Protein AF-0000000080631074 (afdb_homodimer)

Solvent-accessible surface area (backbone atoms only — not comparable to full-atom values): 29275 Å² total; per-residue (Å²): 111,67,64,56,49,50,50,51,41,63,60,44,45,58,50,46,52,49,47,46,47,63,52,44,42,52,56,50,51,36,50,54,34,15,29,23,66,22,25,72,89,28,68,86,68,52,49,80,50,54,62,49,37,52,53,51,48,74,68,32,66,66,52,53,41,10,48,48,36,28,49,50,44,24,56,51,28,48,51,50,18,49,55,52,7,47,53,52,17,53,53,64,64,65,74,50,91,60,49,66,60,51,52,52,57,46,41,46,39,48,65,39,40,57,64,57,50,24,49,43,52,39,49,33,38,29,48,86,77,9,53,52,42,51,51,36,40,72,70,62,75,38,93,63,70,50,46,39,61,73,33,62,85,38,22,43,60,48,54,33,51,52,46,30,59,28,48,18,32,56,44,14,50,56,47,31,56,48,57,66,67,52,68,66,67,66,52,52,55,39,54,74,69,65,54,54,66,68,57,46,38,66,71,45,52,45,62,72,32,38,62,58,48,46,53,52,51,46,54,48,39,58,53,40,62,49,42,36,66,52,47,42,65,46,49,39,87,36,73,61,46,21,20,51,50,44,51,22,44,42,30,43,59,77,65,29,32,36,3,52,14,20,29,48,41,44,51,50,44,49,53,48,51,51,50,50,52,50,45,50,52,54,47,48,50,46,51,57,63,73,97,111,68,65,58,50,49,51,51,40,63,60,44,44,58,52,46,50,50,48,47,46,61,52,43,41,52,56,51,49,36,51,55,34,17,28,24,66,21,26,74,89,26,69,87,68,51,49,80,50,55,63,50,38,51,54,51,49,74,68,33,65,66,53,53,41,9,46,47,35,26,50,51,43,23,55,52,28,48,50,49,20,49,54,50,8,49,54,50,18,53,55,64,64,64,73,50,91,62,48,67,59,52,52,51,58,47,40,47,39,50,65,41,41,57,65,56,50,23,50,44,52,39,50,33,38,30,46,86,76,8,55,53,41,52,52,35,40,73,71,63,76,38,94,64,68,50,46,39,60,73,35,63,84,37,23,43,60,48,54,33,51,53,48,30,59,30,48,18,33,57,44,14,50,57,47,31,55,48,56,66,70,51,66,67,67,67,53,52,56,40,54,74,68,63,55,54,66,69,55,44,38,66,70,45,51,46,63,71,34,38,60,59,48,47,52,52,51,45,53,49,40,59,54,40,63,50,42,37,64,51,46,42,66,46,48,38,85,36,72,60,46,21,20,51,50,44,51,20,45,42,29,42,59,77,65,28,30,36,3,50,13,21,29,47,42,43,51,49,43,48,52,48,50,51,51,48,52,49,45,49,52,55,47,48,50,49,50,57,63,73,98

Nearest PDB structures (foldseek):
  8ja7-assembly1_A  TM=9.215E-01  e=6.784E-18  Mycobacterium tuberculosis H37Rv
  7cad-assembly1_A  TM=9.094E-01  e=1.350E-17  Mycolicibacterium smegmatis MC2 155
  8hpl-assembly1_A  TM=8.945E-01  e=2.791E-15  Mycolicibacterium smegmatis MC2 155
  4tqv-assembly4_M  TM=8.619E-01  e=1.683E-10  Sphingomonas sp.
  4xtc-assembly1_M  TM=8.313E-01  e=1.384E-09  Sphingomonas sp. A1

Sequence (582 aa):
MRQRRRAAWLFLLPMLIVLAGVAGWPLFRTVFFSFTDATLATLEGFQGVGLDNYLWLMRDPVWWRAVWNTLVFTVVSVGIETALGLGIALILNAHLPGRGLLRAAVLIPWAIPTVVSAQMWGWMFHDLYGVVNAILMGLGLIAEPRAWTADPDLALPVVIAVDVWKSTPFMALLILAALQMLPRDLYEAARVDGVHPVKVFVRITLPLIRPALMVAVLFRTLDALRVFDLMYVLTGNSRSTMSMSVYARQYLIDFQDVGYGSAAATLLVLVLAVATVLAVTLGRVRVDAGRMRQRRRAAWLFLLPMLIVLAGVAGWPLFRTVFFSFTDATLATLEGFQGVGLDNYLWLMRDPVWWRAVWNTLVFTVVSVGIETALGLGIALILNAHLPGRGLLRAAVLIPWAIPTVVSAQMWGWMFHDLYGVVNAILMGLGLIAEPRAWTADPDLALPVVIAVDVWKSTPFMALLILAALQMLPRDLYEAARVDGVHPVKVFVRITLPLIRPALMVAVLFRTLDALRVFDLMYVLTGNSRSTMSMSVYARQYLIDFQDVGYGSAAATLLVLVLAVATVLAVTLGRVRVDAGR

InterPro domains:
  IPR000515 ABC transporter type 1, transmembrane domain MetI-like [PF00528] (84-280)
  IPR000515 ABC transporter type 1, transmembrane domain MetI-like [PS50928] (67-279)
  IPR000515 ABC transporter type 1, transmembrane domain MetI-like [cd06261] (68-271)
  IPR035906 MetI-like superfamily [G3DSA:1.10.3720.10] (49-286)
  IPR035906 MetI-like superfamily [SSF161098] (51-277)

Organism: NCBI:txid1064539

pLDDT: mean 85.47, std 12.01, range [41.56, 98.25]

Secondary structure (DSSP, 8-state):
-HHHHHHHHHHHHHHHHHHHHHHHHHHHHHHHHTTB---GGGSSS--B-TTHHHHHHHH-HHHHHHHHHHHHHHHHHHHHHHHHHHHHHHHHHS--TTHHHHHHHHHHHHHS-HHHHHHHHHHHT-TTT-HHHHHHHHTTS-SS---TTTSHHHHHHHHHHHHHHHHHHHHHHHHHHHHHTS-THHHHHHHHTT--HHHHIIIIIHHHHHHHHHHHHHHHHHHHHT--HHHHHHHTT-TTT--HHHHHHIIIIIS--HHHHHHHHHHHHHHHHHHHHHHHHHHHHHHHHT-/-HHHHHHHHHHHHHHHHHHHHHHHHHHHHHHHHTTB---GGGSSS--B-TTHHHHHHHH-HHHHHHHHHHHHHHHHHHHHHHHHHHHHHHHHHS--TTHHHHHHHHHHHHHS-HHHHHHHHHHHT-TTT-HHHHHHHHTTS-SS---TTTSHHHHHHHHHHHHHHHHHHHHHHHHHHHHHTS-THHHHHHHHTT--HHHHIIIIIHHHHHHHHHHHHHHHHHHHHT--HHHHHHHTT-TTT--HHHHHHIIIIIS--HHHHHHHHHHHHHHHHHHHHHHHHHHHHHHHHT-

Radius of gyration: 25.44 Å; Cα contacts (8 Å, |Δi|>4): 746; chains: 2; bounding box: 71×65×60 Å

Foldseek 3Di:
DVVVVVVVCVVVVVVVVVVCCVVCVVLVVLLVLLQWQDFPVPPPPIDGNGCVLVVVLVVDVLNVLQAVLLVCLLVVLLVLLLVLLLVLLVVLLPPDPPSVVSLVVLCVLQPDDLLVLLVVLLQLLDQPRHVVQVVCVVVVNDVHGDNQCPDLVRNSVSLSVSSSSRCSSVSNVQLNVLQVVDDPVLVVVCVVVVHDPVCCCVPPVCLSSVLSSLVSSLVSSLVSSQDDSNCCNNRNLDSSNNHLNSVLCCCCPVVSRSNSSSNSVSVSVVVSVVSNVCSVVVSVVVVVVSD/DVVVVVVVCVVVVVVVVVVCCVVCVVLVVLLVLLQWQDFPVPPPPIDGNGCVLVVVLVVDPLNVLQAVLLVCLLVVLLVLLLVLLLVLLVVLLPPDPPSVVSLVVLCVLQPDDLLVLLVVLLQLLDQPRHVVQVVCVVVVNDVHGDNQCADLVRNSVSLSVSSSSRCSSVSNVQLNVLQVVDDPVLVVVCVVVVHDPVCCCVPPVCLSSVLSSLVSSLVSSLVSSQDDSNCCNNRNLDSSNNHLNSVLCCCCPVVSRSNSSSSSVSVSVVVSVVSNVCSVVVSVVVVVVSD

Structure (mmCIF, N/CA/C/O backbone):
data_AF-0000000080631074-model_v1
#
loop_
_entity.id
_entity.type
_entity.pdbx_description
1 polymer 'ABC transporter (Permease protein)'
#
loop_
_atom_site.group_PDB
_atom_site.id
_atom_site.type_symbol
_atom_site.label_atom_id
_atom_site.label_alt_id
_atom_site.label_comp_id
_atom_site.label_asym_id
_atom_site.label_entity_id
_atom_site.label_seq_id
_atom_site.pdbx_PDB_ins_code
_atom_site.Cartn_x
_atom_site.Cartn_y
_atom_site.Cartn_z
_atom_site.occupancy
_atom_site.B_iso_or_equiv
_atom_site.auth_seq_id
_atom_site.auth_comp_id
_atom_site.auth_asym_id
_atom_site.auth_atom_id
_atom_site.pdbx_PDB_model_num
ATOM 1 N N . MET A 1 1 ? -31.516 20.953 23.016 1 46.12 1 MET A N 1
ATOM 2 C CA . MET A 1 1 ? -30.156 20.562 22.641 1 46.12 1 MET A CA 1
ATOM 3 C C . MET A 1 1 ? -29.938 19.078 22.859 1 46.12 1 MET A C 1
ATOM 5 O O . MET A 1 1 ? -29.219 18.438 22.094 1 46.12 1 MET A O 1
ATOM 9 N N . ARG A 1 2 ? -30.469 18.734 23.938 1 53.06 2 ARG A N 1
ATOM 10 C CA . ARG A 1 2 ? -30.406 17.328 24.328 1 53.06 2 ARG A CA 1
ATOM 11 C C . ARG A 1 2 ? -31.219 16.453 23.391 1 53.06 2 ARG A C 1
ATOM 13 O O . ARG A 1 2 ? -30.828 15.344 23.047 1 53.06 2 ARG A O 1
ATOM 20 N N . GLN A 1 3 ? -32.312 16.922 23.062 1 52.47 3 GLN A N 1
ATOM 21 C CA . GLN A 1 3 ? -33.219 16.156 22.219 1 52.47 3 GLN A CA 1
ATOM 22 C C . GLN A 1 3 ? -32.625 15.945 20.828 1 52.47 3 GLN A C 1
ATOM 24 O O . GLN A 1 3 ? -32.781 14.867 20.234 1 52.47 3 GLN A O 1
ATOM 29 N N . ARG A 1 4 ? -32 16.953 20.359 1 55.09 4 ARG A N 1
ATOM 30 C CA . ARG A 1 4 ? -31.391 16.891 19.031 1 55.09 4 ARG A CA 1
ATOM 31 C C . ARG A 1 4 ? -30.203 15.938 19.016 1 55.09 4 ARG A C 1
ATOM 33 O O . ARG A 1 4 ? -30.016 15.188 18.047 1 55.09 4 ARG A O 1
ATOM 40 N N . ARG A 1 5 ? -29.594 15.953 20.016 1 57.66 5 ARG A N 1
ATOM 41 C CA . ARG A 1 5 ? -28.469 15.031 20.125 1 57.66 5 ARG A CA 1
ATOM 42 C C . ARG A 1 5 ? -28.953 13.586 20.172 1 57.66 5 ARG A C 1
ATOM 44 O O . ARG A 1 5 ? -28.328 12.703 19.578 1 57.66 5 ARG A O 1
ATOM 51 N N . ARG A 1 6 ? -30.047 13.445 20.875 1 58.38 6 ARG A N 1
ATOM 52 C CA . ARG A 1 6 ? -30.609 12.094 20.953 1 58.38 6 ARG A CA 1
ATOM 53 C C . ARG A 1 6 ? -31.078 11.609 19.594 1 58.38 6 ARG A C 1
ATOM 55 O O . ARG A 1 6 ? -30.906 10.445 19.25 1 58.38 6 ARG A O 1
ATOM 62 N N . ALA A 1 7 ? -31.625 12.484 18.906 1 56.44 7 ALA A N 1
ATOM 63 C CA . ALA A 1 7 ? -32.094 12.125 17.578 1 56.44 7 ALA A CA 1
ATOM 64 C C . ALA A 1 7 ? -30.953 11.812 16.641 1 56.44 7 ALA A C 1
ATOM 66 O O . ALA A 1 7 ? -31.031 10.867 15.844 1 56.44 7 ALA A O 1
ATOM 67 N N . ALA A 1 8 ? -29.969 12.625 16.75 1 58.25 8 ALA A N 1
ATOM 68 C CA . ALA A 1 8 ? -28.797 12.359 15.93 1 58.25 8 ALA A CA 1
ATOM 69 C C . ALA A 1 8 ? -28.172 11.008 16.281 1 58.25 8 ALA A C 1
ATOM 71 O O . ALA A 1 8 ? -27.781 10.25 15.391 1 58.25 8 ALA A O 1
ATOM 72 N N . TRP A 1 9 ? -28.25 10.703 17.516 1 60.34 9 TRP A N 1
ATOM 73 C CA . TRP A 1 9 ? -27.734 9.414 17.953 1 60.34 9 TRP A CA 1
ATOM 74 C C . TRP A 1 9 ? -28.625 8.273 17.453 1 60.34 9 TRP A C 1
ATOM 76 O O . TRP A 1 9 ? -28.125 7.211 17.078 1 60.34 9 TRP A O 1
ATOM 86 N N . LEU A 1 10 ? -29.812 8.484 17.516 1 60.78 10 LEU A N 1
ATOM 87 C CA . LEU A 1 10 ? -30.734 7.434 17.109 1 60.78 10 LEU A CA 1
ATOM 88 C C . LEU A 1 10 ? -30.547 7.102 15.625 1 60.78 10 LEU A C 1
ATOM 90 O O . LEU A 1 10 ? -30.688 5.945 15.227 1 60.78 10 LEU A O 1
ATOM 94 N N . PHE A 1 11 ? -30.219 8.156 14.93 1 59.12 11 PHE A N 1
ATOM 95 C CA . PHE A 1 11 ? -30.031 7.898 13.508 1 59.12 11 PHE A CA 1
ATOM 96 C C . PHE A 1 11 ? -28.625 7.371 13.227 1 59.12 11 PHE A C 1
ATOM 98 O O . PHE A 1 11 ? -28.453 6.465 12.406 1 59.12 11 PHE A O 1
ATOM 105 N N . LEU A 1 12 ? -27.766 7.898 14.023 1 63 12 LEU A N 1
ATOM 106 C CA . LEU A 1 12 ? -26.391 7.582 13.664 1 63 12 LEU A CA 1
ATOM 107 C C . LEU A 1 12 ? -25.938 6.281 14.32 1 63 12 LEU A C 1
ATOM 109 O O . LEU A 1 12 ? -25.094 5.562 13.773 1 63 12 LEU A O 1
ATOM 113 N N . LEU A 1 13 ? -26.594 5.926 15.453 1 66.5 13 LEU A N 1
ATOM 114 C CA . LEU A 1 13 ? -26.156 4.781 16.234 1 66.5 13 LEU A CA 1
ATOM 115 C C . LEU A 1 13 ? -26.359 3.48 15.461 1 66.5 13 LEU A C 1
ATOM 117 O O . LEU A 1 13 ? -25.453 2.637 15.406 1 66.5 13 LEU A O 1
ATOM 121 N N . PRO A 1 14 ? -27.516 3.342 14.953 1 63.97 14 PRO A N 1
ATOM 122 C CA . PRO A 1 14 ? -27.688 2.102 14.188 1 63.97 14 PRO A CA 1
ATOM 123 C C . PRO A 1 14 ? -26.672 1.975 13.055 1 63.97 14 PRO A C 1
ATOM 125 O O . PRO A 1 14 ? -26.172 0.879 12.781 1 63.97 14 PRO A O 1
ATOM 128 N N . MET A 1 15 ? -26.438 3.117 12.484 1 62.72 15 MET A N 1
ATOM 129 C CA . MET A 1 15 ? -25.484 3.102 11.383 1 62.72 15 MET A CA 1
ATOM 130 C C . MET A 1 15 ? -24.078 2.75 11.883 1 62.72 15 MET A C 1
ATOM 132 O O . MET A 1 15 ? -23.375 1.962 11.258 1 62.72 15 MET A O 1
ATOM 136 N N . LEU A 1 16 ? -23.812 3.238 13.016 1 65.88 16 LEU A N 1
ATOM 137 C CA . LEU A 1 16 ? -22.5 2.986 13.578 1 65.88 16 LEU A CA 1
ATOM 138 C C . LEU A 1 16 ? -22.344 1.529 14 1 65.88 16 LEU A C 1
ATOM 140 O O . LEU A 1 16 ? -21.281 0.929 13.828 1 65.88 16 LEU A O 1
ATOM 144 N N . ILE A 1 17 ? -23.391 1.018 14.547 1 69 17 ILE A N 1
ATOM 145 C CA . ILE A 1 17 ? -23.375 -0.374 14.984 1 69 17 ILE A CA 1
ATOM 146 C C . ILE A 1 17 ? -23.219 -1.294 13.773 1 69 17 ILE A C 1
ATOM 148 O O . ILE A 1 17 ? -22.453 -2.256 13.805 1 69 17 ILE A O 1
ATOM 152 N N . VAL A 1 18 ? -23.922 -0.93 12.727 1 65.62 18 VAL A N 1
ATOM 153 C CA . VAL A 1 18 ? -23.828 -1.731 11.516 1 65.62 18 VAL A CA 1
ATOM 154 C C . VAL A 1 18 ? -22.438 -1.627 10.914 1 65.62 18 VAL A C 1
ATOM 156 O O . VAL A 1 18 ? -21.844 -2.633 10.508 1 65.62 18 VAL A O 1
ATOM 159 N N . LEU A 1 19 ? -22.047 -0.454 11.023 1 63.38 19 LEU A N 1
ATOM 160 C CA . LEU A 1 19 ? -20.719 -0.245 10.469 1 63.38 19 LEU A CA 1
ATOM 161 C C . LEU A 1 19 ? -19.656 -0.984 11.289 1 63.38 19 LEU A C 1
ATOM 163 O O . LEU A 1 19 ? -18.766 -1.623 10.727 1 63.38 19 LEU A O 1
ATOM 167 N N . ALA A 1 20 ? -19.844 -0.866 12.602 1 69.44 20 ALA A N 1
ATOM 168 C CA . ALA A 1 20 ? -18.922 -1.562 13.492 1 69.44 20 ALA A CA 1
ATOM 169 C C . ALA A 1 20 ? -19.016 -3.074 13.312 1 69.44 20 ALA A C 1
ATOM 171 O O . ALA A 1 20 ? -18 -3.777 13.336 1 69.44 20 ALA A O 1
ATOM 172 N N . GLY A 1 21 ? -20.219 -3.51 13.18 1 74.12 21 GLY A N 1
ATOM 173 C CA . GLY A 1 21 ? -20.438 -4.93 12.953 1 74.12 21 GLY A CA 1
ATOM 174 C C . GLY A 1 21 ? -19.828 -5.43 11.656 1 74.12 21 GLY A C 1
ATOM 175 O O . GLY A 1 21 ? -19.109 -6.434 11.648 1 74.12 21 GLY A O 1
ATOM 176 N N . VAL A 1 22 ? -20.016 -4.645 10.719 1 71.5 22 VAL A N 1
ATOM 177 C CA . VAL A 1 22 ? -19.5 -5.02 9.414 1 71.5 22 VAL A CA 1
ATOM 178 C C . VAL A 1 22 ? -17.969 -4.891 9.422 1 71.5 22 VAL A C 1
ATOM 180 O O . VAL A 1 22 ? -17.266 -5.711 8.82 1 71.5 22 VAL A O 1
ATOM 183 N N . ALA A 1 23 ? -17.5 -3.943 10.141 1 72.19 23 ALA A N 1
ATOM 184 C CA . ALA A 1 23 ? -16.062 -3.699 10.211 1 72.19 23 ALA A CA 1
ATOM 185 C C . ALA A 1 23 ? -15.359 -4.793 11.016 1 72.19 23 ALA A C 1
ATOM 187 O O . ALA A 1 23 ? -14.289 -5.27 10.633 1 72.19 23 ALA A O 1
ATOM 188 N N . GLY A 1 24 ? -16.016 -5.199 12.031 1 80.12 24 GLY A N 1
ATOM 189 C CA . GLY A 1 24 ? -15.375 -6.109 12.961 1 80.12 24 GLY A CA 1
ATOM 190 C C . GLY A 1 24 ? -15.633 -7.57 12.641 1 80.12 24 GLY A C 1
ATOM 191 O O . GLY A 1 24 ? -14.859 -8.445 13.031 1 80.12 24 GLY A O 1
ATOM 192 N N . TRP A 1 25 ? -16.594 -7.766 11.875 1 83.88 25 TRP A N 1
ATOM 193 C CA . TRP A 1 25 ? -17.062 -9.133 11.68 1 83.88 25 TRP A CA 1
ATOM 194 C C . TRP A 1 25 ? -16.031 -9.961 10.938 1 83.88 25 TRP A C 1
ATOM 196 O O . TRP A 1 25 ? -15.727 -11.086 11.336 1 83.88 25 TRP A O 1
ATOM 206 N N . PRO A 1 26 ? -15.484 -9.477 9.875 1 84.56 26 PRO A N 1
ATOM 207 C CA . PRO A 1 26 ? -14.484 -10.289 9.18 1 84.56 26 PRO A CA 1
ATOM 208 C C . PRO A 1 26 ? -13.32 -10.688 10.07 1 84.56 26 PRO A C 1
ATOM 210 O O . PRO A 1 26 ? -12.828 -11.82 9.992 1 84.56 26 PRO A O 1
ATOM 213 N N . LEU A 1 27 ? -12.906 -9.758 10.828 1 85.31 27 LEU A N 1
ATOM 214 C CA . LEU A 1 27 ? -11.805 -10.055 11.742 1 85.31 27 LEU A CA 1
ATOM 215 C C . LEU A 1 27 ? -12.227 -11.094 12.781 1 85.31 27 LEU A C 1
ATOM 217 O O . LEU A 1 27 ? -11.453 -12.008 13.094 1 85.31 27 LEU A O 1
ATOM 221 N N . PHE A 1 28 ? -13.438 -10.883 13.344 1 88.06 28 PHE A N 1
ATOM 222 C CA . PHE A 1 28 ? -13.938 -11.82 14.344 1 88.06 28 PHE A CA 1
ATOM 223 C C . PHE A 1 28 ? -14.016 -13.227 13.773 1 88.06 28 PHE A C 1
ATOM 225 O O . PHE A 1 28 ? -13.672 -14.195 14.445 1 88.06 28 PHE A O 1
ATOM 232 N N . ARG A 1 29 ? -14.422 -13.352 12.609 1 87.31 29 ARG A N 1
ATOM 233 C CA . ARG A 1 29 ? -14.539 -14.656 11.977 1 87.31 29 ARG A CA 1
ATOM 234 C C . ARG A 1 29 ? -13.164 -15.297 11.781 1 87.31 29 ARG A C 1
ATOM 236 O O . ARG A 1 29 ? -13.008 -16.5 11.945 1 87.31 29 ARG A O 1
ATOM 243 N N . THR A 1 30 ? -12.227 -14.492 11.352 1 88.19 30 THR A N 1
ATOM 244 C CA . THR A 1 30 ? -10.867 -14.992 11.188 1 88.19 30 THR A CA 1
ATOM 245 C C . THR A 1 30 ? -10.32 -15.508 12.516 1 88.19 30 THR A C 1
ATOM 247 O O . THR A 1 30 ? -9.727 -16.594 12.57 1 88.19 30 THR A O 1
ATOM 250 N N . VAL A 1 31 ? -10.57 -14.766 13.555 1 92.06 31 VAL A N 1
ATOM 251 C CA . VAL A 1 31 ? -10.125 -15.18 14.883 1 92.06 31 VAL A CA 1
ATOM 252 C C . VAL A 1 31 ? -10.836 -16.469 15.281 1 92.06 31 VAL A C 1
ATOM 254 O O . VAL A 1 31 ? -10.211 -17.391 15.836 1 92.06 31 VAL A O 1
ATOM 257 N N . PHE A 1 32 ? -12.07 -16.531 14.992 1 91.44 32 PHE A N 1
ATOM 258 C CA . PHE A 1 32 ? -12.852 -17.719 15.305 1 91.44 32 PHE A CA 1
ATOM 259 C C . PHE A 1 32 ? -12.281 -18.938 14.594 1 91.44 32 PHE A C 1
ATOM 261 O O . PHE A 1 32 ? -12.078 -19.984 15.211 1 91.44 32 PHE A O 1
ATOM 268 N N . PHE A 1 33 ? -11.953 -18.859 13.312 1 92.12 33 PHE A N 1
ATOM 269 C CA . PHE A 1 33 ? -11.453 -19.984 12.523 1 92.12 33 PHE A CA 1
ATOM 270 C C . PHE A 1 33 ? -10.062 -20.391 13 1 92.12 33 PHE A C 1
ATOM 272 O O . PHE A 1 33 ? -9.648 -21.531 12.789 1 92.12 33 PHE A O 1
ATOM 279 N N . SER A 1 34 ? -9.367 -19.438 13.578 1 94.81 34 SER A N 1
ATOM 280 C CA . SER A 1 34 ? -8.031 -19.766 14.07 1 94.81 34 SER A CA 1
ATOM 281 C C . SER A 1 34 ? -8.086 -20.844 15.141 1 94.81 34 SER A C 1
ATOM 283 O O . SER A 1 34 ? -7.07 -21.469 15.453 1 94.81 34 SER A O 1
ATOM 285 N N . PHE A 1 35 ? -9.281 -21.094 15.695 1 96.19 35 PHE A N 1
ATOM 286 C CA . PHE A 1 35 ? -9.445 -22.125 16.719 1 96.19 35 PHE A CA 1
ATOM 287 C C . PHE A 1 35 ? -10.062 -23.391 16.125 1 96.19 35 PHE A C 1
ATOM 289 O O . PHE A 1 35 ? -10.477 -24.281 16.875 1 96.19 35 PHE A O 1
ATOM 296 N N . THR A 1 36 ? -10.125 -23.453 14.844 1 94.75 36 THR A N 1
ATOM 297 C CA . THR A 1 36 ? -10.727 -24.594 14.164 1 94.75 36 THR A CA 1
ATOM 298 C C . THR A 1 36 ? -9.75 -25.219 13.164 1 94.75 36 THR A C 1
ATOM 300 O O . THR A 1 36 ? -8.664 -24.688 12.945 1 94.75 36 THR A O 1
ATOM 303 N N . ASP A 1 37 ? -10.109 -26.391 12.633 1 92.88 37 ASP A N 1
ATOM 304 C CA . ASP A 1 37 ? -9.328 -27.047 11.578 1 92.88 37 ASP A CA 1
ATOM 305 C C . ASP A 1 37 ? -9.969 -26.812 10.211 1 92.88 37 ASP A C 1
ATOM 307 O O . ASP A 1 37 ? -9.82 -27.641 9.305 1 92.88 37 ASP A O 1
ATOM 311 N N . ALA A 1 38 ? -10.633 -25.703 10.086 1 88.88 38 ALA A N 1
ATOM 312 C CA . ALA A 1 38 ? -11.383 -25.406 8.875 1 88.88 38 ALA A CA 1
ATOM 313 C C . ALA A 1 38 ? -10.453 -25.312 7.664 1 88.88 38 ALA A C 1
ATOM 315 O O . ALA A 1 38 ? -9.336 -24.812 7.77 1 88.88 38 ALA A O 1
ATOM 316 N N . THR A 1 39 ? -10.914 -25.906 6.613 1 83.44 39 THR A N 1
ATOM 317 C CA . THR A 1 39 ? -10.344 -25.734 5.281 1 83.44 39 THR A CA 1
ATOM 318 C C . THR A 1 39 ? -11.359 -25.078 4.344 1 83.44 39 THR A C 1
ATOM 320 O O . THR A 1 39 ? -12.523 -24.922 4.699 1 83.44 39 THR A O 1
ATOM 323 N N . LEU A 1 40 ? -10.867 -24.578 3.246 1 75.31 40 LEU A N 1
ATOM 324 C CA . LEU A 1 40 ? -11.797 -23.969 2.312 1 75.31 40 LEU A CA 1
ATOM 325 C C . LEU A 1 40 ? -12.93 -24.922 1.959 1 75.31 40 LEU A C 1
ATOM 327 O O . LEU A 1 40 ? -14.07 -24.484 1.774 1 75.31 40 LEU A O 1
ATOM 331 N N . ALA A 1 41 ? -12.578 -26.109 1.912 1 70.88 41 ALA A N 1
ATOM 332 C CA . ALA A 1 41 ? -13.547 -27.141 1.539 1 70.88 41 ALA A CA 1
ATOM 333 C C . ALA A 1 41 ? -14.492 -27.453 2.693 1 70.88 41 ALA A C 1
ATOM 335 O O . ALA A 1 41 ? -15.586 -27.984 2.482 1 70.88 41 ALA A O 1
ATOM 336 N N . THR A 1 42 ? -14.141 -27.172 3.873 1 72.31 42 THR A N 1
ATOM 337 C CA . THR A 1 42 ? -14.938 -27.562 5.031 1 72.31 42 THR A CA 1
ATOM 338 C C . THR A 1 42 ? -15.273 -26.344 5.887 1 72.31 42 THR A C 1
ATOM 340 O O . THR A 1 42 ? -15.148 -26.375 7.109 1 72.31 42 THR A O 1
ATOM 343 N N . LEU A 1 43 ? -15.609 -25.359 5.285 1 74.06 43 LEU A N 1
ATOM 344 C CA . LEU A 1 43 ? -15.938 -24.141 6.027 1 74.06 43 LEU A CA 1
ATOM 345 C C . LEU A 1 43 ? -17.203 -24.328 6.855 1 74.06 43 LEU A C 1
ATOM 347 O O . LEU A 1 43 ? -17.422 -23.609 7.832 1 74.06 43 LEU A O 1
ATOM 351 N N . GLU A 1 44 ? -17.938 -25.328 6.488 1 72.69 44 GLU A N 1
ATOM 352 C CA . GLU A 1 44 ? -19.172 -25.578 7.238 1 72.69 44 GLU A CA 1
ATOM 353 C C . GLU A 1 44 ? -19.031 -26.828 8.102 1 72.69 44 GLU A C 1
ATOM 355 O O . GLU A 1 44 ? -19.906 -27.125 8.93 1 72.69 44 GLU A O 1
ATOM 360 N N . GLY A 1 45 ? -17.984 -27.547 7.977 1 79.38 45 GLY A N 1
ATOM 361 C CA . GLY A 1 45 ? -17.781 -28.781 8.727 1 79.38 45 GLY A CA 1
ATOM 362 C C . GLY A 1 45 ? -16.453 -28.812 9.477 1 79.38 45 GLY A C 1
ATOM 363 O O . GLY A 1 45 ? -15.727 -29.812 9.406 1 79.38 45 GLY A O 1
ATOM 364 N N . PHE A 1 46 ? -16.25 -27.75 10.117 1 86.31 46 PHE A N 1
ATOM 365 C CA . PHE A 1 46 ? -14.969 -27.688 10.82 1 86.31 46 PHE A CA 1
ATOM 366 C C . PHE A 1 46 ? -15.109 -28.219 12.242 1 86.31 46 PHE A C 1
ATOM 368 O O . PHE A 1 46 ? -16.219 -28.344 12.758 1 86.31 46 PHE A O 1
ATOM 375 N N . GLN A 1 47 ? -14.008 -28.719 12.797 1 90.88 47 GLN A N 1
ATOM 376 C CA . GLN A 1 47 ? -13.93 -29.109 14.203 1 90.88 47 GLN A CA 1
ATOM 377 C C . GLN A 1 47 ? -13.094 -28.109 15 1 90.88 47 GLN A C 1
ATOM 379 O O . GLN A 1 47 ? -12.164 -27.5 14.469 1 90.88 47 GLN A O 1
ATOM 384 N N . GLY A 1 48 ? -13.531 -27.906 16.219 1 93.81 48 GLY A N 1
ATOM 385 C CA . GLY A 1 48 ? -12.727 -27.094 17.125 1 93.81 48 GLY A CA 1
ATOM 386 C C . GLY A 1 48 ? -11.445 -27.766 17.547 1 93.81 48 GLY A C 1
ATOM 387 O O . GLY A 1 48 ? -11.445 -28.953 17.906 1 93.81 48 GLY A O 1
ATOM 388 N N . VAL A 1 49 ? -10.367 -27.062 17.484 1 94.75 49 VAL A N 1
ATOM 389 C CA . VAL A 1 49 ? -9.078 -27.656 17.828 1 94.75 49 VAL A CA 1
ATOM 390 C C . VAL A 1 49 ? -8.422 -26.844 18.938 1 94.75 49 VAL A C 1
ATOM 392 O O . VAL A 1 49 ? -7.234 -27.031 19.234 1 94.75 49 VAL A O 1
ATOM 395 N N . GLY A 1 50 ? -9.227 -25.938 19.469 1 94.62 50 GLY A N 1
ATOM 396 C CA . GLY A 1 50 ? -8.672 -25.109 20.531 1 94.62 50 GLY A CA 1
ATOM 397 C C . GLY A 1 50 ? -7.461 -24.312 20.094 1 94.62 50 GLY A C 1
ATOM 398 O O . GLY A 1 50 ? -7.5 -23.625 19.078 1 94.62 50 GLY A O 1
ATOM 399 N N . LEU A 1 51 ? -6.301 -24.609 20.875 1 96.19 51 LEU A N 1
ATOM 400 C CA . LEU A 1 51 ? -5.113 -23.797 20.625 1 96.19 51 LEU A CA 1
ATOM 401 C C . LEU A 1 51 ? -4.09 -24.562 19.797 1 96.19 51 LEU A C 1
ATOM 403 O O . LEU A 1 51 ? -2.938 -24.141 19.688 1 96.19 51 LEU A O 1
ATOM 407 N N . ASP A 1 52 ? -4.484 -25.562 19.125 1 96.25 52 ASP A N 1
ATOM 408 C CA . ASP A 1 52 ? -3.562 -26.406 18.391 1 96.25 52 ASP A CA 1
ATOM 409 C C . ASP A 1 52 ? -2.885 -25.641 17.266 1 96.25 52 ASP A C 1
ATOM 411 O O . ASP A 1 52 ? -1.684 -25.781 17.031 1 96.25 52 ASP A O 1
ATOM 415 N N . ASN A 1 53 ? -3.67 -24.828 16.562 1 97.12 53 ASN A N 1
ATOM 416 C CA . ASN A 1 53 ? -3.092 -24.031 15.477 1 97.12 53 ASN A CA 1
ATOM 417 C C . ASN A 1 53 ? -1.989 -23.109 15.992 1 97.12 53 ASN A C 1
ATOM 419 O O . ASN A 1 53 ? -0.962 -22.938 15.328 1 97.12 53 ASN A O 1
ATOM 423 N N . TYR A 1 54 ? -2.225 -22.609 17.125 1 96.88 54 TYR A N 1
ATOM 424 C CA . TYR A 1 54 ? -1.254 -21.672 17.703 1 96.88 54 TYR A CA 1
ATOM 425 C C . TYR A 1 54 ? -0.027 -22.422 18.219 1 96.88 54 TYR A C 1
ATOM 427 O O . TYR A 1 54 ? 1.096 -21.922 18.125 1 96.88 54 TYR A O 1
ATOM 435 N N . LEU A 1 55 ? -0.224 -23.516 18.719 1 96.44 55 LEU A N 1
ATOM 436 C CA . LEU A 1 55 ? 0.902 -24.328 19.188 1 96.44 55 LEU A CA 1
ATOM 437 C C . LEU A 1 55 ? 1.783 -24.75 18 1 96.44 55 LEU A C 1
ATOM 439 O O . LEU A 1 55 ? 3.012 -24.688 18.094 1 96.44 55 LEU A O 1
ATOM 443 N N . TRP A 1 56 ? 1.165 -25.156 16.969 1 95.31 56 TRP A N 1
ATOM 444 C CA . TRP A 1 56 ? 1.911 -25.531 15.773 1 95.31 56 TRP A CA 1
ATOM 445 C C . TRP A 1 56 ? 2.629 -24.312 15.188 1 95.31 56 TRP A C 1
ATOM 447 O O . TRP A 1 56 ? 3.771 -24.422 14.734 1 95.31 56 TRP A O 1
ATOM 457 N N . LEU A 1 57 ? 1.959 -23.266 15.172 1 96.38 57 LEU A N 1
ATOM 458 C CA . LEU A 1 57 ? 2.541 -22.031 14.656 1 96.38 57 LEU A CA 1
ATOM 459 C C . LEU A 1 57 ? 3.781 -21.641 15.453 1 96.38 57 LEU A C 1
ATOM 461 O O . LEU A 1 57 ? 4.797 -21.25 14.875 1 96.38 57 LEU A O 1
ATOM 465 N N . MET A 1 58 ? 3.719 -21.75 16.781 1 96.12 58 MET A N 1
ATOM 466 C CA . MET A 1 58 ? 4.828 -21.359 17.656 1 96.12 58 MET A CA 1
ATOM 467 C C . MET A 1 58 ? 6.023 -22.281 17.453 1 96.12 58 MET A C 1
ATOM 469 O O . MET A 1 58 ? 7.164 -21.891 17.688 1 96.12 58 MET A O 1
ATOM 473 N N . ARG A 1 59 ? 5.773 -23.406 16.953 1 96.19 59 ARG A N 1
ATOM 474 C CA . ARG A 1 59 ? 6.836 -24.391 16.766 1 96.19 59 ARG A CA 1
ATOM 475 C C . ARG A 1 59 ? 7.367 -24.344 15.344 1 96.19 59 ARG A C 1
ATOM 477 O O . ARG A 1 59 ? 8.375 -25 15.031 1 96.19 59 ARG A O 1
ATOM 484 N N . ASP A 1 60 ? 6.738 -23.641 14.477 1 96.38 60 ASP A N 1
ATOM 485 C CA . ASP A 1 60 ? 7.145 -23.578 13.078 1 96.38 60 ASP A CA 1
ATOM 486 C C . ASP A 1 60 ? 8.297 -22.594 12.883 1 96.38 60 ASP A C 1
ATOM 488 O O . ASP A 1 60 ? 8.109 -21.375 13 1 96.38 60 ASP A O 1
ATOM 492 N N . PRO A 1 61 ? 9.445 -23.109 12.562 1 96.44 61 PRO A N 1
ATOM 493 C CA . PRO A 1 61 ? 10.578 -22.203 12.375 1 96.44 61 PRO A CA 1
ATOM 494 C C . PRO A 1 61 ? 10.375 -21.234 11.211 1 96.44 61 PRO A C 1
ATOM 496 O O . PRO A 1 61 ? 10.93 -20.141 11.211 1 96.44 61 PRO A O 1
ATOM 499 N N . VAL A 1 62 ? 9.586 -21.594 10.273 1 96.25 62 VAL A N 1
ATOM 500 C CA . VAL A 1 62 ? 9.336 -20.75 9.117 1 96.25 62 VAL A CA 1
ATOM 501 C C . VAL A 1 62 ? 8.539 -19.516 9.547 1 96.25 62 VAL A C 1
ATOM 503 O O . VAL A 1 62 ? 8.766 -18.406 9.039 1 96.25 62 VAL A O 1
ATOM 506 N N . TRP A 1 63 ? 7.605 -19.719 10.484 1 97 63 TRP A N 1
ATOM 507 C CA . TRP A 1 63 ? 6.855 -18.594 11.031 1 97 63 TRP A CA 1
ATOM 508 C C . TRP A 1 63 ? 7.785 -17.594 11.703 1 97 63 TRP A C 1
ATOM 510 O O . TRP A 1 63 ? 7.707 -16.391 11.445 1 97 63 TRP A O 1
ATOM 520 N N . TRP A 1 64 ? 8.633 -18.094 12.461 1 96.56 64 TRP A N 1
ATOM 521 C CA . TRP A 1 64 ? 9.523 -17.188 13.203 1 96.56 64 TRP A CA 1
ATOM 522 C C . TRP A 1 64 ? 10.516 -16.516 12.273 1 96.56 64 TRP A C 1
ATOM 524 O O . TRP A 1 64 ? 10.922 -15.375 12.516 1 96.56 64 TRP A O 1
ATOM 534 N N . ARG A 1 65 ? 10.945 -17.172 11.219 1 96.56 65 ARG A N 1
ATOM 535 C CA . ARG A 1 65 ? 11.766 -16.531 10.195 1 96.56 65 ARG A CA 1
ATOM 536 C C . ARG A 1 65 ? 11 -15.398 9.523 1 96.56 65 ARG A C 1
ATOM 538 O O . ARG A 1 65 ? 11.562 -14.336 9.25 1 96.56 65 ARG A O 1
ATOM 545 N N . ALA A 1 66 ? 9.711 -15.609 9.203 1 97.25 66 ALA A N 1
ATOM 546 C CA . ALA A 1 66 ? 8.867 -14.57 8.609 1 97.25 66 ALA A CA 1
ATOM 547 C C . ALA A 1 66 ? 8.734 -13.375 9.547 1 97.25 66 ALA A C 1
ATOM 549 O O . ALA A 1 66 ? 8.773 -12.227 9.102 1 97.25 66 ALA A O 1
ATOM 550 N N . VAL A 1 67 ? 8.586 -13.688 10.836 1 96.19 67 VAL A N 1
ATOM 551 C CA . VAL A 1 67 ? 8.516 -12.633 11.844 1 96.19 67 VAL A CA 1
ATOM 552 C C . VAL A 1 67 ? 9.82 -11.836 11.852 1 96.19 67 VAL A C 1
ATOM 554 O O . VAL A 1 67 ? 9.812 -10.609 11.812 1 96.19 67 VAL A O 1
ATOM 557 N N . TRP A 1 68 ? 10.875 -12.555 11.852 1 96.31 68 TRP A N 1
ATOM 558 C CA . TRP A 1 68 ? 12.195 -11.938 11.859 1 96.31 68 TRP A CA 1
ATOM 559 C C . TRP A 1 68 ? 12.406 -11.094 10.602 1 96.31 68 TRP A C 1
ATOM 561 O O . TRP A 1 68 ? 12.859 -9.945 10.688 1 96.31 68 TRP A O 1
ATOM 571 N N . ASN A 1 69 ? 12.094 -11.633 9.469 1 97.44 69 ASN A N 1
ATOM 572 C CA . ASN A 1 69 ? 12.219 -10.914 8.203 1 97.44 69 ASN A CA 1
ATOM 573 C C . ASN A 1 69 ? 11.414 -9.617 8.219 1 97.44 69 ASN A C 1
ATOM 575 O O . ASN A 1 69 ? 11.906 -8.57 7.781 1 97.44 69 ASN A O 1
ATOM 579 N N . THR A 1 70 ? 10.203 -9.727 8.742 1 97.25 70 THR A N 1
ATOM 580 C CA . THR A 1 70 ? 9.32 -8.562 8.766 1 97.25 70 THR A CA 1
ATOM 581 C C . THR A 1 70 ? 9.875 -7.484 9.695 1 97.25 70 THR A C 1
ATOM 583 O O . THR A 1 70 ? 9.891 -6.305 9.344 1 97.25 70 THR A O 1
ATOM 586 N N . LEU A 1 71 ? 10.367 -7.879 10.828 1 95.75 71 LEU A N 1
ATOM 587 C CA . LEU A 1 71 ? 10.875 -6.922 11.812 1 95.75 71 LEU A CA 1
ATOM 588 C C . LEU A 1 71 ? 12.164 -6.281 11.32 1 95.75 71 LEU A C 1
ATOM 590 O O . LEU A 1 71 ? 12.336 -5.062 11.422 1 95.75 71 LEU A O 1
ATOM 594 N N . VAL A 1 72 ? 13.07 -7.078 10.852 1 97.5 72 VAL A N 1
ATOM 595 C CA . VAL A 1 72 ? 14.336 -6.555 10.344 1 97.5 72 VAL A CA 1
ATOM 596 C C . VAL A 1 72 ? 14.07 -5.617 9.164 1 97.5 72 VAL A C 1
ATOM 598 O O . VAL A 1 72 ? 14.625 -4.52 9.102 1 97.5 72 VAL A O 1
ATOM 601 N N . PHE A 1 73 ? 13.234 -6.059 8.266 1 97.94 73 PHE A N 1
ATOM 602 C CA . PHE A 1 73 ? 12.844 -5.23 7.133 1 97.94 73 PHE A CA 1
ATOM 603 C C . PHE A 1 73 ? 12.312 -3.883 7.605 1 97.94 73 PHE A C 1
ATOM 605 O O . PHE A 1 73 ? 12.727 -2.838 7.094 1 97.94 73 PHE A O 1
ATOM 612 N N . THR A 1 74 ? 11.43 -3.963 8.531 1 97.38 74 THR A N 1
ATOM 613 C CA . THR A 1 74 ? 10.758 -2.758 9.008 1 97.38 74 THR A CA 1
ATOM 614 C C . THR A 1 74 ? 11.75 -1.819 9.688 1 97.38 74 THR A C 1
ATOM 616 O O . THR A 1 74 ? 11.852 -0.645 9.328 1 97.38 74 THR A O 1
ATOM 619 N N . VAL A 1 75 ? 12.539 -2.303 10.602 1 96.75 75 VAL A N 1
ATOM 620 C CA . VAL A 1 75 ? 13.438 -1.473 11.406 1 96.75 75 VAL A CA 1
ATOM 621 C C . VAL A 1 75 ? 14.531 -0.888 10.516 1 96.75 75 VAL A C 1
ATOM 623 O O . VAL A 1 75 ? 14.805 0.314 10.562 1 96.75 75 VAL A O 1
ATOM 626 N N . VAL A 1 76 ? 15.078 -1.68 9.695 1 98.25 76 VAL A N 1
ATOM 627 C CA . VAL A 1 76 ? 16.203 -1.245 8.883 1 98.25 76 VAL A CA 1
ATOM 628 C C . VAL A 1 76 ? 15.719 -0.305 7.781 1 98.25 76 VAL A C 1
ATOM 630 O O . VAL A 1 76 ? 16.312 0.756 7.559 1 98.25 76 VAL A O 1
ATOM 633 N N . SER A 1 77 ? 14.641 -0.667 7.055 1 98.06 77 SER A N 1
ATOM 634 C CA . SER A 1 77 ? 14.141 0.178 5.977 1 98.06 77 SER A CA 1
ATOM 635 C C . SER A 1 77 ? 13.688 1.536 6.5 1 98.06 77 SER A C 1
ATOM 637 O O . SER A 1 77 ? 14.055 2.576 5.949 1 98.06 77 SER A O 1
ATOM 639 N N . VAL A 1 78 ? 12.883 1.496 7.555 1 97.19 78 VAL A N 1
ATOM 640 C CA . VAL A 1 78 ? 12.359 2.744 8.102 1 97.19 78 VAL A CA 1
ATOM 641 C C . VAL A 1 78 ? 13.508 3.607 8.617 1 97.19 78 VAL A C 1
ATOM 643 O O . VAL A 1 78 ? 13.508 4.828 8.438 1 97.19 78 VAL A O 1
ATOM 646 N N . GLY A 1 79 ? 14.492 2.975 9.289 1 97.69 79 GLY A N 1
ATOM 647 C CA . GLY A 1 79 ? 15.656 3.707 9.758 1 97.69 79 GLY A CA 1
ATOM 648 C C . GLY A 1 79 ? 16.422 4.391 8.633 1 97.69 79 GLY A C 1
ATOM 649 O O . GLY A 1 79 ? 16.703 5.586 8.711 1 97.69 79 GLY A O 1
ATOM 650 N N . ILE A 1 80 ? 16.688 3.674 7.59 1 97.25 80 ILE A N 1
ATOM 651 C CA . ILE A 1 80 ? 17.453 4.211 6.465 1 97.25 80 ILE A CA 1
ATOM 652 C C . ILE A 1 80 ? 16.625 5.27 5.742 1 97.25 80 ILE A C 1
ATOM 654 O O . ILE A 1 80 ? 17.141 6.328 5.375 1 97.25 80 ILE A O 1
ATOM 658 N N . GLU A 1 81 ? 15.336 4.984 5.496 1 96.69 81 GLU A N 1
ATOM 659 C CA . GLU A 1 81 ? 14.453 5.934 4.828 1 96.69 81 GLU A CA 1
ATOM 660 C C . GLU A 1 81 ? 14.367 7.246 5.602 1 96.69 81 GLU A C 1
ATOM 662 O O . GLU A 1 81 ? 14.281 8.32 5.008 1 96.69 81 GLU A O 1
ATOM 667 N N . THR A 1 82 ? 14.297 7.102 6.914 1 96.56 82 THR A N 1
ATOM 668 C CA . THR A 1 82 ? 14.227 8.297 7.746 1 96.56 82 THR A CA 1
ATOM 669 C C . THR A 1 82 ? 15.508 9.117 7.633 1 96.56 82 THR A C 1
ATOM 671 O O . THR A 1 82 ? 15.461 10.336 7.449 1 96.56 82 THR A O 1
ATOM 674 N N . ALA A 1 83 ? 16.625 8.461 7.734 1 95.25 83 ALA A N 1
ATOM 675 C CA . ALA A 1 83 ? 17.906 9.141 7.641 1 95.25 83 ALA A CA 1
ATOM 676 C C . ALA A 1 83 ? 18.094 9.781 6.266 1 95.25 83 ALA A C 1
ATOM 678 O O . ALA A 1 83 ? 18.453 10.961 6.164 1 95.25 83 ALA A O 1
ATOM 679 N N . LEU A 1 84 ? 17.844 9.008 5.234 1 92.12 84 LEU A N 1
ATOM 680 C CA . LEU A 1 84 ? 17.984 9.523 3.879 1 92.12 84 LEU A CA 1
ATOM 681 C C . LEU A 1 84 ? 16.953 10.602 3.596 1 92.12 84 LEU A C 1
ATOM 683 O O . LEU A 1 84 ? 17.25 11.609 2.953 1 92.12 84 LEU A O 1
ATOM 687 N N . GLY A 1 85 ? 15.703 10.297 4.012 1 92.88 85 GLY A N 1
ATOM 688 C CA . GLY A 1 85 ? 14.656 11.297 3.852 1 92.88 85 GLY A CA 1
ATOM 689 C C . GLY A 1 85 ? 14.992 12.625 4.504 1 92.88 85 GLY A C 1
ATOM 690 O O . GLY A 1 85 ? 14.734 13.68 3.932 1 92.88 85 GLY A O 1
ATOM 691 N N . LEU A 1 86 ? 15.531 12.578 5.688 1 93.06 86 LEU A N 1
ATOM 692 C CA . LEU A 1 86 ? 15.961 13.781 6.391 1 93.06 86 LEU A CA 1
ATOM 693 C C . LEU A 1 86 ? 17.031 14.523 5.602 1 93.06 86 LEU A C 1
ATOM 695 O O . LEU A 1 86 ? 16.969 15.742 5.453 1 93.06 86 LEU A O 1
ATOM 699 N N . GLY A 1 87 ? 18 13.758 5.152 1 88.81 87 GLY A N 1
ATOM 700 C CA . GLY A 1 87 ? 19.047 14.359 4.34 1 88.81 87 GLY A CA 1
ATOM 701 C C . GLY A 1 87 ? 18.531 15.039 3.096 1 88.81 87 GLY A C 1
ATOM 702 O O . GLY A 1 87 ? 18.875 16.188 2.812 1 88.81 87 GLY A O 1
ATOM 703 N N . ILE A 1 88 ? 17.672 14.406 2.402 1 87.44 88 ILE A N 1
ATOM 704 C CA . ILE A 1 88 ? 17.109 14.945 1.172 1 87.44 88 ILE A CA 1
ATOM 705 C C . ILE A 1 88 ? 16.234 16.172 1.493 1 87.44 88 ILE A C 1
ATOM 707 O O . ILE A 1 88 ? 16.297 17.172 0.789 1 87.44 88 ILE A O 1
ATOM 711 N N . ALA A 1 89 ? 15.43 16.062 2.539 1 89.69 89 ALA A N 1
ATOM 712 C CA . ALA A 1 89 ? 14.562 17.172 2.939 1 89.69 89 ALA A CA 1
ATOM 713 C C . ALA A 1 89 ? 15.375 18.406 3.277 1 89.69 89 ALA A C 1
ATOM 715 O O . 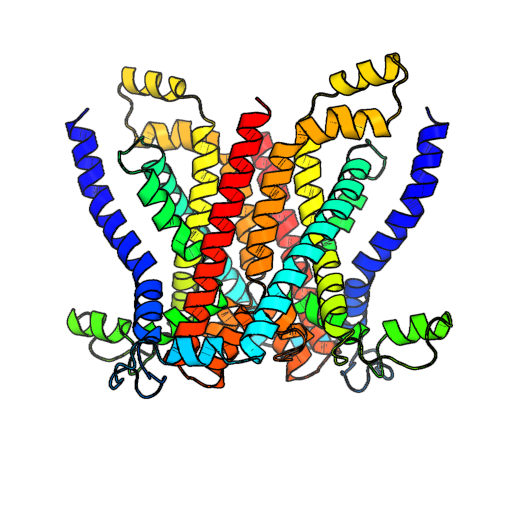ALA A 1 89 ? 14.984 19.531 2.936 1 89.69 89 ALA A O 1
ATOM 716 N N . LEU A 1 90 ? 16.484 18.266 3.949 1 86.62 90 LEU A N 1
ATOM 717 C CA . LEU A 1 90 ? 17.344 19.391 4.316 1 86.62 90 LEU A CA 1
ATOM 718 C C . LEU A 1 90 ? 17.922 20.062 3.074 1 86.62 90 LEU A C 1
ATOM 720 O O . LEU A 1 90 ? 18.016 21.297 3.016 1 86.62 90 LEU A O 1
ATOM 724 N N . ILE A 1 91 ? 18.234 19.25 2.139 1 82.75 91 ILE A N 1
ATOM 725 C CA . ILE A 1 91 ? 18.781 19.766 0.892 1 82.75 91 ILE A CA 1
ATOM 726 C C . ILE A 1 91 ? 17.703 20.547 0.14 1 82.75 91 ILE A C 1
ATOM 728 O O . ILE A 1 91 ? 17.938 21.641 -0.356 1 82.75 91 ILE A O 1
ATOM 732 N N . LEU A 1 92 ? 16.594 20.016 0.093 1 82.81 92 LEU A N 1
ATOM 733 C CA . LEU A 1 92 ? 15.5 20.641 -0.639 1 82.81 92 LEU A CA 1
ATOM 734 C C . LEU A 1 92 ? 15.023 21.906 0.077 1 82.81 92 LEU A C 1
ATOM 736 O O . LEU A 1 92 ? 14.484 22.812 -0.556 1 82.81 92 LEU A O 1
ATOM 740 N N . ASN A 1 93 ? 15.234 21.891 1.354 1 84.06 93 ASN A N 1
ATOM 741 C CA . ASN A 1 93 ? 14.805 23.031 2.152 1 84.06 93 ASN A CA 1
ATOM 742 C C . ASN A 1 93 ? 15.75 24.219 1.998 1 84.06 93 ASN A C 1
ATOM 744 O O . ASN A 1 93 ? 15.383 25.359 2.287 1 84.06 93 ASN A O 1
ATOM 748 N N . ALA A 1 94 ? 17.062 24.078 1.692 1 75.25 94 ALA A N 1
ATOM 749 C CA . ALA A 1 94 ? 18.094 25.094 1.59 1 75.25 94 ALA A CA 1
ATOM 750 C C . ALA A 1 94 ? 17.906 25.938 0.329 1 75.25 94 ALA A C 1
ATOM 752 O O . ALA A 1 94 ? 18.719 26.812 0.032 1 75.25 94 ALA A O 1
ATOM 753 N N . HIS A 1 95 ? 16.734 26.281 -0.114 1 67.5 95 HIS A N 1
ATOM 754 C CA . HIS A 1 95 ? 16.406 27.156 -1.233 1 67.5 95 HIS A CA 1
ATOM 755 C C . HIS A 1 95 ? 17.391 27 -2.375 1 67.5 95 HIS A C 1
ATOM 757 O O . HIS A 1 95 ? 18.078 27.953 -2.744 1 67.5 95 HIS A O 1
ATOM 763 N N . LEU A 1 96 ? 17.656 25.906 -2.801 1 65.5 96 LEU A N 1
ATOM 764 C CA . LEU A 1 96 ? 18.547 25.688 -3.934 1 65.5 96 LEU A CA 1
ATOM 765 C C . LEU A 1 96 ? 17.812 25.922 -5.254 1 65.5 96 LEU A C 1
ATOM 767 O O . LEU A 1 96 ? 16.609 25.734 -5.34 1 65.5 96 LEU A O 1
ATOM 771 N N . PRO A 1 97 ? 18.594 26.562 -6.27 1 66.75 97 PRO A N 1
ATOM 772 C CA . PRO A 1 97 ? 18 26.672 -7.605 1 66.75 97 PRO A CA 1
ATOM 773 C C . PRO A 1 97 ? 17.703 25.312 -8.234 1 66.75 97 PRO A C 1
ATOM 775 O O . PRO A 1 97 ? 18.453 24.359 -8.039 1 66.75 97 PRO A O 1
ATOM 778 N N . GLY A 1 98 ? 16.531 25.062 -8.875 1 66.12 98 GLY A N 1
ATOM 779 C CA . GLY A 1 98 ? 16.141 23.812 -9.492 1 66.12 98 GLY A CA 1
ATOM 780 C C . GLY A 1 98 ? 15.336 22.906 -8.562 1 66.12 98 GLY A C 1
ATOM 781 O O . GLY A 1 98 ? 15.281 21.703 -8.758 1 66.12 98 GLY A O 1
ATOM 782 N N . ARG A 1 99 ? 14.883 23.453 -7.57 1 70.69 99 ARG A N 1
ATOM 783 C CA . ARG A 1 99 ? 14.156 22.734 -6.527 1 70.69 99 ARG A CA 1
ATOM 784 C C . ARG A 1 99 ? 12.961 21.984 -7.113 1 70.69 99 ARG A C 1
ATOM 786 O O . ARG A 1 99 ? 12.648 20.875 -6.676 1 70.69 99 ARG A O 1
ATOM 793 N N . GLY A 1 100 ? 12.5 22.578 -8.133 1 71.5 100 GLY A N 1
ATOM 794 C CA . GLY A 1 100 ? 11.359 21.922 -8.758 1 71.5 100 GLY A CA 1
ATOM 795 C C . GLY A 1 100 ? 11.711 20.609 -9.422 1 71.5 100 GLY A C 1
ATOM 796 O O . GLY A 1 100 ? 11.031 19.609 -9.219 1 71.5 100 GLY A O 1
ATOM 797 N N . LEU A 1 101 ? 12.758 20.578 -10.117 1 71.31 101 LEU A N 1
ATOM 798 C CA . LEU A 1 101 ? 13.195 19.375 -10.812 1 71.31 101 LEU A CA 1
ATOM 799 C C . LEU A 1 101 ? 13.664 18.312 -9.828 1 71.31 101 LEU A C 1
ATOM 801 O O . LEU A 1 101 ? 13.445 17.125 -10.039 1 71.31 101 LEU A O 1
ATOM 805 N N . LEU A 1 102 ? 14.289 18.766 -8.797 1 70.56 102 LEU A N 1
ATOM 806 C CA . LEU A 1 102 ? 14.766 17.828 -7.785 1 70.56 102 LEU A CA 1
ATOM 807 C C . LEU A 1 102 ? 13.594 17.188 -7.047 1 70.56 102 LEU A C 1
ATOM 809 O O . LEU A 1 102 ? 13.625 15.984 -6.758 1 70.56 102 LEU A O 1
ATOM 813 N N . ARG A 1 103 ? 12.641 18 -6.809 1 73.81 103 ARG A N 1
ATOM 814 C CA . ARG A 1 103 ? 11.445 17.484 -6.148 1 73.81 103 ARG A CA 1
ATOM 815 C C . ARG A 1 103 ? 10.742 16.453 -7.027 1 73.81 103 ARG A C 1
ATOM 817 O O . ARG A 1 103 ? 10.336 15.391 -6.543 1 73.81 103 ARG A O 1
ATOM 824 N N . ALA A 1 104 ? 10.719 16.703 -8.242 1 72.5 104 ALA A N 1
ATOM 825 C CA . ALA A 1 104 ? 10.078 15.789 -9.18 1 72.5 104 ALA A CA 1
ATOM 826 C C . ALA A 1 104 ? 10.852 14.477 -9.281 1 72.5 104 ALA A C 1
ATOM 828 O O . ALA A 1 104 ? 10.266 13.398 -9.266 1 72.5 104 ALA A O 1
ATOM 829 N N . ALA A 1 105 ? 12.109 14.625 -9.383 1 72.88 105 ALA A N 1
ATOM 830 C CA . ALA A 1 105 ? 12.961 13.445 -9.523 1 72.88 105 ALA A CA 1
ATOM 831 C C . ALA A 1 105 ? 12.867 12.547 -8.297 1 72.88 105 ALA A C 1
ATOM 833 O O . ALA A 1 105 ? 12.82 11.32 -8.422 1 72.88 105 ALA A O 1
ATOM 834 N N . VAL A 1 106 ? 12.781 13.203 -7.203 1 75.5 106 VAL A N 1
ATOM 835 C CA . VAL A 1 106 ? 12.758 12.453 -5.949 1 75.5 106 VAL A CA 1
ATOM 836 C C . VAL A 1 106 ? 11.422 11.719 -5.809 1 75.5 106 VAL A C 1
ATOM 838 O O . VAL A 1 106 ? 11.375 10.625 -5.234 1 75.5 106 VAL A O 1
ATOM 841 N N . LEU A 1 107 ? 10.391 12.195 -6.492 1 77.31 107 LEU A N 1
ATOM 842 C CA . LEU A 1 107 ? 9.062 11.633 -6.312 1 77.31 107 LEU A CA 1
ATOM 843 C C . LEU A 1 107 ? 8.82 10.492 -7.301 1 77.31 107 LEU A C 1
ATOM 845 O O . LEU A 1 107 ? 7.875 9.719 -7.137 1 77.31 107 LEU A O 1
ATOM 849 N N . ILE A 1 108 ? 9.727 10.25 -8.195 1 79.06 108 ILE A N 1
ATOM 850 C CA . ILE A 1 108 ? 9.531 9.305 -9.281 1 79.06 108 ILE A CA 1
ATOM 851 C C . ILE A 1 108 ? 9.406 7.887 -8.727 1 79.06 108 ILE A C 1
ATOM 853 O O . ILE A 1 108 ? 8.469 7.164 -9.055 1 79.06 108 ILE A O 1
ATOM 857 N N . PRO A 1 109 ? 10.352 7.457 -7.844 1 85.94 109 PRO A N 1
ATOM 858 C CA . PRO A 1 109 ? 10.25 6.086 -7.34 1 85.94 109 PRO A CA 1
ATOM 859 C C . PRO A 1 109 ? 8.93 5.824 -6.621 1 85.94 109 PRO A C 1
ATOM 861 O O . PRO A 1 109 ? 8.344 4.75 -6.773 1 85.94 109 PRO A O 1
ATOM 864 N N . TRP A 1 110 ? 8.57 6.812 -5.918 1 85.69 110 TRP A N 1
ATOM 865 C CA . TRP A 1 110 ? 7.355 6.66 -5.129 1 85.69 110 TRP A CA 1
ATOM 866 C C . TRP A 1 110 ? 6.133 6.527 -6.031 1 85.69 110 TRP A C 1
ATOM 868 O O . TRP A 1 110 ? 5.168 5.84 -5.684 1 85.69 110 TRP A O 1
ATOM 878 N N . ALA A 1 111 ? 6.145 7.184 -7.16 1 80.5 111 ALA A N 1
ATOM 879 C CA . ALA A 1 111 ? 5 7.23 -8.062 1 80.5 111 ALA A CA 1
ATOM 880 C C . ALA A 1 111 ? 4.836 5.91 -8.812 1 80.5 111 ALA A C 1
ATOM 882 O O . ALA A 1 111 ? 3.748 5.602 -9.305 1 80.5 111 ALA A O 1
ATOM 883 N N . ILE A 1 112 ? 5.844 5.148 -8.898 1 87.25 112 ILE A N 1
ATOM 884 C CA . ILE A 1 112 ? 5.801 3.877 -9.617 1 87.25 112 ILE A CA 1
ATOM 885 C C . ILE A 1 112 ? 5.09 2.828 -8.766 1 87.25 112 ILE A C 1
ATOM 887 O O . ILE A 1 112 ? 5.398 2.67 -7.582 1 87.25 112 ILE A O 1
ATOM 891 N N . PRO A 1 113 ? 4.133 2.139 -9.359 1 90 113 PRO A N 1
ATOM 892 C CA . PRO A 1 113 ? 3.512 1.047 -8.602 1 90 113 PRO A CA 1
ATOM 893 C C . PRO A 1 113 ? 4.531 0.024 -8.102 1 90 113 PRO A C 1
ATOM 895 O O . PRO A 1 113 ? 5.512 -0.265 -8.789 1 90 113 PRO A O 1
ATOM 898 N N . THR A 1 114 ? 4.27 -0.448 -6.969 1 91.06 114 THR A N 1
ATOM 899 C CA . THR A 1 114 ? 5.207 -1.347 -6.305 1 91.06 114 THR A CA 1
ATOM 900 C C . THR A 1 114 ? 5.48 -2.576 -7.168 1 91.06 114 THR A C 1
ATOM 902 O O . THR A 1 114 ? 6.617 -3.051 -7.234 1 91.06 114 THR A O 1
ATOM 905 N N . VAL A 1 115 ? 4.5 -3.066 -7.805 1 88.31 115 VAL A N 1
ATOM 906 C CA . VAL A 1 115 ? 4.641 -4.258 -8.633 1 88.31 115 VAL A CA 1
ATOM 907 C C . VAL A 1 115 ? 5.629 -3.986 -9.766 1 88.31 115 VAL A C 1
ATOM 909 O O . VAL A 1 115 ? 6.484 -4.82 -10.062 1 88.31 115 VAL A O 1
ATOM 912 N N . VAL A 1 116 ? 5.465 -2.855 -10.344 1 87.19 116 VAL A N 1
ATOM 913 C CA . VAL A 1 116 ? 6.352 -2.471 -11.438 1 87.19 116 VAL A CA 1
ATOM 914 C C . VAL A 1 116 ? 7.773 -2.281 -10.914 1 87.19 116 VAL A C 1
ATOM 916 O O . VAL A 1 116 ? 8.734 -2.76 -11.516 1 87.19 116 VAL A O 1
ATOM 919 N N . SER A 1 117 ? 7.855 -1.629 -9.789 1 91.69 117 SER A N 1
ATOM 920 C CA . SER A 1 117 ? 9.164 -1.429 -9.172 1 91.69 117 SER A CA 1
ATOM 921 C C . SER A 1 117 ? 9.828 -2.762 -8.852 1 91.69 117 SER A C 1
ATOM 923 O O . SER A 1 117 ? 11.023 -2.945 -9.109 1 91.69 117 SER A O 1
ATOM 925 N N . ALA A 1 118 ? 9.062 -3.641 -8.289 1 92.44 118 ALA A N 1
ATOM 926 C CA . ALA A 1 118 ? 9.594 -4.945 -7.898 1 92.44 118 ALA A CA 1
ATOM 927 C C . ALA A 1 118 ? 10.125 -5.703 -9.109 1 92.44 118 ALA A C 1
ATOM 929 O 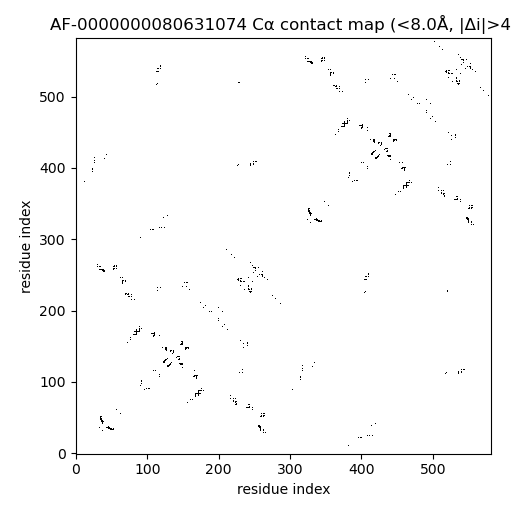O . ALA A 1 118 ? 11.188 -6.32 -9.047 1 92.44 118 ALA A O 1
ATOM 930 N N . GLN A 1 119 ? 9.445 -5.645 -10.148 1 87.69 119 GLN A N 1
ATOM 931 C CA . GLN A 1 119 ? 9.859 -6.367 -11.344 1 87.69 119 GLN A CA 1
ATOM 932 C C . GLN A 1 119 ? 11.078 -5.707 -11.984 1 87.69 119 GLN A C 1
ATOM 934 O O . GLN A 1 119 ? 11.992 -6.395 -12.445 1 87.69 119 GLN A O 1
ATOM 939 N N . MET A 1 120 ? 11.047 -4.422 -12.023 1 87.56 120 MET A N 1
ATOM 940 C CA . MET A 1 120 ? 12.188 -3.689 -12.57 1 87.56 120 MET A CA 1
ATOM 941 C C . MET A 1 120 ? 13.477 -4.059 -11.844 1 87.56 120 MET A C 1
ATOM 943 O O . MET A 1 120 ? 14.477 -4.391 -12.477 1 87.56 120 MET A O 1
ATOM 947 N N . TRP A 1 121 ? 13.43 -3.984 -10.602 1 91.12 121 TRP A N 1
ATOM 948 C CA . TRP A 1 121 ? 14.609 -4.305 -9.812 1 91.12 121 TRP A CA 1
ATOM 949 C C . TRP A 1 121 ? 14.914 -5.801 -9.867 1 91.12 121 TRP A C 1
ATOM 951 O O . TRP A 1 121 ? 16.078 -6.207 -9.82 1 91.12 121 TRP A O 1
ATOM 961 N N . GLY A 1 122 ? 13.867 -6.594 -9.945 1 89.56 122 GLY A N 1
ATOM 962 C CA . GLY A 1 122 ? 14.062 -8.023 -10.109 1 89.56 122 GLY A CA 1
ATOM 963 C C . GLY A 1 122 ? 14.898 -8.383 -11.328 1 89.56 122 GLY A C 1
ATOM 964 O O . GLY A 1 122 ? 15.797 -9.219 -11.242 1 89.56 122 GLY A O 1
ATOM 965 N N . TRP A 1 123 ? 14.648 -7.711 -12.352 1 84.38 123 TRP A N 1
ATOM 966 C CA . TRP A 1 123 ? 15.406 -7.941 -13.578 1 84.38 123 TRP A CA 1
ATOM 967 C C . TRP A 1 123 ? 16.844 -7.434 -13.438 1 84.38 123 TRP A C 1
ATOM 969 O O . TRP A 1 123 ? 17.781 -8.047 -13.953 1 84.38 123 TRP A O 1
ATOM 979 N N . MET A 1 124 ? 16.969 -6.348 -12.828 1 88 124 MET A N 1
ATOM 980 C CA . MET A 1 124 ? 18.297 -5.781 -12.664 1 88 124 MET A CA 1
ATOM 981 C C . MET A 1 124 ? 19.156 -6.668 -11.773 1 88 124 MET A C 1
ATOM 983 O O . MET A 1 124 ? 20.375 -6.738 -11.953 1 88 124 MET A O 1
ATOM 987 N N . PHE A 1 125 ? 18.547 -7.422 -10.922 1 90.38 125 PHE A N 1
ATOM 988 C CA . PHE A 1 125 ? 19.266 -8.25 -9.969 1 90.38 125 PHE A CA 1
ATOM 989 C C . PHE A 1 125 ? 19.328 -9.695 -10.438 1 90.38 125 PHE A C 1
ATOM 991 O O . PHE A 1 125 ? 19.75 -10.586 -9.695 1 90.38 125 PHE A O 1
ATOM 998 N N . HIS A 1 126 ? 18.844 -9.898 -11.578 1 86.62 126 HIS A N 1
ATOM 999 C CA . HIS A 1 126 ? 18.891 -11.25 -12.109 1 86.62 126 HIS A CA 1
ATOM 1000 C C . HIS A 1 126 ? 20.312 -11.812 -12.07 1 86.62 126 HIS A C 1
ATOM 1002 O O . HIS A 1 126 ? 21.266 -11.086 -12.328 1 86.62 126 HIS A O 1
ATOM 1008 N N . ASP A 1 127 ? 20.422 -13.062 -11.828 1 85.69 127 ASP A N 1
ATOM 1009 C CA . ASP A 1 127 ? 21.719 -13.68 -11.555 1 85.69 127 ASP A CA 1
ATOM 1010 C C . ASP A 1 127 ? 22.562 -13.766 -12.828 1 85.69 127 ASP A C 1
ATOM 1012 O O . ASP A 1 127 ? 23.781 -13.562 -12.781 1 85.69 127 ASP A O 1
ATOM 1016 N N . LEU A 1 128 ? 21.922 -14.016 -13.875 1 78.75 128 LEU A N 1
ATOM 1017 C CA . LEU A 1 128 ? 22.688 -14.281 -15.086 1 78.75 128 LEU A CA 1
ATOM 1018 C C . LEU A 1 128 ? 22.75 -13.039 -15.969 1 78.75 128 LEU A C 1
ATOM 1020 O O . LEU A 1 128 ? 23.828 -12.695 -16.484 1 78.75 128 LEU A O 1
ATOM 1024 N N . TYR A 1 129 ? 21.688 -12.281 -16.016 1 77.19 129 TYR A N 1
ATOM 1025 C CA . TYR A 1 129 ? 21.609 -11.219 -17.016 1 77.19 129 TYR A CA 1
ATOM 1026 C C . TYR A 1 129 ? 21.375 -9.867 -16.359 1 77.19 129 TYR A C 1
ATOM 1028 O O . TYR A 1 129 ? 21.141 -8.867 -17.031 1 77.19 129 TYR A O 1
ATOM 1036 N N . GLY A 1 130 ? 21.562 -9.828 -15.117 1 84.75 130 GLY A N 1
ATOM 1037 C CA . GLY A 1 130 ? 21.25 -8.602 -14.406 1 84.75 130 GLY A CA 1
ATOM 1038 C C . GLY A 1 130 ? 22.328 -7.543 -14.547 1 84.75 130 GLY A C 1
ATOM 1039 O O . GLY A 1 130 ? 23.531 -7.859 -14.531 1 84.75 130 GLY A O 1
ATOM 1040 N N . VAL A 1 131 ? 21.969 -6.32 -14.656 1 83.81 131 VAL A N 1
ATOM 1041 C CA . VAL A 1 131 ? 22.875 -5.199 -14.875 1 83.81 131 VAL A CA 1
ATOM 1042 C C . VAL A 1 131 ? 23.688 -4.938 -13.609 1 83.81 131 VAL A C 1
ATOM 1044 O O . VAL A 1 131 ? 24.812 -4.445 -13.68 1 83.81 131 VAL A O 1
ATOM 1047 N N . VAL A 1 132 ? 23.156 -5.289 -12.484 1 88.12 132 VAL A N 1
ATOM 1048 C CA . VAL A 1 132 ? 23.859 -5.047 -11.234 1 88.12 132 VAL A CA 1
ATOM 1049 C C . VAL A 1 132 ? 25.125 -5.902 -11.172 1 88.12 132 VAL A C 1
ATOM 1051 O O . VAL A 1 132 ? 26.203 -5.41 -10.828 1 88.12 132 VAL A O 1
ATOM 1054 N N . ASN A 1 133 ? 24.938 -7.125 -11.484 1 90.75 133 ASN A N 1
ATOM 1055 C CA . ASN A 1 133 ? 26.109 -7.988 -11.562 1 90.75 133 ASN A CA 1
ATOM 1056 C C . ASN A 1 133 ? 27.109 -7.469 -12.594 1 90.75 133 ASN A C 1
ATOM 1058 O O . ASN A 1 133 ? 28.328 -7.445 -12.336 1 90.75 133 ASN A O 1
ATOM 1062 N N . ALA A 1 134 ? 26.656 -7.062 -13.75 1 86.75 134 ALA A N 1
ATOM 1063 C CA . ALA A 1 134 ? 27.531 -6.574 -14.82 1 86.75 134 ALA A CA 1
ATOM 1064 C C . ALA A 1 134 ? 28.328 -5.359 -14.359 1 86.75 134 ALA A C 1
ATOM 1066 O O . ALA A 1 134 ? 29.531 -5.281 -14.594 1 86.75 134 ALA A O 1
ATOM 1067 N N . ILE A 1 135 ? 27.656 -4.469 -13.727 1 87.06 135 ILE A N 1
ATOM 1068 C CA . ILE A 1 135 ? 28.297 -3.244 -13.273 1 87.06 135 ILE A CA 1
ATOM 1069 C C . ILE A 1 135 ? 29.328 -3.578 -12.195 1 87.06 135 ILE A C 1
ATOM 1071 O O . ILE A 1 135 ? 30.469 -3.09 -12.234 1 87.06 135 ILE A O 1
ATOM 1075 N N . LEU A 1 136 ? 28.984 -4.422 -11.258 1 91.25 136 LEU A N 1
ATOM 1076 C CA . LEU A 1 136 ? 29.875 -4.758 -10.148 1 91.25 136 LEU A CA 1
ATOM 1077 C C . LEU A 1 136 ? 31.078 -5.547 -10.648 1 91.25 136 LEU A C 1
ATOM 1079 O O . LEU A 1 136 ? 32.188 -5.363 -10.156 1 91.25 136 LEU A O 1
ATOM 1083 N N . MET A 1 137 ? 30.828 -6.41 -11.531 1 92.31 137 MET A N 1
ATOM 1084 C CA . MET A 1 137 ? 31.938 -7.152 -12.141 1 92.31 137 MET A CA 1
ATOM 1085 C C . MET A 1 137 ? 32.844 -6.227 -12.953 1 92.31 137 MET A C 1
ATOM 1087 O O . MET A 1 137 ? 34.062 -6.352 -12.914 1 92.31 137 MET A O 1
ATOM 1091 N N . GLY A 1 138 ? 32.188 -5.375 -13.711 1 91.62 138 GLY A N 1
ATOM 1092 C CA . GLY A 1 138 ? 32.938 -4.402 -14.484 1 91.62 138 GLY A CA 1
ATOM 1093 C C . GLY A 1 138 ? 33.844 -3.529 -13.625 1 91.62 138 GLY A C 1
ATOM 1094 O O . GLY A 1 138 ? 34.938 -3.158 -14.039 1 91.62 138 GLY A O 1
ATOM 1095 N N . LEU A 1 139 ? 33.406 -3.221 -12.422 1 92.88 139 LEU A N 1
ATOM 1096 C CA . LEU A 1 139 ? 34.156 -2.389 -11.508 1 92.88 139 LEU A CA 1
ATOM 1097 C C . LEU A 1 139 ? 35.156 -3.234 -10.695 1 92.88 139 LEU A C 1
ATOM 1099 O O . LEU A 1 139 ? 35.938 -2.699 -9.914 1 92.88 139 LEU A O 1
ATOM 1103 N N . GLY A 1 140 ? 35.094 -4.492 -10.852 1 92.19 140 GLY A N 1
ATOM 1104 C CA . GLY A 1 140 ? 35.969 -5.406 -10.172 1 92.19 140 GLY A CA 1
ATOM 1105 C C . GLY A 1 140 ? 35.625 -5.629 -8.719 1 92.19 140 GLY A C 1
ATOM 1106 O O . GLY A 1 140 ? 36.438 -6.062 -7.918 1 92.19 140 GLY A O 1
ATOM 1107 N N . LEU A 1 141 ? 34.406 -5.387 -8.383 1 92.69 141 LEU A N 1
ATOM 1108 C CA . LEU A 1 141 ? 33.969 -5.5 -6.988 1 92.69 141 LEU A CA 1
ATOM 1109 C C . LEU A 1 141 ? 33.562 -6.934 -6.66 1 92.69 141 LEU A C 1
ATOM 1111 O O . LEU A 1 141 ? 33.594 -7.34 -5.496 1 92.69 141 LEU A O 1
ATOM 1115 N N . ILE A 1 142 ? 33.125 -7.633 -7.707 1 92 142 ILE A N 1
ATOM 1116 C CA . ILE A 1 142 ? 32.812 -9.047 -7.547 1 92 142 ILE A CA 1
ATOM 1117 C C . ILE A 1 142 ? 33.438 -9.852 -8.672 1 92 142 ILE A C 1
ATOM 1119 O O . ILE A 1 142 ? 33.625 -9.352 -9.781 1 92 142 ILE A O 1
ATOM 1123 N N . ALA A 1 143 ? 33.75 -11.055 -8.352 1 92.44 143 ALA A N 1
ATOM 1124 C CA . ALA A 1 143 ? 34.438 -11.914 -9.305 1 92.44 143 ALA A CA 1
ATOM 1125 C C . ALA A 1 143 ? 33.469 -12.75 -10.117 1 92.44 143 ALA A C 1
ATOM 1127 O O . ALA A 1 143 ? 33.75 -13.148 -11.242 1 92.44 143 ALA A O 1
ATOM 1128 N N . GLU A 1 144 ? 32.312 -13.07 -9.508 1 91.62 144 GLU A N 1
AT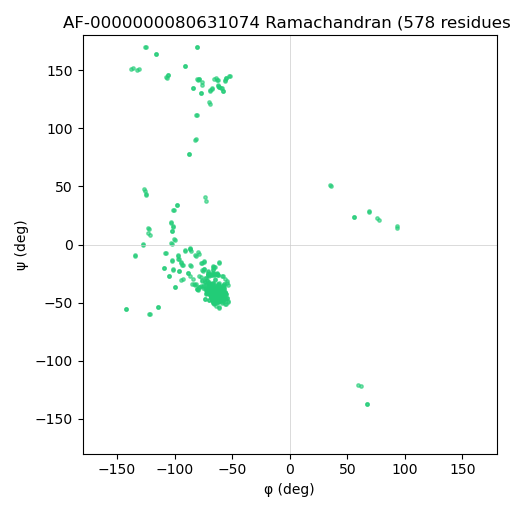OM 1129 C CA . GLU A 1 144 ? 31.281 -13.867 -10.156 1 91.62 144 GLU A CA 1
ATOM 1130 C C . GLU A 1 144 ? 29.891 -13.297 -9.875 1 91.62 144 GLU A C 1
ATOM 1132 O O . GLU A 1 144 ? 29.703 -12.586 -8.891 1 91.62 144 GLU A O 1
ATOM 1137 N N . PRO A 1 145 ? 29.078 -13.578 -10.867 1 90.88 145 PRO A N 1
ATOM 1138 C CA . PRO A 1 145 ? 27.703 -13.094 -10.625 1 90.88 145 PRO A CA 1
ATOM 1139 C C . PRO A 1 145 ? 27.109 -13.641 -9.328 1 90.88 145 PRO A C 1
ATOM 1141 O O . PRO A 1 145 ? 27.359 -14.789 -8.961 1 90.88 145 PRO A O 1
ATOM 1144 N N . ARG A 1 146 ? 26.422 -12.781 -8.719 1 91.88 146 ARG A N 1
ATOM 1145 C CA . ARG A 1 146 ? 25.75 -13.164 -7.48 1 91.88 146 ARG A CA 1
ATOM 1146 C C . ARG A 1 146 ? 24.25 -13.328 -7.695 1 91.88 146 ARG A C 1
ATOM 1148 O O . ARG A 1 146 ? 23.656 -12.633 -8.531 1 91.88 146 ARG A O 1
ATOM 1155 N N . ALA A 1 147 ? 23.719 -14.273 -6.969 1 92.12 147 ALA A N 1
ATOM 1156 C CA . ALA A 1 147 ? 22.266 -14.461 -6.996 1 92.12 147 ALA A CA 1
ATOM 1157 C C . ALA A 1 147 ? 21.578 -13.578 -5.965 1 92.12 147 ALA A C 1
ATOM 1159 O O . ALA A 1 147 ? 21.047 -14.078 -4.965 1 92.12 147 ALA A O 1
ATOM 1160 N N . TRP A 1 148 ? 21.438 -12.375 -6.25 1 92.12 148 TRP A N 1
ATOM 1161 C CA . TRP A 1 148 ? 21.016 -11.32 -5.324 1 92.12 148 TRP A CA 1
ATOM 1162 C C . TRP A 1 148 ? 19.672 -11.656 -4.691 1 92.12 148 TRP A C 1
ATOM 1164 O O . TRP A 1 148 ? 19.469 -11.445 -3.492 1 92.12 148 TRP A O 1
ATOM 1174 N N . THR A 1 149 ? 18.734 -12.18 -5.477 1 90.62 149 THR A N 1
ATOM 1175 C CA . THR A 1 149 ? 17.375 -12.383 -4.98 1 90.62 149 THR A CA 1
ATOM 1176 C C . THR A 1 149 ? 17.172 -13.82 -4.512 1 90.62 149 THR A C 1
ATOM 1178 O O . THR A 1 149 ? 16.203 -14.125 -3.812 1 90.62 149 THR A O 1
ATOM 1181 N N . ALA A 1 150 ? 18.109 -14.672 -4.859 1 88.88 150 ALA A N 1
ATOM 1182 C CA . ALA A 1 150 ? 17.953 -16.094 -4.539 1 88.88 150 ALA A CA 1
ATOM 1183 C C . ALA A 1 150 ? 18.844 -16.5 -3.377 1 88.88 150 ALA A C 1
ATOM 1185 O O . ALA A 1 150 ? 18.547 -17.438 -2.645 1 88.88 150 ALA A O 1
ATOM 1186 N N . ASP A 1 151 ? 19.922 -15.773 -3.246 1 92.5 151 ASP A N 1
ATOM 1187 C CA . ASP A 1 151 ? 20.828 -16.047 -2.131 1 92.5 151 ASP A CA 1
ATOM 1188 C C . ASP A 1 151 ? 20.203 -15.633 -0.803 1 92.5 151 ASP A C 1
ATOM 1190 O O . ASP A 1 151 ? 19.844 -14.469 -0.611 1 92.5 151 ASP A O 1
ATOM 1194 N N . PRO A 1 152 ? 20.078 -16.578 0.126 1 91.25 152 PRO A N 1
ATOM 1195 C CA . PRO A 1 152 ? 19.391 -16.312 1.4 1 91.25 152 PRO A CA 1
ATOM 1196 C C . PRO A 1 152 ? 20.047 -15.172 2.188 1 91.25 152 PRO A C 1
ATOM 1198 O O . PRO A 1 152 ? 19.375 -14.477 2.953 1 91.25 152 PRO A O 1
ATOM 1201 N N . ASP A 1 153 ? 21.281 -14.961 1.995 1 91.75 153 ASP A N 1
ATOM 1202 C CA . ASP A 1 153 ? 21.984 -13.93 2.752 1 91.75 153 ASP A CA 1
ATOM 1203 C C . ASP A 1 153 ? 21.859 -12.57 2.072 1 91.75 153 ASP A C 1
ATOM 1205 O O . ASP A 1 153 ? 22.047 -11.531 2.709 1 91.75 153 ASP A O 1
ATOM 1209 N N . LEU A 1 154 ? 21.5 -12.555 0.822 1 93.25 154 LEU A N 1
ATOM 1210 C CA . LEU A 1 154 ? 21.5 -11.305 0.07 1 93.25 154 LEU A CA 1
ATOM 1211 C C . LEU A 1 154 ? 20.062 -10.852 -0.23 1 93.25 154 LEU A C 1
ATOM 1213 O O . LEU A 1 154 ? 19.828 -9.672 -0.486 1 93.25 154 LEU A O 1
ATOM 1217 N N . ALA A 1 155 ? 19.172 -11.781 -0.162 1 95.38 155 ALA A N 1
ATOM 1218 C CA . ALA A 1 155 ? 17.812 -11.523 -0.646 1 95.38 155 ALA A CA 1
ATOM 1219 C C . ALA A 1 155 ? 17.125 -10.438 0.187 1 95.38 155 ALA A C 1
ATOM 1221 O O . ALA A 1 155 ? 16.562 -9.492 -0.36 1 95.38 155 ALA A O 1
ATOM 1222 N N . LEU A 1 156 ? 17.234 -10.57 1.53 1 96.62 156 LEU A N 1
ATOM 1223 C CA . LEU A 1 156 ? 16.547 -9.602 2.381 1 96.62 156 LEU A CA 1
ATOM 1224 C C . LEU A 1 156 ? 17.156 -8.219 2.24 1 96.62 156 LEU A C 1
ATOM 1226 O O . LEU A 1 156 ? 16.453 -7.227 2.076 1 96.62 156 LEU A O 1
ATOM 1230 N N . PRO A 1 157 ? 18.484 -8.055 2.234 1 96.88 157 PRO A N 1
ATOM 1231 C CA . PRO A 1 157 ? 19.078 -6.746 1.989 1 96.88 157 PRO A CA 1
ATOM 1232 C C . PRO A 1 157 ? 18.656 -6.141 0.653 1 96.88 157 PRO A C 1
ATOM 1234 O O . PRO A 1 157 ? 18.484 -4.922 0.551 1 96.88 157 PRO A O 1
ATOM 1237 N N . VAL A 1 158 ? 18.5 -6.977 -0.305 1 95.62 158 VAL A N 1
ATOM 1238 C CA . VAL A 1 158 ? 18.078 -6.504 -1.619 1 95.62 158 VAL A CA 1
ATOM 1239 C C . VAL A 1 158 ? 16.656 -5.957 -1.54 1 95.62 158 VAL A C 1
ATOM 1241 O O . VAL A 1 158 ? 16.359 -4.883 -2.07 1 95.62 158 VAL A O 1
ATOM 1244 N N . VAL A 1 159 ? 15.773 -6.715 -0.889 1 96.88 159 VAL A N 1
ATOM 1245 C CA . VAL A 1 159 ? 14.398 -6.273 -0.707 1 96.88 159 VAL A CA 1
ATOM 1246 C C . VAL A 1 159 ? 14.375 -4.938 0.035 1 96.88 159 VAL A C 1
ATOM 1248 O O . VAL A 1 159 ? 13.617 -4.031 -0.327 1 96.88 159 VAL A O 1
ATOM 1251 N N . ILE A 1 160 ? 15.234 -4.797 1.044 1 97.81 160 ILE A N 1
ATOM 1252 C CA . ILE A 1 160 ? 15.32 -3.574 1.837 1 97.81 160 ILE A CA 1
ATOM 1253 C C . ILE A 1 160 ? 15.797 -2.42 0.955 1 97.81 160 ILE A C 1
ATOM 1255 O O . ILE A 1 160 ? 15.227 -1.327 0.994 1 97.81 160 ILE A O 1
ATOM 1259 N N . ALA A 1 161 ? 16.781 -2.674 0.155 1 95 161 ALA A N 1
ATOM 1260 C CA . ALA A 1 161 ? 17.328 -1.634 -0.711 1 95 161 ALA A CA 1
ATOM 1261 C C . ALA A 1 161 ? 16.266 -1.11 -1.678 1 95 161 ALA A C 1
ATOM 1263 O O . ALA A 1 161 ? 16.172 0.098 -1.898 1 95 161 ALA A O 1
ATOM 1264 N N . VAL A 1 162 ? 15.5 -2.035 -2.23 1 94.44 162 VAL A N 1
ATOM 1265 C CA . VAL A 1 162 ? 14.469 -1.649 -3.186 1 94.44 162 VAL A CA 1
ATOM 1266 C C . VAL A 1 162 ? 13.375 -0.854 -2.473 1 94.44 162 VAL A C 1
ATOM 1268 O O . VAL A 1 162 ? 12.875 0.14 -3.004 1 94.44 162 VAL A O 1
ATOM 1271 N N . ASP A 1 163 ? 12.992 -1.263 -1.314 1 97 163 ASP A N 1
ATOM 1272 C CA . ASP A 1 163 ? 11.977 -0.55 -0.541 1 97 163 ASP A CA 1
ATOM 1273 C C . ASP A 1 163 ? 12.453 0.855 -0.178 1 97 163 ASP A C 1
ATOM 1275 O O . ASP A 1 163 ? 11.68 1.812 -0.235 1 97 163 ASP A O 1
ATOM 1279 N N . VAL A 1 164 ? 13.695 0.938 0.272 1 95.62 164 VAL A N 1
ATOM 1280 C CA . VAL A 1 164 ? 14.266 2.23 0.644 1 95.62 164 VAL A CA 1
ATOM 1281 C C . VAL A 1 164 ? 14.25 3.166 -0.563 1 95.62 164 VAL A C 1
ATOM 1283 O O . VAL A 1 164 ? 13.883 4.336 -0.445 1 95.62 164 VAL A O 1
ATOM 1286 N N . TRP A 1 165 ? 14.648 2.6 -1.657 1 92.75 165 TRP A N 1
ATOM 1287 C CA . TRP A 1 165 ? 14.617 3.369 -2.896 1 92.75 165 TRP A CA 1
ATOM 1288 C C . TRP A 1 165 ? 13.219 3.896 -3.18 1 92.75 165 TRP A C 1
ATOM 1290 O O . TRP A 1 165 ? 13.047 5.07 -3.514 1 92.75 165 TRP A O 1
ATOM 1300 N N . LYS A 1 166 ? 12.297 3.145 -2.988 1 93 166 LYS A N 1
ATOM 1301 C CA . LYS A 1 166 ? 10.922 3.461 -3.363 1 93 166 LYS A CA 1
ATOM 1302 C C . LYS A 1 166 ? 10.273 4.398 -2.346 1 93 166 LYS A C 1
ATOM 1304 O O . LYS A 1 166 ? 9.508 5.289 -2.713 1 93 166 LYS A O 1
ATOM 1309 N N . SER A 1 167 ? 10.562 4.246 -1.09 1 94 167 SER A N 1
ATOM 1310 C CA . SER A 1 167 ? 9.773 4.875 -0.04 1 94 167 SER A CA 1
ATOM 1311 C C . SER A 1 167 ? 10.469 6.113 0.515 1 94 167 SER A C 1
ATOM 1313 O O . SER A 1 167 ? 9.844 6.938 1.182 1 94 167 SER A O 1
ATOM 1315 N N . THR A 1 168 ? 11.703 6.309 0.238 1 93.12 168 THR A N 1
ATOM 1316 C CA . THR A 1 168 ? 12.461 7.434 0.763 1 93.12 168 THR A CA 1
ATOM 1317 C C . THR A 1 168 ? 11.867 8.758 0.288 1 93.12 168 THR A C 1
ATOM 1319 O O . THR A 1 168 ? 11.781 9.719 1.058 1 93.12 168 THR A O 1
ATOM 1322 N N . PRO A 1 169 ? 11.445 8.812 -0.964 1 89.25 169 PRO A N 1
ATOM 1323 C CA . PRO A 1 169 ? 10.898 10.086 -1.453 1 89.25 169 PRO A CA 1
ATOM 1324 C C . PRO A 1 169 ? 9.711 10.57 -0.628 1 89.25 169 PRO A C 1
ATOM 1326 O O . PRO A 1 169 ? 9.617 11.766 -0.319 1 89.25 169 PRO A O 1
ATOM 1329 N N . PHE A 1 170 ? 8.891 9.711 -0.27 1 87.62 170 PHE A N 1
ATOM 1330 C CA . PHE A 1 170 ? 7.727 10.086 0.526 1 87.62 170 PHE A CA 1
ATOM 1331 C C . PHE A 1 170 ? 8.148 10.57 1.908 1 87.62 170 PHE A C 1
ATOM 1333 O O . PHE A 1 170 ? 7.609 11.555 2.42 1 87.62 170 PHE A O 1
ATOM 1340 N N . MET A 1 171 ? 9.047 9.914 2.484 1 92.69 171 MET A N 1
ATOM 1341 C CA . MET A 1 171 ? 9.578 10.344 3.773 1 92.69 171 MET A CA 1
ATOM 1342 C C . MET A 1 171 ? 10.219 11.719 3.668 1 92.69 171 MET A C 1
ATOM 1344 O O . MET A 1 171 ? 10.047 12.562 4.555 1 92.69 171 MET A O 1
ATOM 1348 N N . ALA A 1 172 ? 10.883 11.945 2.619 1 91.06 172 ALA A N 1
ATOM 1349 C CA . ALA A 1 172 ? 11.531 13.242 2.393 1 91.06 172 ALA A CA 1
ATOM 1350 C C . ALA A 1 172 ? 10.492 14.359 2.289 1 91.06 172 ALA A C 1
ATOM 1352 O O . ALA A 1 172 ? 10.688 15.438 2.846 1 91.06 172 ALA A O 1
ATOM 1353 N N . LEU A 1 173 ? 9.445 14.055 1.652 1 86.19 173 LEU A N 1
ATOM 1354 C CA . LEU A 1 173 ? 8.406 15.062 1.464 1 86.19 173 LEU A CA 1
ATOM 1355 C C . LEU A 1 173 ? 7.73 15.398 2.787 1 86.19 173 LEU A C 1
ATOM 1357 O O . LEU A 1 173 ? 7.438 16.562 3.061 1 86.19 173 LEU A O 1
ATOM 1361 N N . LEU A 1 174 ? 7.449 14.414 3.543 1 86.5 174 LEU A N 1
ATOM 1362 C CA . LEU A 1 174 ? 6.816 14.641 4.836 1 86.5 174 LEU A CA 1
ATOM 1363 C C . LEU A 1 174 ? 7.723 15.461 5.75 1 86.5 174 LEU A C 1
ATOM 1365 O O . LEU A 1 174 ? 7.262 16.391 6.422 1 86.5 174 LEU A O 1
ATOM 1369 N N . ILE A 1 175 ? 8.977 15.172 5.719 1 92.62 175 ILE A N 1
ATOM 1370 C CA . ILE A 1 175 ? 9.93 15.867 6.566 1 92.62 175 ILE A CA 1
ATOM 1371 C C . ILE A 1 175 ? 10.125 17.297 6.051 1 92.62 175 ILE A C 1
ATOM 1373 O O . ILE A 1 175 ? 10.242 18.234 6.84 1 92.62 175 ILE A O 1
ATOM 1377 N N . LEU A 1 176 ? 10.164 17.406 4.77 1 88.88 176 LEU A N 1
ATOM 1378 C CA . LEU A 1 176 ? 10.289 18.734 4.164 1 88.88 176 LEU A CA 1
ATOM 1379 C C . LEU A 1 176 ? 9.125 19.641 4.578 1 88.88 176 LEU A C 1
ATOM 1381 O O . LEU A 1 176 ? 9.328 20.812 4.902 1 88.88 176 LEU A O 1
ATOM 1385 N N . ALA A 1 177 ? 7.957 19.062 4.547 1 83.19 177 ALA A N 1
ATOM 1386 C CA . ALA A 1 177 ? 6.773 19.828 4.957 1 83.19 177 ALA A CA 1
ATOM 1387 C C . ALA A 1 177 ? 6.902 20.297 6.402 1 83.19 177 ALA A C 1
ATOM 1389 O O . ALA A 1 177 ? 6.535 21.422 6.727 1 83.19 177 ALA A O 1
ATOM 1390 N N . ALA A 1 178 ? 7.418 19.484 7.242 1 88.06 178 ALA A N 1
ATOM 1391 C CA . ALA A 1 178 ? 7.629 19.844 8.641 1 88.06 178 ALA A CA 1
ATOM 1392 C C . ALA A 1 178 ? 8.664 20.953 8.766 1 88.06 178 ALA A C 1
ATOM 1394 O O . ALA A 1 178 ? 8.5 21.891 9.555 1 88.06 178 ALA A O 1
ATOM 1395 N N . LEU A 1 179 ? 9.711 20.922 7.984 1 90.06 179 LEU A N 1
ATOM 1396 C CA . LEU A 1 179 ? 10.773 21.922 8 1 90.06 179 LEU A CA 1
ATOM 1397 C C . LEU A 1 179 ? 10.258 23.281 7.527 1 90.06 179 LEU A C 1
ATOM 1399 O O . LEU A 1 179 ? 10.648 24.312 8.055 1 90.06 179 LEU A O 1
ATOM 1403 N N . GLN A 1 180 ? 9.43 23.172 6.625 1 87.62 180 GLN A N 1
ATOM 1404 C CA . GLN A 1 180 ? 8.945 24.406 6.012 1 87.62 180 GLN A CA 1
ATOM 1405 C C . GLN A 1 180 ? 7.977 25.125 6.945 1 87.62 180 GLN A C 1
ATOM 1407 O O . GLN A 1 180 ? 7.684 26.312 6.742 1 87.62 180 GLN A O 1
ATOM 1412 N N . MET A 1 181 ? 7.543 24.5 7.871 1 84.06 181 MET A N 1
ATOM 1413 C CA . MET A 1 181 ? 6.645 25.109 8.844 1 84.06 181 MET A CA 1
ATOM 1414 C C . MET A 1 181 ? 7.43 25.906 9.883 1 84.06 181 MET A C 1
ATOM 1416 O O . MET A 1 181 ? 6.855 26.703 10.617 1 84.06 181 MET A O 1
ATOM 1420 N N . LEU A 1 182 ? 8.703 25.75 9.859 1 87.69 182 LEU A N 1
ATOM 1421 C CA . LEU A 1 182 ? 9.531 26.438 10.844 1 87.69 182 LEU A CA 1
ATOM 1422 C C . LEU A 1 182 ? 9.836 27.875 10.391 1 87.69 182 LEU A C 1
ATOM 1424 O O . LEU A 1 182 ? 10.125 28.109 9.211 1 87.69 182 LEU A O 1
ATOM 1428 N N . PRO A 1 183 ? 9.688 28.781 11.367 1 87.06 183 PRO A N 1
ATOM 1429 C CA . PRO A 1 183 ? 10.016 30.172 11.008 1 87.06 183 PRO A CA 1
ATOM 1430 C C . PRO A 1 183 ? 11.484 30.344 10.625 1 87.06 183 PRO A C 1
ATO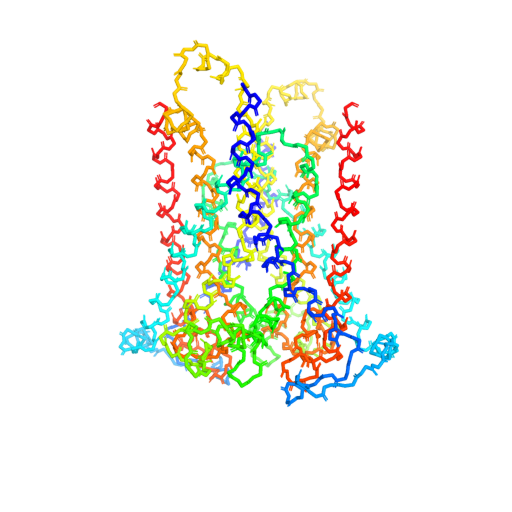M 1432 O O . PRO A 1 183 ? 12.367 29.766 11.258 1 87.06 183 PRO A O 1
ATOM 1435 N N . ARG A 1 184 ? 11.68 31.156 9.656 1 81.31 184 ARG A N 1
ATOM 1436 C CA . ARG A 1 184 ? 13.023 31.406 9.141 1 81.31 184 ARG A CA 1
ATOM 1437 C C . ARG A 1 184 ? 13.852 32.219 10.133 1 81.31 184 ARG A C 1
ATOM 1439 O O . ARG A 1 184 ? 15.078 32.125 10.141 1 81.31 184 ARG A O 1
ATOM 1446 N N . ASP A 1 185 ? 13.141 32.938 10.906 1 83.31 185 ASP A N 1
ATOM 1447 C CA . ASP A 1 185 ? 13.797 33.844 11.859 1 83.31 185 ASP A CA 1
ATOM 1448 C C . ASP A 1 185 ? 14.633 33.031 12.867 1 83.31 185 ASP A C 1
ATOM 1450 O O . ASP A 1 185 ? 15.609 33.562 13.406 1 83.31 185 ASP A O 1
ATOM 1454 N N . LEU A 1 186 ? 14.234 31.828 13.023 1 78.75 186 LEU A N 1
ATOM 1455 C CA . LEU A 1 186 ? 14.953 30.984 13.969 1 78.75 186 LEU A CA 1
ATOM 1456 C C . LEU A 1 186 ? 16.391 30.75 13.492 1 78.75 186 LEU A C 1
ATOM 1458 O O . LEU A 1 186 ? 17.297 30.641 14.312 1 78.75 186 LEU A O 1
ATOM 1462 N N . TYR A 1 187 ? 16.547 30.859 12.25 1 80.12 187 TYR A N 1
ATOM 1463 C CA . TYR A 1 187 ? 17.844 30.5 11.688 1 80.12 187 TYR A CA 1
ATOM 1464 C C . TYR A 1 187 ? 18.719 31.734 11.5 1 80.12 187 TYR A C 1
ATOM 1466 O O . TYR A 1 187 ? 19.953 31.641 11.516 1 80.12 187 TYR A O 1
ATOM 1474 N N . GLU A 1 188 ? 18.125 32.781 11.414 1 82.19 188 GLU A N 1
ATOM 1475 C CA . GLU A 1 188 ? 18.875 34.031 11.297 1 82.19 188 GLU A CA 1
ATOM 1476 C C . GLU A 1 188 ? 19.625 34.344 12.586 1 82.19 188 GLU A C 1
ATOM 1478 O O . GLU A 1 188 ? 20.781 34.781 12.547 1 82.19 188 GLU A O 1
ATOM 1483 N N . ALA A 1 189 ? 19.016 34.094 13.617 1 80.44 189 ALA A N 1
ATOM 1484 C CA . ALA A 1 189 ? 19.641 34.344 14.914 1 80.44 189 ALA A CA 1
ATOM 1485 C C . ALA A 1 189 ? 20.859 33.469 15.109 1 80.44 189 ALA A C 1
ATOM 1487 O O . ALA A 1 189 ? 21.906 33.938 15.594 1 80.44 189 ALA A O 1
ATOM 1488 N N . ALA A 1 190 ? 20.75 32.281 14.703 1 82.06 190 ALA A N 1
ATOM 1489 C CA . ALA A 1 190 ? 21.859 31.344 14.852 1 82.06 190 ALA A CA 1
ATOM 1490 C C . ALA A 1 190 ? 23.031 31.719 13.938 1 82.06 190 ALA A C 1
ATOM 1492 O O . ALA A 1 190 ? 24.188 31.562 14.312 1 82.06 190 ALA A O 1
ATOM 1493 N N . ARG A 1 191 ? 22.688 32.219 12.844 1 82.06 191 ARG A N 1
ATOM 1494 C CA . ARG A 1 191 ? 23.703 32.656 11.891 1 82.06 191 ARG A CA 1
ATOM 1495 C C . ARG A 1 191 ? 24.484 33.844 12.414 1 82.06 191 ARG A C 1
ATOM 1497 O O . ARG A 1 191 ? 25.703 33.906 12.266 1 82.06 191 ARG A O 1
ATOM 1504 N N . VAL A 1 192 ? 23.781 34.75 13.023 1 84.31 192 VAL A N 1
ATOM 1505 C CA . VAL A 1 192 ? 24.406 35.938 13.586 1 84.31 192 VAL A CA 1
ATOM 1506 C C . VAL A 1 192 ? 25.344 35.531 14.719 1 84.31 192 VAL A C 1
ATOM 1508 O O . VAL A 1 192 ? 26.422 36.094 14.859 1 84.31 192 VAL A O 1
ATOM 1511 N N . ASP A 1 193 ? 25.016 34.469 15.383 1 86.06 193 ASP A N 1
ATOM 1512 C CA . ASP A 1 193 ? 25.812 34 16.516 1 86.06 193 ASP A CA 1
ATOM 1513 C C . ASP A 1 193 ? 26.953 33.094 16.047 1 86.06 193 ASP A C 1
ATOM 1515 O O . ASP A 1 193 ? 27.797 32.688 16.844 1 86.06 193 ASP A O 1
ATOM 1519 N N . GLY A 1 194 ? 26.969 32.875 14.859 1 84.44 194 GLY A N 1
ATOM 1520 C CA . GLY A 1 194 ? 28.031 32.062 14.281 1 84.44 194 GLY A CA 1
ATOM 1521 C C . GLY A 1 194 ? 27.969 30.594 14.688 1 84.44 194 GLY A C 1
ATOM 1522 O O . GLY A 1 194 ? 28.984 29.922 14.805 1 84.44 194 GLY A O 1
ATOM 1523 N N . VAL A 1 195 ? 26.812 30.141 14.961 1 86.06 195 VAL A N 1
ATOM 1524 C CA . VAL A 1 195 ? 26.641 28.75 15.398 1 86.06 195 VAL A CA 1
ATOM 1525 C C . VAL A 1 195 ? 26.766 27.812 14.195 1 86.06 195 VAL A C 1
ATOM 1527 O O . VAL A 1 195 ? 26.25 28.109 13.117 1 86.06 195 VAL A O 1
ATOM 1530 N N . HIS A 1 196 ? 27.469 26.719 14.414 1 88.62 196 HIS A N 1
ATOM 1531 C CA . HIS A 1 196 ? 27.688 25.734 13.367 1 88.62 196 HIS A CA 1
ATOM 1532 C C . HIS A 1 196 ? 26.375 25.094 12.93 1 88.62 196 HIS A C 1
ATOM 1534 O O . HIS A 1 196 ? 25.5 24.812 13.758 1 88.62 196 HIS A O 1
ATOM 1540 N N . PRO A 1 197 ? 26.234 24.797 11.633 1 84.06 197 PRO A N 1
ATOM 1541 C CA . PRO A 1 197 ? 24.969 24.297 11.102 1 84.06 197 PRO A CA 1
ATOM 1542 C C . PRO A 1 197 ? 24.578 22.938 11.695 1 84.06 197 PRO A C 1
ATOM 1544 O O . PRO A 1 197 ? 23.391 22.656 11.875 1 84.06 197 PRO A O 1
ATOM 1547 N N . VAL A 1 198 ? 25.516 22.141 11.938 1 87.69 198 VAL A N 1
ATOM 1548 C CA . VAL A 1 198 ? 25.219 20.828 12.516 1 87.69 198 VAL A CA 1
ATOM 1549 C C . VAL A 1 198 ? 24.656 21 13.922 1 87.69 198 VAL A C 1
ATOM 1551 O O . VAL A 1 198 ? 23.75 20.266 14.32 1 87.69 198 VAL A O 1
ATOM 1554 N N . LYS A 1 199 ? 25.203 21.984 14.625 1 89.69 199 LYS A N 1
ATOM 1555 C CA . LYS A 1 199 ? 24.703 22.281 15.961 1 89.69 199 LYS A CA 1
ATOM 1556 C C . LYS A 1 199 ? 23.281 22.859 15.898 1 89.69 199 LYS A C 1
ATOM 1558 O O . LYS A 1 199 ? 22.438 22.547 16.75 1 89.69 199 LYS A O 1
ATOM 1563 N N . VAL A 1 200 ? 23.062 23.719 14.93 1 88.25 200 VAL A N 1
ATOM 1564 C CA . VAL A 1 200 ? 21.734 24.297 14.75 1 88.25 200 VAL A CA 1
ATOM 1565 C C . VAL A 1 200 ? 20.734 23.188 14.43 1 88.25 200 VAL A C 1
ATOM 1567 O O . VAL A 1 200 ? 19.625 23.188 14.961 1 88.25 200 VAL A O 1
ATOM 1570 N N . PHE A 1 201 ? 21.203 22.266 13.578 1 89.81 201 PHE A N 1
ATOM 1571 C CA . PHE A 1 201 ? 20.328 21.156 13.188 1 89.81 201 PHE A CA 1
ATOM 1572 C C . PHE A 1 201 ? 19.969 20.297 14.398 1 89.81 201 PHE A C 1
ATOM 1574 O O . PHE A 1 201 ? 18.797 20.016 14.641 1 89.81 201 PHE A O 1
ATOM 1581 N N . VAL A 1 202 ? 20.875 19.875 15.203 1 91.25 202 VAL A N 1
ATOM 1582 C CA . VAL A 1 202 ? 20.688 18.906 16.266 1 91.25 202 VAL A CA 1
ATOM 1583 C C . VAL A 1 202 ? 19.984 19.578 17.453 1 91.25 202 VAL A C 1
ATOM 1585 O O . VAL A 1 202 ? 19.156 18.953 18.125 1 91.25 202 VAL A O 1
ATOM 1588 N N . ARG A 1 203 ? 20.219 20.906 17.672 1 90.38 203 ARG A N 1
ATOM 1589 C CA . ARG A 1 203 ? 19.75 21.547 18.906 1 90.38 203 ARG A CA 1
ATOM 1590 C C . ARG A 1 203 ? 18.469 22.344 18.641 1 90.38 203 ARG A C 1
ATOM 1592 O O . ARG A 1 203 ? 17.688 22.594 19.562 1 90.38 203 ARG A O 1
ATOM 1599 N N . ILE A 1 204 ? 18.25 22.688 17.406 1 89.94 204 ILE A N 1
ATOM 1600 C CA . ILE A 1 204 ? 17.109 23.547 17.141 1 89.94 204 ILE A CA 1
ATOM 1601 C C . ILE A 1 204 ? 16.172 22.859 16.156 1 89.94 204 ILE A C 1
ATOM 1603 O O . ILE A 1 204 ? 15.047 22.484 16.516 1 89.94 204 ILE A O 1
ATOM 1607 N N . THR A 1 205 ? 16.656 22.547 14.984 1 90.94 205 THR A N 1
ATOM 1608 C CA . THR A 1 205 ? 15.82 22.047 13.906 1 90.94 205 THR A CA 1
ATOM 1609 C C . THR A 1 205 ? 15.219 20.703 14.273 1 90.94 205 THR A C 1
ATOM 1611 O O . THR A 1 205 ? 14 20.516 14.227 1 90.94 205 THR A O 1
ATOM 1614 N N . LEU A 1 206 ? 16.062 19.766 14.664 1 92.25 206 LEU A N 1
ATOM 1615 C CA . LEU A 1 206 ? 15.625 18.406 14.906 1 92.25 206 LEU A CA 1
ATOM 1616 C C . LEU A 1 206 ? 14.617 18.344 16.047 1 92.25 206 LEU A C 1
ATOM 1618 O O . LEU A 1 206 ? 13.562 17.719 15.922 1 92.25 206 LEU A O 1
ATOM 1622 N N . PRO A 1 207 ? 14.906 19.031 17.141 1 91.38 207 PRO A N 1
ATOM 1623 C CA . PRO A 1 207 ? 13.914 19.031 18.219 1 91.38 207 PRO A CA 1
ATOM 1624 C C . PRO A 1 207 ? 12.586 19.656 17.797 1 91.38 207 PRO A C 1
ATOM 1626 O O . PRO A 1 207 ? 11.523 19.219 18.25 1 91.38 207 PRO A O 1
ATOM 1629 N N . LEU A 1 208 ? 12.633 20.641 16.984 1 90.56 208 LEU A N 1
ATOM 1630 C CA . LEU A 1 208 ? 11.414 21.344 16.578 1 90.56 208 LEU A CA 1
ATOM 1631 C C . LEU A 1 208 ? 10.586 20.484 15.633 1 90.56 208 LEU A C 1
ATOM 1633 O O . LEU A 1 208 ? 9.359 20.547 15.641 1 90.56 208 LEU A O 1
ATOM 1637 N N . ILE A 1 209 ? 11.227 19.594 14.859 1 92.69 209 ILE A N 1
ATOM 1638 C CA . ILE A 1 209 ? 10.453 18.812 13.906 1 92.69 209 ILE A CA 1
ATOM 1639 C C . ILE A 1 209 ? 10.25 17.391 14.445 1 92.69 209 ILE A C 1
ATOM 1641 O O . ILE A 1 209 ? 9.625 16.547 13.797 1 92.69 209 ILE A O 1
ATOM 1645 N N . ARG A 1 210 ? 10.734 17.141 15.562 1 91.25 210 ARG A N 1
ATOM 1646 C CA . ARG A 1 210 ? 10.703 15.797 16.156 1 91.25 210 ARG A CA 1
ATOM 1647 C C . ARG A 1 210 ? 9.281 15.258 16.203 1 91.25 210 ARG A C 1
ATOM 1649 O O . ARG A 1 210 ? 9.031 14.109 15.836 1 91.25 210 ARG A O 1
ATOM 1656 N N . PRO A 1 211 ? 8.32 16.016 16.625 1 85.44 211 PRO A N 1
ATOM 1657 C CA . PRO A 1 211 ? 6.961 15.469 16.656 1 85.44 211 PRO A CA 1
ATOM 1658 C C . PRO A 1 211 ? 6.469 15.039 15.281 1 85.44 211 PRO A C 1
ATOM 1660 O O . PRO A 1 211 ? 5.883 13.961 15.141 1 85.44 211 PRO A O 1
ATOM 1663 N N . ALA A 1 212 ? 6.691 15.898 14.352 1 85.56 212 ALA A N 1
ATOM 1664 C CA . ALA A 1 212 ? 6.289 15.562 12.992 1 85.56 212 ALA A CA 1
ATOM 1665 C C . ALA A 1 212 ? 7.07 14.359 12.469 1 85.56 212 ALA A C 1
ATOM 1667 O O . ALA A 1 212 ? 6.52 13.516 11.766 1 85.56 212 ALA A O 1
ATOM 1668 N N . LEU A 1 213 ? 8.336 14.32 12.805 1 91.56 213 LEU A N 1
ATOM 1669 C CA . LEU A 1 213 ? 9.188 13.203 12.406 1 91.56 213 LEU A CA 1
ATOM 1670 C C . LEU A 1 213 ? 8.695 11.898 13.016 1 91.56 213 LEU A C 1
ATOM 1672 O O . LEU A 1 213 ? 8.703 10.859 12.359 1 91.56 213 LEU A O 1
ATOM 1676 N N . MET A 1 214 ? 8.312 11.961 14.211 1 88.25 214 MET A N 1
ATOM 1677 C CA . MET A 1 214 ? 7.832 10.766 14.898 1 88.25 214 MET A CA 1
ATOM 1678 C C . MET A 1 214 ? 6.555 10.242 14.258 1 88.25 214 MET A C 1
ATOM 1680 O O . MET A 1 214 ? 6.375 9.031 14.109 1 88.25 214 MET A O 1
ATOM 1684 N N . VAL A 1 215 ? 5.691 11.109 13.883 1 83.38 215 VAL A N 1
ATOM 1685 C CA . VAL A 1 215 ? 4.453 10.719 13.219 1 83.38 215 VAL A CA 1
ATOM 1686 C C . VAL A 1 215 ? 4.773 10.055 11.883 1 83.38 215 VAL A C 1
ATOM 1688 O O . VAL A 1 215 ? 4.199 9.016 11.547 1 83.38 215 VAL A O 1
ATOM 1691 N N . ALA A 1 216 ? 5.68 10.664 11.188 1 88.5 216 ALA A N 1
ATOM 1692 C CA . ALA A 1 216 ? 6.09 10.102 9.906 1 88.5 216 ALA A CA 1
ATOM 1693 C C . ALA A 1 216 ? 6.695 8.711 10.078 1 88.5 216 ALA A C 1
ATOM 1695 O O . ALA A 1 216 ? 6.375 7.789 9.32 1 88.5 216 ALA A O 1
ATOM 1696 N N . VAL A 1 217 ? 7.527 8.586 11.055 1 92.5 217 VAL A N 1
ATOM 1697 C CA . VAL A 1 217 ? 8.195 7.316 11.32 1 92.5 217 VAL A CA 1
ATOM 1698 C C . VAL A 1 217 ? 7.172 6.27 11.75 1 92.5 217 VAL A C 1
ATOM 1700 O O . VAL A 1 217 ? 7.258 5.105 11.352 1 92.5 217 VAL A O 1
ATOM 1703 N N . LEU A 1 218 ? 6.238 6.668 12.523 1 87.62 218 LEU A N 1
ATOM 1704 C CA . LEU A 1 218 ? 5.199 5.75 12.977 1 87.62 218 LEU A CA 1
ATOM 1705 C C . LEU A 1 218 ? 4.371 5.246 11.805 1 87.62 218 LEU A C 1
ATOM 1707 O O . LEU A 1 218 ? 4.137 4.039 11.68 1 87.62 218 LEU A O 1
ATOM 1711 N N . PHE A 1 219 ? 3.953 6.133 11.008 1 85.06 219 PHE A N 1
ATOM 1712 C CA . PHE A 1 219 ? 3.15 5.762 9.852 1 85.06 219 PHE A CA 1
ATOM 1713 C C . PHE A 1 219 ? 3.93 4.832 8.922 1 85.06 219 PHE A C 1
ATOM 1715 O O . PHE A 1 219 ? 3.389 3.838 8.438 1 85.06 219 PHE A O 1
ATOM 1722 N N . ARG A 1 220 ? 5.129 5.145 8.688 1 92.88 220 ARG A N 1
ATOM 1723 C CA . ARG A 1 220 ? 5.953 4.316 7.816 1 92.88 220 ARG A CA 1
ATOM 1724 C C . ARG A 1 220 ? 6.203 2.943 8.43 1 92.88 220 ARG A C 1
ATOM 1726 O O . ARG A 1 220 ? 6.266 1.939 7.723 1 92.88 220 ARG A O 1
ATOM 1733 N N . THR A 1 221 ? 6.41 2.973 9.742 1 92.69 221 THR A N 1
ATOM 1734 C CA . THR A 1 221 ? 6.629 1.714 10.445 1 92.69 221 THR A CA 1
ATOM 1735 C C . THR A 1 221 ? 5.418 0.798 10.305 1 92.69 221 THR A C 1
ATOM 1737 O O . THR A 1 221 ? 5.559 -0.388 10 1 92.69 221 THR A O 1
ATOM 1740 N N . LEU A 1 222 ? 4.285 1.315 10.539 1 88.19 222 LEU A N 1
ATOM 1741 C CA . LEU A 1 222 ? 3.068 0.519 10.43 1 88.19 222 LEU A CA 1
ATOM 1742 C C . LEU A 1 222 ? 2.865 0.033 9 1 88.19 222 LEU A C 1
ATOM 1744 O O . LEU A 1 222 ? 2.42 -1.097 8.781 1 88.19 222 LEU A O 1
ATOM 1748 N N . ASP A 1 223 ? 3.158 0.875 8.109 1 90.94 223 ASP A N 1
ATOM 1749 C CA . ASP A 1 223 ? 3.07 0.512 6.695 1 90.94 223 ASP A CA 1
ATOM 1750 C C . ASP A 1 223 ? 4.043 -0.616 6.355 1 90.94 223 ASP A C 1
ATOM 1752 O O . ASP A 1 223 ? 3.686 -1.555 5.641 1 90.94 223 ASP A O 1
ATOM 1756 N N . ALA A 1 224 ? 5.254 -0.515 6.848 1 95.56 224 ALA A N 1
ATOM 1757 C CA . ALA A 1 224 ? 6.301 -1.49 6.562 1 95.56 224 ALA A CA 1
ATOM 1758 C C . ALA A 1 224 ? 5.984 -2.84 7.203 1 95.56 224 ALA A C 1
ATOM 1760 O O . ALA A 1 224 ? 6.312 -3.889 6.645 1 95.56 224 ALA A O 1
ATOM 1761 N N . LEU A 1 225 ? 5.375 -2.834 8.328 1 94.06 225 LEU A N 1
ATOM 1762 C CA . LEU A 1 225 ? 5.043 -4.07 9.023 1 94.06 225 LEU A CA 1
ATOM 1763 C C . LEU A 1 225 ? 4.031 -4.891 8.227 1 94.06 225 LEU A C 1
ATOM 1765 O O . LEU A 1 225 ? 3.926 -6.105 8.414 1 94.06 225 LEU A O 1
ATOM 1769 N N . ARG A 1 226 ? 3.352 -4.262 7.34 1 93.25 226 ARG A N 1
ATOM 1770 C CA . ARG A 1 226 ? 2.309 -4.926 6.566 1 93.25 226 ARG A CA 1
ATOM 1771 C C . ARG A 1 226 ? 2.807 -5.285 5.172 1 93.25 226 ARG A C 1
ATOM 1773 O O . ARG A 1 226 ? 2.014 -5.641 4.297 1 93.25 226 ARG A O 1
ATOM 1780 N N . VAL A 1 227 ? 4.043 -5.25 5.004 1 94.31 227 VAL A N 1
ATOM 1781 C CA . VAL A 1 227 ? 4.629 -5.43 3.68 1 94.31 227 VAL A CA 1
ATOM 1782 C C . VAL A 1 227 ? 4.223 -6.785 3.111 1 94.31 227 VAL A C 1
ATOM 1784 O O . VAL A 1 227 ? 4.266 -7.797 3.814 1 94.31 227 VAL A O 1
ATOM 1787 N N . PHE A 1 228 ? 3.824 -6.762 1.853 1 93.25 228 PHE A N 1
ATOM 1788 C CA . PHE A 1 228 ? 3.445 -7.969 1.131 1 93.25 228 PHE A CA 1
ATOM 1789 C C . PHE A 1 228 ? 3.91 -7.902 -0.318 1 93.25 228 PHE A C 1
ATOM 1791 O O . PHE A 1 228 ? 4.734 -8.711 -0.748 1 93.25 228 PHE A O 1
ATOM 1798 N N . ASP A 1 229 ? 3.52 -6.84 -1.09 1 91.25 229 ASP A N 1
ATOM 1799 C CA . ASP A 1 229 ? 3.648 -6.777 -2.543 1 91.25 229 ASP A CA 1
ATOM 1800 C C . ASP A 1 229 ? 5.113 -6.875 -2.967 1 91.25 229 ASP A C 1
ATOM 1802 O O . ASP A 1 229 ? 5.453 -7.652 -3.861 1 91.25 229 ASP A O 1
ATOM 1806 N N . LEU A 1 230 ? 5.906 -6.105 -2.273 1 94.19 230 LEU A N 1
ATOM 1807 C CA . LEU A 1 230 ? 7.305 -6.066 -2.688 1 94.19 230 LEU A CA 1
ATOM 1808 C C . LEU A 1 230 ? 7.961 -7.43 -2.516 1 94.19 230 LEU A C 1
ATOM 1810 O O . LEU A 1 230 ? 8.578 -7.949 -3.447 1 94.19 230 LEU A O 1
ATOM 1814 N N . MET A 1 231 ? 7.762 -8.008 -1.361 1 94.69 231 MET A N 1
ATOM 1815 C CA . MET A 1 231 ? 8.383 -9.297 -1.067 1 94.69 231 MET A CA 1
ATOM 1816 C C . MET A 1 231 ? 7.797 -10.398 -1.937 1 94.69 231 MET A C 1
ATOM 1818 O O . MET A 1 231 ? 8.523 -11.25 -2.451 1 94.69 231 MET A O 1
ATOM 1822 N N . TYR A 1 232 ? 6.562 -10.352 -2.148 1 91.31 232 TYR A N 1
ATOM 1823 C CA . TYR A 1 232 ? 5.887 -11.391 -2.916 1 91.31 232 TYR A CA 1
ATOM 1824 C C . TYR A 1 232 ? 6.281 -11.328 -4.387 1 91.31 232 TYR A C 1
ATOM 1826 O O . TYR A 1 232 ? 6.469 -12.359 -5.031 1 91.31 232 TYR A O 1
ATOM 1834 N N . VAL A 1 233 ? 6.402 -10.164 -4.926 1 89.75 233 VAL A N 1
ATOM 1835 C CA . VAL A 1 233 ? 6.68 -10 -6.352 1 89.75 233 VAL A CA 1
ATOM 1836 C C . VAL A 1 233 ? 8.172 -10.19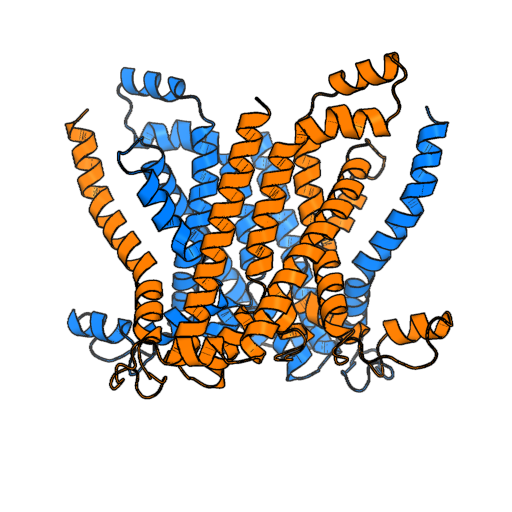5 -6.613 1 89.75 233 VAL A C 1
ATOM 1838 O O . VAL A 1 233 ? 8.555 -10.82 -7.605 1 89.75 233 VAL A O 1
ATOM 1841 N N . LEU A 1 234 ? 8.977 -9.727 -5.754 1 91.31 234 LEU A N 1
ATOM 1842 C CA . LEU A 1 234 ? 10.414 -9.727 -5.992 1 91.31 234 LEU A CA 1
ATOM 1843 C C . LEU A 1 234 ? 11.016 -11.094 -5.703 1 91.31 234 LEU A C 1
ATOM 1845 O O . LEU A 1 234 ? 11.891 -11.562 -6.438 1 91.31 234 LEU A O 1
ATOM 1849 N N . THR A 1 235 ? 10.5 -11.742 -4.625 1 91.38 235 THR A N 1
ATOM 1850 C CA . THR A 1 235 ? 11.18 -12.969 -4.211 1 91.38 235 THR A CA 1
ATOM 1851 C C . THR A 1 235 ? 10.188 -14.117 -4.086 1 91.38 235 THR A C 1
ATOM 1853 O O . THR A 1 235 ? 10.578 -15.258 -3.805 1 91.38 235 THR A O 1
ATOM 1856 N N . GLY A 1 236 ? 8.984 -13.852 -4.352 1 86.5 236 GLY A N 1
ATOM 1857 C CA . GLY A 1 236 ? 7.98 -14.898 -4.277 1 86.5 236 GLY A CA 1
ATOM 1858 C C . GLY A 1 236 ? 7.742 -15.406 -2.865 1 86.5 236 GLY A C 1
ATOM 1859 O O . GLY A 1 236 ? 7.617 -14.609 -1.931 1 86.5 236 GLY A O 1
ATOM 1860 N N . ASN A 1 237 ? 7.629 -16.688 -2.688 1 87.19 237 ASN A N 1
ATOM 1861 C CA . ASN A 1 237 ? 7.371 -17.312 -1.389 1 87.19 237 ASN A CA 1
ATOM 1862 C C . ASN A 1 237 ? 8.664 -17.812 -0.746 1 87.19 237 ASN A C 1
ATOM 1864 O O . ASN A 1 237 ? 8.648 -18.797 -0.012 1 87.19 237 ASN A O 1
ATOM 1868 N N . SER A 1 238 ? 9.711 -17.078 -1.002 1 92.31 238 SER A N 1
ATOM 1869 C CA . SER A 1 238 ? 10.992 -17.516 -0.444 1 92.31 238 SER A CA 1
ATOM 1870 C C . SER A 1 238 ? 10.992 -17.391 1.076 1 92.31 238 SER A C 1
ATOM 1872 O O . SER A 1 238 ? 10.648 -16.344 1.626 1 92.31 238 SER A O 1
ATOM 1874 N N . ARG A 1 239 ? 11.484 -18.438 1.708 1 92.19 239 ARG A N 1
ATOM 1875 C CA . ARG A 1 239 ? 11.539 -18.469 3.166 1 92.19 239 ARG A CA 1
ATOM 1876 C C . ARG A 1 239 ? 12.531 -17.438 3.695 1 92.19 239 ARG A C 1
ATOM 1878 O O . ARG A 1 239 ? 12.375 -16.938 4.812 1 92.19 239 ARG A O 1
ATOM 1885 N N . SER A 1 240 ? 13.461 -17.109 2.869 1 93.75 240 SER A N 1
ATOM 1886 C CA . SER A 1 240 ? 14.523 -16.219 3.307 1 93.75 240 SER A CA 1
ATOM 1887 C C . SER A 1 240 ? 14.047 -14.766 3.371 1 93.75 240 SER A C 1
ATOM 1889 O O . SER A 1 240 ? 14.664 -13.93 4.031 1 93.75 240 SER A O 1
ATOM 1891 N N . THR A 1 241 ? 12.883 -14.477 2.717 1 95.75 241 THR A N 1
ATOM 1892 C CA . THR A 1 241 ? 12.469 -13.078 2.674 1 95.75 241 THR A CA 1
ATOM 1893 C C . THR A 1 241 ? 10.984 -12.938 3.002 1 95.75 241 THR A C 1
ATOM 1895 O O . THR A 1 241 ? 10.492 -11.828 3.211 1 95.75 241 THR A O 1
ATOM 1898 N N . MET A 1 242 ? 10.32 -14.047 3.074 1 96.12 242 MET A N 1
ATOM 1899 C CA . MET A 1 242 ? 8.867 -13.945 3.225 1 96.12 242 MET A CA 1
ATOM 1900 C C . MET A 1 242 ? 8.508 -13.156 4.48 1 96.12 242 MET A C 1
ATOM 1902 O O . MET A 1 242 ? 9.094 -13.367 5.543 1 96.12 242 MET A O 1
ATOM 1906 N N . SER A 1 243 ? 7.586 -12.203 4.316 1 97.19 243 SER A N 1
ATOM 1907 C CA . SER A 1 243 ? 7.016 -11.477 5.449 1 97.19 243 SER A CA 1
ATOM 1908 C C . SER A 1 243 ? 5.914 -12.289 6.129 1 97.19 243 SER A C 1
ATOM 1910 O O . SER A 1 243 ? 5.5 -13.328 5.617 1 97.19 243 SER A O 1
ATOM 1912 N N . MET A 1 244 ? 5.465 -11.789 7.316 1 96.5 244 MET A N 1
ATOM 1913 C CA . MET A 1 244 ? 4.34 -12.43 7.988 1 96.5 244 MET A CA 1
ATOM 1914 C C . MET A 1 244 ? 3.107 -12.445 7.09 1 96.5 244 MET A C 1
ATOM 1916 O O . MET A 1 244 ? 2.357 -13.422 7.074 1 96.5 244 MET A O 1
ATOM 1920 N N . SER A 1 245 ? 2.92 -11.406 6.309 1 95.44 245 SER A N 1
ATOM 1921 C CA . SER A 1 245 ? 1.787 -11.328 5.395 1 95.44 245 SER A CA 1
ATOM 1922 C C . SER A 1 245 ? 1.897 -12.367 4.281 1 95.44 245 SER A C 1
ATOM 1924 O O . SER A 1 245 ? 0.903 -12.992 3.914 1 95.44 245 SER A O 1
ATOM 1926 N N . VAL A 1 246 ? 3.08 -12.5 3.748 1 95.19 246 VAL A N 1
ATOM 1927 C CA . VAL A 1 246 ? 3.297 -13.5 2.707 1 95.19 246 VAL A CA 1
ATOM 1928 C C . VAL A 1 246 ? 3.059 -14.891 3.275 1 95.19 246 VAL A C 1
ATOM 1930 O O . VAL A 1 246 ? 2.432 -15.734 2.627 1 95.19 246 VAL A O 1
ATOM 1933 N N . TYR A 1 247 ? 3.557 -15.117 4.484 1 96.56 247 TYR A N 1
ATOM 1934 C CA . TYR A 1 247 ? 3.344 -16.391 5.164 1 96.56 247 TYR A CA 1
ATOM 1935 C C . TYR A 1 247 ? 1.855 -16.672 5.336 1 96.56 247 TYR A C 1
ATOM 1937 O O . TYR A 1 247 ? 1.381 -17.766 5.004 1 96.56 247 TYR A O 1
ATOM 1945 N N . ALA A 1 248 ? 1.159 -15.742 5.832 1 93.81 248 ALA A N 1
ATOM 1946 C CA . ALA A 1 248 ? -0.278 -15.906 6.039 1 93.81 248 ALA A CA 1
ATOM 1947 C C . ALA A 1 248 ? -0.994 -16.188 4.723 1 93.81 248 ALA A C 1
ATOM 1949 O O . ALA A 1 248 ? -1.863 -17.062 4.652 1 93.81 248 ALA A O 1
ATOM 1950 N N . ARG A 1 249 ? -0.631 -15.453 3.727 1 90.56 249 ARG A N 1
ATOM 1951 C CA . ARG A 1 249 ? -1.254 -15.648 2.422 1 90.56 249 ARG A CA 1
ATOM 1952 C C . ARG A 1 249 ? -1.025 -17.062 1.913 1 90.56 249 ARG A C 1
ATOM 1954 O O . ARG A 1 249 ? -1.93 -17.688 1.343 1 90.56 249 ARG A O 1
ATOM 1961 N N . GLN A 1 250 ? 0.132 -17.531 2.049 1 92.81 250 GLN A N 1
ATOM 1962 C CA . GLN A 1 250 ? 0.476 -18.859 1.56 1 92.81 250 GLN A CA 1
ATOM 1963 C C . GLN A 1 250 ? -0.433 -19.922 2.172 1 92.81 250 GLN A C 1
ATOM 1965 O O . GLN A 1 250 ? -0.982 -20.766 1.457 1 92.81 250 GLN A O 1
ATOM 1970 N N . TYR A 1 251 ? -0.643 -19.859 3.408 1 91.88 251 TYR A N 1
ATOM 1971 C CA . TYR A 1 251 ? -1.458 -20.875 4.078 1 91.88 251 TYR A CA 1
ATOM 1972 C C . TYR A 1 251 ? -2.939 -20.641 3.805 1 91.88 251 TYR A C 1
ATOM 1974 O O . TYR A 1 251 ? -3.693 -21.594 3.605 1 91.88 251 TYR A O 1
ATOM 1982 N N . LEU A 1 252 ? -3.33 -19.422 3.732 1 86.94 252 LEU A N 1
ATOM 1983 C CA . LEU A 1 252 ? -4.742 -19.109 3.527 1 86.94 252 LEU A CA 1
ATOM 1984 C C . LEU A 1 252 ? -5.16 -19.406 2.09 1 86.94 252 LEU A C 1
ATOM 1986 O O . LEU A 1 252 ? -6.293 -19.828 1.845 1 86.94 252 LEU A O 1
ATOM 1990 N N . ILE A 1 253 ? -4.25 -19.234 1.174 1 81.94 253 ILE A N 1
ATOM 1991 C CA . ILE A 1 253 ? -4.656 -19.281 -0.226 1 81.94 253 ILE A CA 1
ATOM 1992 C C . ILE A 1 253 ? -4.02 -20.484 -0.908 1 81.94 253 ILE A C 1
ATOM 1994 O O . ILE A 1 253 ? -4.723 -21.344 -1.447 1 81.94 253 ILE A O 1
ATOM 1998 N N . ASP A 1 254 ? -2.742 -20.609 -0.823 1 84.88 254 ASP A N 1
ATOM 1999 C CA . ASP A 1 254 ? -2.078 -21.688 -1.541 1 84.88 254 ASP A CA 1
ATOM 2000 C C . ASP A 1 254 ? -2.424 -23.047 -0.932 1 84.88 254 ASP A C 1
ATOM 2002 O O . ASP A 1 254 ? -2.752 -23.984 -1.652 1 84.88 254 ASP A O 1
ATOM 2006 N N . PHE A 1 255 ? -2.412 -23.094 0.401 1 87.88 255 PHE A N 1
ATOM 2007 C CA . PHE A 1 255 ? -2.66 -24.359 1.08 1 87.88 255 PHE A CA 1
ATOM 2008 C C . PHE A 1 255 ? -4.129 -24.5 1.457 1 87.88 255 PHE A C 1
ATOM 2010 O O . PHE A 1 255 ? -4.59 -25.594 1.8 1 87.88 255 PHE A O 1
ATOM 2017 N N . GLN A 1 256 ? -4.809 -23.375 1.397 1 84.56 256 GLN A N 1
ATOM 2018 C CA . GLN A 1 256 ? -6.234 -23.328 1.706 1 84.56 256 GLN A CA 1
ATOM 2019 C C . GLN A 1 256 ? -6.52 -23.891 3.094 1 84.56 256 GLN A C 1
ATOM 2021 O O . GLN A 1 256 ? -7.527 -24.578 3.297 1 84.56 256 GLN A O 1
ATOM 2026 N N . ASP A 1 257 ? -5.531 -23.859 3.943 1 91.12 257 ASP A N 1
ATOM 2027 C CA . ASP A 1 257 ? -5.68 -24.188 5.355 1 91.12 257 ASP A CA 1
ATOM 2028 C C . ASP A 1 257 ? -6.223 -23 6.148 1 91.12 257 ASP A C 1
ATOM 2030 O O . ASP A 1 257 ? -5.461 -22.281 6.785 1 91.12 257 ASP A O 1
ATOM 2034 N N . VAL A 1 258 ? -7.469 -22.984 6.211 1 88.88 258 VAL A N 1
ATOM 2035 C CA . VAL A 1 258 ? -8.156 -21.812 6.742 1 88.88 258 VAL A CA 1
ATOM 2036 C C . VAL A 1 258 ? -7.871 -21.688 8.234 1 88.88 258 VAL A C 1
ATOM 2038 O O . VAL A 1 258 ? -7.629 -20.578 8.734 1 88.88 258 VAL A O 1
ATOM 2041 N N . GLY A 1 259 ? -7.918 -22.75 8.93 1 93.5 259 GLY A N 1
ATOM 2042 C CA . GLY A 1 259 ? -7.668 -22.719 10.367 1 93.5 259 GLY A CA 1
ATOM 2043 C C . GLY A 1 259 ? -6.277 -22.234 10.719 1 93.5 259 GLY A C 1
ATOM 2044 O O . GLY A 1 259 ? -6.133 -21.203 11.391 1 93.5 259 GLY A O 1
ATOM 2045 N N . TYR A 1 260 ? -5.27 -22.906 10.125 1 94.44 260 TYR A N 1
ATOM 2046 C CA . TYR A 1 260 ? -3.883 -22.547 10.406 1 94.44 260 TYR A CA 1
ATOM 2047 C C . TYR A 1 260 ? -3.541 -21.172 9.852 1 94.44 260 TYR A C 1
ATOM 2049 O O . TYR A 1 260 ? -2.859 -20.375 10.5 1 94.44 260 TYR A O 1
ATOM 2057 N N . GLY A 1 261 ? -4.027 -20.906 8.664 1 94 261 GLY A N 1
ATOM 2058 C CA . GLY A 1 261 ? -3.816 -19.594 8.078 1 94 261 GLY A CA 1
ATOM 2059 C C . GLY A 1 261 ? -4.438 -18.469 8.883 1 94 261 GLY A C 1
ATOM 2060 O O . GLY A 1 261 ? -3.865 -17.375 8.992 1 94 261 GLY A O 1
ATOM 2061 N N . SER A 1 262 ? -5.578 -18.75 9.453 1 94.25 262 SER A N 1
ATOM 2062 C CA . SER A 1 262 ? -6.254 -17.781 10.289 1 94.25 262 SER A CA 1
ATOM 2063 C C . SER A 1 262 ? -5.48 -17.531 11.586 1 94.25 262 SER A C 1
ATOM 2065 O O . SER A 1 262 ? -5.473 -16.406 12.109 1 94.25 262 SER A O 1
ATOM 2067 N N . ALA A 1 263 ? -4.926 -18.547 12.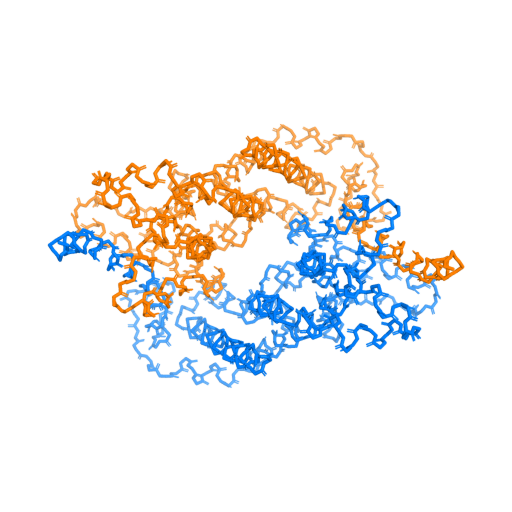078 1 96.19 263 ALA A N 1
ATOM 2068 C CA . ALA A 1 263 ? -4.09 -18.359 13.266 1 96.19 263 ALA A CA 1
ATOM 2069 C C . ALA A 1 263 ? -2.906 -17.438 12.961 1 96.19 263 ALA A C 1
ATOM 2071 O O . ALA A 1 263 ? -2.605 -16.531 13.742 1 96.19 263 ALA A O 1
ATOM 2072 N N . ALA A 1 264 ? -2.248 -17.703 11.836 1 95.94 264 ALA A N 1
ATOM 2073 C CA . ALA A 1 264 ? -1.133 -16.844 11.422 1 95.94 264 ALA A CA 1
ATOM 2074 C C . ALA A 1 264 ? -1.588 -15.406 11.203 1 95.94 264 ALA A C 1
ATOM 2076 O O . ALA A 1 264 ? -0.913 -14.469 11.625 1 95.94 264 ALA A O 1
ATOM 2077 N N . ALA A 1 265 ? -2.695 -15.25 10.57 1 93.94 265 ALA A N 1
ATOM 2078 C CA . ALA A 1 265 ? -3.254 -13.922 10.305 1 93.94 265 ALA A CA 1
ATOM 2079 C C . ALA A 1 265 ? -3.607 -13.203 11.609 1 93.94 265 ALA A C 1
ATOM 2081 O O . ALA A 1 265 ? -3.371 -12 11.742 1 93.94 265 ALA A O 1
ATOM 2082 N N . THR A 1 266 ? -4.172 -13.93 12.484 1 93.75 266 THR A N 1
ATOM 2083 C CA . THR A 1 266 ? -4.555 -13.359 13.773 1 93.75 266 THR A CA 1
ATOM 2084 C C . THR A 1 266 ? -3.324 -12.867 14.531 1 93.75 266 THR A C 1
ATOM 2086 O O . THR A 1 266 ? -3.326 -11.766 15.086 1 93.75 266 THR A O 1
ATOM 2089 N N . LEU A 1 267 ? -2.34 -13.633 14.539 1 93.94 267 LEU A N 1
ATOM 2090 C CA . LEU A 1 267 ? -1.116 -13.227 15.219 1 93.94 267 LEU A CA 1
ATOM 2091 C C . LEU A 1 267 ? -0.488 -12.016 14.531 1 93.94 267 LEU A C 1
ATOM 2093 O O . LEU A 1 267 ? 0.07 -11.141 15.195 1 93.94 267 LEU A O 1
ATOM 2097 N N . LEU A 1 268 ? -0.525 -12.062 13.227 1 93.12 268 LEU A N 1
ATOM 2098 C CA . LEU A 1 268 ? -0.034 -10.914 12.469 1 93.12 268 LEU A CA 1
ATOM 2099 C C . LEU A 1 268 ? -0.762 -9.641 12.875 1 93.12 268 LEU A C 1
ATOM 2101 O O . LEU A 1 268 ? -0.128 -8.617 13.148 1 93.12 268 LEU A O 1
ATOM 2105 N N . VAL A 1 269 ? -2.029 -9.656 12.969 1 89.94 269 VAL A N 1
ATOM 2106 C CA . VAL A 1 269 ? -2.838 -8.5 13.336 1 89.94 269 VAL A CA 1
ATOM 2107 C C . VAL A 1 269 ? -2.527 -8.094 14.773 1 89.94 269 VAL A C 1
ATOM 2109 O O . VAL A 1 269 ? -2.475 -6.898 15.094 1 89.94 269 VAL A O 1
ATOM 2112 N N . LEU A 1 270 ? -2.332 -9.031 15.609 1 89.56 270 LEU A N 1
ATOM 2113 C CA . LEU A 1 270 ? -2 -8.742 17 1 89.56 270 LEU A CA 1
ATOM 2114 C C . LEU A 1 270 ? -0.648 -8.047 17.094 1 89.56 270 LEU A C 1
ATOM 2116 O O . LEU A 1 270 ? -0.489 -7.102 17.875 1 89.56 270 LEU A O 1
ATOM 2120 N N . VAL A 1 271 ? 0.292 -8.523 16.344 1 88.38 271 VAL A N 1
ATOM 2121 C CA . VAL A 1 271 ? 1.606 -7.887 16.328 1 88.38 271 VAL A CA 1
ATOM 2122 C C . VAL A 1 271 ? 1.477 -6.445 15.852 1 88.38 271 VAL A C 1
ATOM 2124 O O . VAL A 1 271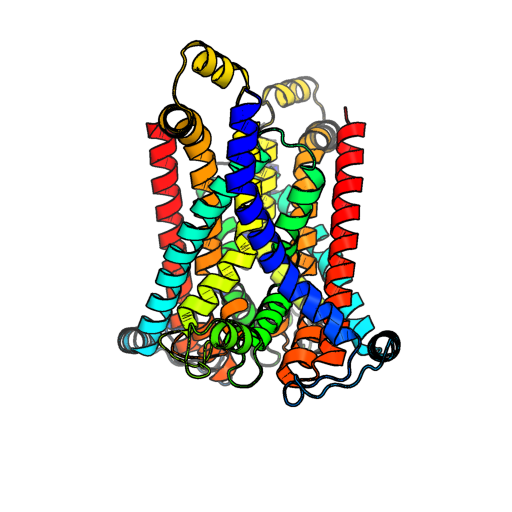 ? 2.082 -5.535 16.422 1 88.38 271 VAL A O 1
ATOM 2127 N N . LEU A 1 272 ? 0.689 -6.258 14.852 1 87.88 272 LEU A N 1
ATOM 2128 C CA . LEU A 1 272 ? 0.463 -4.918 14.328 1 87.88 272 LEU A CA 1
ATOM 2129 C C . LEU A 1 272 ? -0.234 -4.035 15.359 1 87.88 272 LEU A C 1
ATOM 2131 O O . LEU A 1 272 ? 0.104 -2.859 15.5 1 87.88 272 LEU A O 1
ATOM 2135 N N . ALA A 1 273 ? -1.191 -4.625 16.047 1 84.5 273 ALA A N 1
ATOM 2136 C CA . ALA A 1 273 ? -1.9 -3.889 17.094 1 84.5 273 ALA A CA 1
ATOM 2137 C C . ALA A 1 273 ? -0.948 -3.457 18.203 1 84.5 273 ALA A C 1
ATOM 2139 O O . ALA A 1 273 ? -0.976 -2.305 18.641 1 84.5 273 ALA A O 1
ATOM 2140 N N . VAL A 1 274 ? -0.126 -4.281 18.594 1 86.5 274 VAL A N 1
ATOM 2141 C CA . VAL A 1 274 ? 0.837 -3.988 19.656 1 86.5 274 VAL A CA 1
ATOM 2142 C C . VAL A 1 274 ? 1.821 -2.924 19.172 1 86.5 274 VAL A C 1
ATOM 2144 O O . VAL A 1 274 ? 2.137 -1.982 19.906 1 86.5 274 VAL A O 1
ATOM 2147 N N . ALA A 1 275 ? 2.268 -3.107 17.938 1 82.5 275 ALA A N 1
ATOM 2148 C CA . ALA A 1 275 ? 3.188 -2.127 17.375 1 82.5 275 ALA A CA 1
ATOM 2149 C C . ALA A 1 275 ? 2.535 -0.75 17.281 1 82.5 275 ALA A C 1
ATOM 2151 O O . ALA A 1 275 ? 3.176 0.267 17.562 1 82.5 275 ALA A O 1
ATOM 2152 N N . THR A 1 276 ? 1.318 -0.73 16.922 1 78.38 276 THR A N 1
ATOM 2153 C CA . THR A 1 276 ? 0.58 0.522 16.812 1 78.38 276 THR A CA 1
ATOM 2154 C C . THR A 1 276 ? 0.432 1.184 18.188 1 78.38 276 THR A C 1
ATOM 2156 O O . THR A 1 276 ? 0.679 2.383 18.328 1 78.38 276 THR A O 1
ATOM 2159 N N . VAL A 1 277 ? 0.063 0.466 19.188 1 77.56 277 VAL A N 1
ATOM 2160 C CA . VAL A 1 277 ? -0.115 0.986 20.547 1 77.56 277 VAL A CA 1
ATOM 2161 C C . VAL A 1 277 ? 1.22 1.497 21.078 1 77.56 277 VAL A C 1
ATOM 2163 O O . VAL A 1 277 ? 1.283 2.572 21.688 1 77.56 277 VAL A O 1
ATOM 2166 N N . LEU A 1 278 ? 2.209 0.763 20.812 1 78.62 278 LEU A N 1
ATOM 2167 C CA . LEU A 1 278 ? 3.535 1.165 21.266 1 78.62 278 LEU A CA 1
ATOM 2168 C C . LEU A 1 278 ? 3.98 2.449 20.578 1 78.62 278 LEU A C 1
ATOM 2170 O O . LEU A 1 278 ? 4.527 3.348 21.219 1 78.62 278 LEU A O 1
ATOM 2174 N N . ALA A 1 279 ? 3.754 2.496 19.344 1 72.44 279 ALA A N 1
ATOM 2175 C CA . ALA A 1 279 ? 4.152 3.67 18.578 1 72.44 279 ALA A CA 1
ATOM 2176 C C . ALA A 1 279 ? 3.385 4.91 19.016 1 72.44 279 ALA A C 1
ATOM 2178 O O . ALA A 1 279 ? 3.963 5.988 19.156 1 72.44 279 ALA A O 1
ATOM 2179 N N . VAL A 1 280 ? 2.129 4.805 19.312 1 68.75 280 VAL A N 1
ATOM 2180 C CA . VAL A 1 280 ? 1.283 5.922 19.719 1 68.75 280 VAL A CA 1
ATOM 2181 C C . VAL A 1 280 ? 1.649 6.348 21.141 1 68.75 280 VAL A C 1
ATOM 2183 O O . VAL A 1 280 ? 1.723 7.543 21.438 1 68.75 280 VAL A O 1
ATOM 2186 N N . THR A 1 281 ? 1.853 5.379 21.953 1 73.44 281 THR A N 1
ATOM 2187 C CA . THR A 1 281 ? 2.164 5.688 23.344 1 73.44 281 THR A CA 1
ATOM 2188 C C . THR A 1 281 ? 3.557 6.297 23.469 1 73.44 281 THR A C 1
ATOM 2190 O O . THR A 1 281 ? 3.76 7.246 24.219 1 73.44 281 THR A O 1
ATOM 2193 N N . LEU A 1 282 ? 4.414 5.746 22.656 1 67.12 282 LEU A N 1
ATOM 2194 C CA . LEU A 1 282 ? 5.77 6.285 22.703 1 67.12 282 LEU A CA 1
ATOM 2195 C C . LEU A 1 282 ? 5.828 7.656 22.047 1 67.12 282 LEU A C 1
ATOM 2197 O O . LEU A 1 282 ? 6.609 8.516 22.453 1 67.12 282 LEU A O 1
ATOM 2201 N N . GLY A 1 283 ? 5.094 7.773 20.984 1 59.97 283 GLY A N 1
ATOM 2202 C CA . GLY A 1 283 ? 5.027 9.078 20.344 1 59.97 283 GLY A CA 1
ATOM 2203 C C . GLY A 1 283 ? 4.363 10.133 21.203 1 59.97 283 GLY A C 1
ATOM 2204 O O . GLY A 1 283 ? 4.816 11.281 21.234 1 59.97 283 GLY A O 1
ATOM 2205 N N . ARG A 1 284 ? 3.234 9.828 21.812 1 57.06 284 ARG A N 1
ATOM 2206 C CA . ARG A 1 284 ? 2.547 10.742 22.719 1 57.06 284 ARG A CA 1
ATOM 2207 C C . ARG A 1 284 ? 3.451 11.148 23.875 1 57.06 284 ARG A C 1
ATOM 2209 O O . ARG A 1 284 ? 3.465 12.312 24.281 1 57.06 284 ARG A O 1
ATOM 2216 N N . VAL A 1 285 ? 4.004 10.234 24.406 1 50.59 285 VAL A N 1
ATOM 2217 C CA . VAL A 1 285 ? 4.84 10.531 25.562 1 50.59 285 VAL A CA 1
ATOM 2218 C C . VAL A 1 285 ? 5.914 11.547 25.172 1 50.59 285 VAL A C 1
ATOM 2220 O O . VAL A 1 285 ? 6.195 12.477 25.938 1 50.59 285 VAL A O 1
ATOM 2223 N N . ARG A 1 286 ? 6.355 11.438 24.062 1 52.28 286 ARG A N 1
ATOM 2224 C CA . ARG A 1 286 ? 7.469 12.328 23.75 1 52.28 286 ARG A CA 1
ATOM 2225 C C . ARG A 1 286 ? 6.965 13.711 23.359 1 52.28 286 ARG A C 1
ATOM 2227 O O . ARG A 1 286 ? 7.609 14.719 23.656 1 52.28 286 ARG A O 1
ATOM 2234 N N . VAL A 1 287 ? 5.836 13.727 22.703 1 50.81 287 VAL A N 1
ATOM 2235 C CA . VAL A 1 287 ? 5.285 15.047 22.406 1 50.81 287 VAL A CA 1
ATOM 2236 C C . VAL A 1 287 ? 4.957 15.773 23.719 1 50.81 287 VAL A C 1
ATOM 2238 O O . VAL A 1 287 ? 5.184 16.984 23.828 1 50.81 287 VAL A O 1
ATOM 2241 N N . ASP A 1 288 ? 4.395 15.055 24.625 1 48.84 288 ASP A N 1
ATOM 2242 C CA . ASP A 1 288 ? 4.082 15.672 25.906 1 48.84 288 ASP A CA 1
ATOM 2243 C C . ASP A 1 288 ? 5.355 16.062 26.656 1 48.84 288 ASP A C 1
ATOM 2245 O O . ASP A 1 288 ? 5.379 17.062 27.375 1 48.84 288 ASP A O 1
ATOM 2249 N N . ALA A 1 289 ? 6.371 15.258 26.5 1 47.56 289 ALA A N 1
ATOM 2250 C CA . ALA A 1 289 ? 7.59 15.562 27.234 1 47.56 289 ALA A CA 1
ATOM 2251 C C . ALA A 1 289 ? 8.289 16.781 26.656 1 47.56 289 ALA A C 1
ATOM 2253 O O . ALA A 1 289 ? 9.07 17.453 27.344 1 47.56 289 ALA A O 1
ATOM 2254 N N . GLY A 1 290 ? 8.125 16.953 25.375 1 41.59 290 GLY A N 1
ATOM 2255 C CA . GLY A 1 290 ? 8.766 18.141 24.812 1 41.59 290 GLY A CA 1
ATOM 2256 C C . GLY A 1 290 ? 7.984 19.406 25.047 1 41.59 290 GLY A C 1
ATOM 2257 O O . GLY A 1 290 ? 8.367 20.484 24.562 1 41.59 290 GLY A O 1
ATOM 2258 N N . ARG A 1 291 ? 6.773 19.375 25.594 1 42.22 291 ARG A N 1
ATOM 2259 C CA . ARG A 1 291 ? 6.133 20.578 26.109 1 42.22 291 ARG A CA 1
ATOM 2260 C C . ARG A 1 291 ? 6.527 20.828 27.562 1 42.22 291 ARG A C 1
ATOM 2262 O O . ARG A 1 291 ? 6.684 19.891 28.344 1 42.22 291 ARG A O 1
ATOM 2269 N N . MET B 1 1 ? 29.484 33.156 2.223 1 46.22 1 MET B N 1
ATOM 2270 C CA . MET B 1 1 ? 28.172 32.531 2.107 1 46.22 1 MET B CA 1
ATOM 2271 C C . MET B 1 1 ? 28.062 31.734 0.815 1 46.22 1 MET B C 1
ATOM 2273 O O . MET B 1 1 ? 27.422 30.688 0.785 1 46.22 1 MET B O 1
ATOM 2277 N N . ARG B 1 2 ? 28.594 32.375 -0.12 1 52.53 2 ARG B N 1
ATOM 2278 C CA . ARG B 1 2 ? 28.625 31.766 -1.447 1 52.53 2 ARG B CA 1
ATOM 2279 C C . ARG B 1 2 ? 29.547 30.547 -1.471 1 52.53 2 ARG B C 1
ATOM 2281 O O . ARG B 1 2 ? 29.234 29.547 -2.123 1 52.53 2 ARG B O 1
ATOM 2288 N N . GLN B 1 3 ? 30.609 30.672 -0.854 1 52.22 3 GLN B N 1
ATOM 2289 C CA . GLN B 1 3 ? 31.594 29.578 -0.868 1 52.22 3 GLN B CA 1
ATOM 2290 C C . GLN B 1 3 ? 31.047 28.344 -0.159 1 52.22 3 GLN B C 1
ATOM 2292 O O . GLN B 1 3 ? 31.281 27.219 -0.602 1 52.22 3 GLN B O 1
ATOM 2297 N N . ARG B 1 4 ? 30.359 28.594 0.893 1 54.69 4 ARG B N 1
ATOM 2298 C CA . ARG B 1 4 ? 29.781 27.5 1.667 1 54.69 4 ARG B CA 1
ATOM 2299 C C . ARG B 1 4 ? 28.672 26.797 0.895 1 54.69 4 ARG B C 1
ATOM 2301 O O . ARG B 1 4 ? 28.562 25.578 0.923 1 54.69 4 ARG B O 1
ATOM 2308 N N . ARG B 1 5 ? 28.047 27.531 0.247 1 57.72 5 ARG B N 1
ATOM 2309 C CA . ARG B 1 5 ? 26.984 26.953 -0.583 1 57.72 5 ARG B CA 1
ATOM 2310 C C . ARG B 1 5 ? 27.578 26.094 -1.692 1 57.72 5 ARG B C 1
ATOM 2312 O O . ARG B 1 5 ? 27.031 25.016 -2.006 1 57.72 5 ARG B O 1
ATOM 2319 N N . ARG B 1 6 ? 28.672 26.609 -2.213 1 58.41 6 ARG B N 1
ATOM 2320 C CA . ARG B 1 6 ? 29.328 25.844 -3.271 1 58.41 6 ARG B CA 1
ATOM 2321 C C . ARG B 1 6 ? 29.875 24.516 -2.74 1 58.41 6 ARG B C 1
ATOM 2323 O O . ARG B 1 6 ? 29.797 23.5 -3.414 1 58.41 6 ARG B O 1
ATOM 2330 N N . ALA B 1 7 ? 30.375 24.594 -1.613 1 56.47 7 ALA B N 1
ATOM 2331 C CA . ALA B 1 7 ? 30.922 23.375 -1.005 1 56.47 7 ALA B CA 1
ATOM 2332 C C . ALA B 1 7 ? 29.812 22.375 -0.686 1 56.47 7 ALA B C 1
ATOM 2334 O O . ALA B 1 7 ? 29.984 21.172 -0.892 1 56.47 7 ALA B O 1
ATOM 2335 N N . ALA B 1 8 ? 28.766 22.922 -0.17 1 58.41 8 ALA B N 1
ATOM 2336 C CA . ALA B 1 8 ? 27.641 22.047 0.108 1 58.41 8 ALA B CA 1
ATOM 2337 C C . ALA B 1 8 ? 27.109 21.406 -1.174 1 58.41 8 ALA B C 1
ATOM 2339 O O . ALA B 1 8 ? 26.797 20.203 -1.196 1 58.41 8 ALA B O 1
ATOM 2340 N N . TRP B 1 9 ? 27.172 22.156 -2.188 1 60.34 9 TRP B N 1
ATOM 2341 C CA . TRP B 1 9 ? 26.734 21.625 -3.477 1 60.34 9 TRP B CA 1
ATOM 2342 C C . TRP B 1 9 ? 27.734 20.578 -3.986 1 60.34 9 TRP B C 1
ATOM 2344 O O . TRP B 1 9 ? 27.328 19.578 -4.582 1 60.34 9 TRP B O 1
ATOM 2354 N N . LEU B 1 10 ? 28.891 20.859 -3.824 1 60.66 10 LEU B N 1
ATOM 2355 C CA . LEU B 1 10 ? 29.906 19.922 -4.316 1 60.66 10 LEU B CA 1
ATOM 2356 C C . LEU B 1 10 ? 29.781 18.578 -3.629 1 60.66 10 LEU B C 1
ATOM 2358 O O . LEU B 1 10 ? 30.016 17.531 -4.246 1 60.66 10 LEU B O 1
ATOM 2362 N N . PHE B 1 11 ? 29.375 18.672 -2.379 1 59.09 11 PHE B N 1
ATOM 2363 C CA . PHE B 1 11 ? 29.25 17.406 -1.67 1 59.09 11 PHE B CA 1
ATOM 2364 C C . PHE B 1 11 ? 27.891 16.766 -1.948 1 59.09 11 PHE B C 1
ATOM 2366 O O . PHE B 1 11 ? 27.797 15.555 -2.121 1 59.09 11 PHE B O 1
ATOM 2373 N N . LEU B 1 12 ? 26.984 17.656 -2.096 1 62.88 12 LEU B N 1
ATOM 2374 C CA . LEU B 1 12 ? 25.641 17.094 -2.158 1 62.88 12 LEU B CA 1
ATOM 2375 C C . LEU B 1 12 ? 25.266 16.734 -3.594 1 62.88 12 LEU B C 1
ATOM 2377 O O . LEU B 1 12 ? 24.484 15.805 -3.822 1 62.88 12 LEU B O 1
ATOM 2381 N N . LEU B 1 13 ? 25.922 17.422 -4.562 1 66.31 13 LEU B N 1
ATOM 2382 C CA . LEU B 1 13 ? 25.531 17.266 -5.957 1 66.31 13 LEU B CA 1
ATOM 2383 C C . LEU B 1 13 ? 25.844 15.852 -6.441 1 66.31 13 LEU B C 1
ATOM 2385 O O . LEU B 1 13 ? 25.016 15.203 -7.082 1 66.31 13 LEU B O 1
ATOM 2389 N N . PRO B 1 14 ? 27.047 15.445 -6.18 1 63.84 14 PRO B N 1
ATOM 2390 C CA . PRO B 1 14 ? 27.312 14.078 -6.629 1 63.84 14 PRO B CA 1
ATOM 2391 C C . PRO B 1 14 ? 26.344 13.062 -6.023 1 63.84 14 PRO B C 1
ATOM 2393 O O . PRO B 1 14 ? 25.938 12.117 -6.703 1 63.84 14 PRO B O 1
ATOM 2396 N N . MET B 1 15 ? 26.047 13.352 -4.797 1 62.56 15 MET B N 1
ATOM 2397 C CA . MET B 1 15 ? 25.125 12.43 -4.129 1 62.56 15 MET B CA 1
ATOM 2398 C C . MET B 1 15 ? 23.734 12.492 -4.77 1 62.56 15 MET B C 1
ATOM 2400 O O . MET B 1 15 ? 23.109 11.461 -4.996 1 62.56 15 MET B O 1
ATOM 2404 N N . LEU B 1 16 ? 23.406 13.648 -5.121 1 65.81 16 LEU B N 1
ATOM 2405 C CA . LEU B 1 16 ? 22.078 13.828 -5.719 1 65.81 16 LEU B CA 1
ATOM 2406 C C . LEU B 1 16 ? 22.031 13.211 -7.109 1 65.81 16 LEU B C 1
ATOM 2408 O O . LEU B 1 16 ? 21.016 12.625 -7.492 1 65.81 16 LEU B O 1
ATOM 2412 N N . ILE B 1 17 ? 23.094 13.367 -7.824 1 68.81 17 ILE B N 1
ATOM 2413 C CA . ILE B 1 17 ? 23.156 12.812 -9.172 1 68.81 17 ILE B CA 1
ATOM 2414 C C . ILE B 1 17 ? 23.109 11.289 -9.102 1 68.81 17 ILE B C 1
ATOM 2416 O O . ILE B 1 17 ? 22.406 10.648 -9.883 1 68.81 17 ILE B O 1
ATOM 2420 N N . VAL B 1 18 ? 23.797 10.773 -8.125 1 65.56 18 VAL B N 1
ATOM 2421 C CA . VAL B 1 18 ? 23.812 9.328 -7.957 1 65.56 18 VAL B CA 1
ATOM 2422 C C . VAL B 1 18 ? 22.422 8.844 -7.535 1 65.56 18 VAL B C 1
ATOM 2424 O O . VAL B 1 18 ? 21.922 7.844 -8.055 1 65.56 18 VAL B O 1
ATOM 2427 N N . LEU B 1 19 ? 21.969 9.648 -6.715 1 63.28 19 LEU B N 1
ATOM 2428 C CA . LEU B 1 19 ? 20.641 9.273 -6.242 1 63.28 19 LEU B CA 1
ATOM 2429 C C . LEU B 1 19 ? 19.609 9.352 -7.371 1 63.28 19 LEU B C 1
ATOM 2431 O O . LEU B 1 19 ? 18.781 8.461 -7.523 1 63.28 19 LEU B O 1
ATOM 2435 N N . ALA B 1 20 ? 19.75 10.438 -8.117 1 69.19 20 ALA B N 1
ATOM 2436 C CA . ALA B 1 20 ? 18.844 10.609 -9.25 1 69.19 20 ALA B CA 1
ATOM 2437 C C . ALA B 1 20 ? 19.047 9.508 -10.289 1 69.19 20 ALA B C 1
ATOM 2439 O O . ALA B 1 20 ? 18.078 9.016 -10.875 1 69.19 20 ALA B O 1
ATOM 2440 N N . GLY B 1 21 ? 20.281 9.195 -10.508 1 73.88 21 GLY B N 1
ATOM 2441 C CA . GLY B 1 21 ? 20.594 8.125 -11.438 1 73.88 21 GLY B CA 1
ATOM 2442 C C . GLY B 1 21 ? 20.047 6.777 -11 1 73.88 21 GLY B C 1
ATOM 2443 O O . GLY B 1 21 ? 19.406 6.082 -11.781 1 73.88 21 GLY B O 1
ATOM 2444 N N . VAL B 1 22 ? 20.234 6.59 -9.789 1 71.19 22 VAL B N 1
ATOM 2445 C CA . VAL B 1 22 ? 19.781 5.316 -9.25 1 71.19 22 VAL B CA 1
ATOM 2446 C C . VAL B 1 22 ? 18.25 5.301 -9.195 1 71.19 22 VAL B C 1
ATOM 2448 O O . VAL B 1 22 ? 17.625 4.266 -9.453 1 71.19 22 VAL B O 1
ATOM 2451 N N . ALA B 1 23 ? 17.688 6.43 -8.938 1 71.75 23 ALA B N 1
ATOM 2452 C CA . ALA B 1 23 ? 16.234 6.547 -8.836 1 71.75 23 ALA B CA 1
ATOM 2453 C C . ALA B 1 23 ? 15.578 6.41 -10.211 1 71.75 23 ALA B C 1
ATOM 2455 O O . ALA B 1 23 ? 14.555 5.734 -10.352 1 71.75 23 ALA B O 1
ATOM 2456 N N . GLY B 1 24 ? 16.234 6.965 -11.156 1 80 24 GLY B N 1
ATOM 2457 C CA . GLY B 1 24 ? 15.609 7.043 -12.469 1 80 24 GLY B CA 1
ATOM 2458 C C . GLY B 1 24 ? 15.977 5.887 -13.375 1 80 24 GLY B C 1
ATOM 2459 O O . GLY B 1 24 ? 15.25 5.578 -14.328 1 80 24 GLY B O 1
ATOM 2460 N N . TRP B 1 25 ? 16.984 5.254 -13.008 1 83.81 25 TRP B N 1
ATOM 2461 C CA . TRP B 1 25 ? 17.562 4.262 -13.914 1 83.81 25 TRP B CA 1
ATOM 2462 C C . TRP B 1 25 ? 16.609 3.09 -14.109 1 83.81 25 TRP B C 1
ATOM 2464 O O . TRP B 1 25 ? 16.375 2.65 -15.234 1 83.81 25 TRP B O 1
ATOM 2474 N N . PRO B 1 26 ? 16.047 2.541 -13.07 1 84.31 26 PRO B N 1
ATOM 2475 C CA . PRO B 1 26 ? 15.141 1.417 -13.281 1 84.31 26 PRO B CA 1
ATOM 2476 C C . PRO B 1 26 ? 13.969 1.768 -14.195 1 84.31 26 PRO B C 1
ATOM 2478 O O . PRO B 1 26 ? 13.562 0.95 -15.023 1 84.31 26 PRO B O 1
ATOM 2481 N N . LEU B 1 27 ? 13.469 2.914 -13.984 1 85.12 27 LEU B N 1
ATOM 2482 C CA . LEU B 1 27 ? 12.367 3.346 -14.836 1 85.12 27 LEU B CA 1
ATOM 2483 C C . LEU B 1 27 ? 12.82 3.504 -16.281 1 85.12 27 LEU B C 1
ATOM 2485 O O . LEU B 1 27 ? 12.102 3.111 -17.203 1 85.12 27 LEU B O 1
ATOM 2489 N N . PHE B 1 28 ? 14 4.148 -16.438 1 87.94 28 PHE B N 1
ATOM 2490 C CA . PHE B 1 28 ? 14.531 4.352 -17.781 1 87.94 28 PHE B CA 1
ATOM 2491 C C . PHE B 1 28 ? 14.719 3.018 -18.484 1 87.94 28 PHE B C 1
ATOM 2493 O O . PHE B 1 28 ? 14.43 2.893 -19.688 1 87.94 28 PHE B O 1
ATOM 2500 N N . ARG B 1 29 ? 15.156 2.078 -17.828 1 87 29 ARG B N 1
ATOM 2501 C CA . ARG B 1 29 ? 15.383 0.761 -18.422 1 87 29 ARG B CA 1
ATOM 2502 C C . ARG B 1 29 ? 14.062 0.114 -18.828 1 87 29 ARG B C 1
ATOM 2504 O O . ARG B 1 29 ? 13.984 -0.548 -19.859 1 87 29 ARG B O 1
ATOM 2511 N N . THR B 1 30 ? 13.102 0.241 -17.953 1 88 30 THR B N 1
ATOM 2512 C CA . THR B 1 30 ? 11.781 -0.297 -18.281 1 88 30 THR B CA 1
ATOM 2513 C C . THR B 1 30 ? 11.234 0.35 -19.547 1 88 30 THR B C 1
ATOM 2515 O O . THR B 1 30 ? 10.719 -0.341 -20.438 1 88 30 THR B O 1
ATOM 2518 N N . VAL B 1 31 ? 11.406 1.639 -19.641 1 91.88 31 VAL B N 1
ATOM 2519 C CA . VAL B 1 31 ? 10.945 2.357 -20.828 1 91.88 31 VAL B CA 1
ATOM 2520 C C . VAL B 1 31 ? 11.734 1.882 -22.047 1 91.88 31 VAL B C 1
ATOM 2522 O O . VAL B 1 31 ? 11.156 1.685 -23.125 1 91.88 31 VAL B O 1
ATOM 2525 N N . PHE B 1 32 ? 12.977 1.716 -21.875 1 91.44 32 PHE B N 1
ATOM 2526 C CA . PHE B 1 32 ? 13.82 1.247 -22.953 1 91.44 32 PHE B CA 1
ATOM 2527 C C . PHE B 1 32 ? 13.359 -0.118 -23.453 1 91.44 32 PHE B C 1
ATOM 2529 O O . PHE B 1 32 ? 13.211 -0.329 -24.656 1 91.44 32 PHE B O 1
ATOM 2536 N N . PHE B 1 33 ? 13.062 -1.069 -22.578 1 92 33 PHE B N 1
ATOM 2537 C CA . PHE B 1 33 ? 12.664 -2.422 -22.938 1 92 33 PHE B CA 1
ATOM 2538 C C . PHE B 1 33 ? 11.297 -2.418 -23.609 1 92 33 PHE B C 1
ATOM 2540 O O . PHE B 1 33 ? 10.969 -3.334 -24.359 1 92 33 PHE B O 1
ATOM 2547 N N . SER B 1 34 ? 10.523 -1.416 -23.281 1 94.69 34 SER B N 1
ATOM 2548 C CA . SER B 1 34 ? 9.195 -1.338 -23.891 1 94.69 34 SER B CA 1
ATOM 2549 C C . SER B 1 34 ? 9.289 -1.209 -25.406 1 94.69 34 SER B C 1
ATOM 2551 O O . SER B 1 34 ? 8.312 -1.45 -26.109 1 94.69 34 SER B O 1
ATOM 2553 N N . PHE B 1 35 ? 10.484 -0.859 -25.906 1 96.12 35 PHE B N 1
ATOM 2554 C CA . PHE B 1 35 ? 10.68 -0.715 -27.344 1 96.12 35 PHE B CA 1
ATOM 2555 C C . PHE B 1 35 ? 11.398 -1.931 -27.922 1 96.12 35 PHE B C 1
ATOM 2557 O O . PHE B 1 35 ? 11.844 -1.912 -29.062 1 96.12 35 PHE B O 1
ATOM 2564 N N . 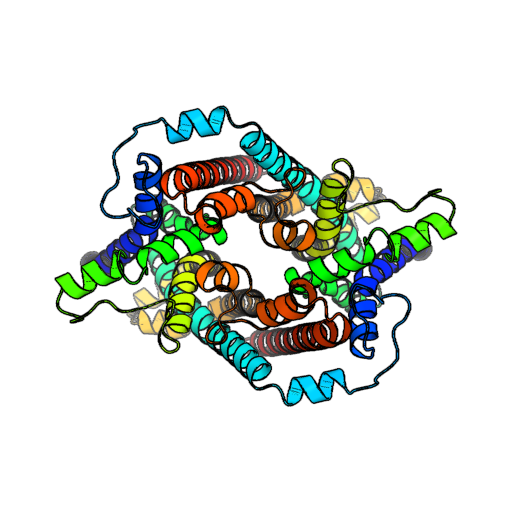THR B 1 36 ? 11.5 -2.963 -27.141 1 94.62 36 THR B N 1
ATOM 2565 C CA . THR B 1 36 ? 12.203 -4.172 -27.562 1 94.62 36 THR B CA 1
ATOM 2566 C C . THR B 1 36 ? 11.305 -5.395 -27.422 1 94.62 36 THR B C 1
ATOM 2568 O O . THR B 1 36 ? 10.188 -5.297 -26.906 1 94.62 36 THR B O 1
ATOM 2571 N N . ASP B 1 37 ? 11.758 -6.535 -27.969 1 92.75 37 ASP B N 1
ATOM 2572 C CA . ASP B 1 37 ? 11.055 -7.805 -27.812 1 92.75 37 ASP B CA 1
ATOM 2573 C C . ASP B 1 37 ? 11.719 -8.672 -26.75 1 92.75 37 ASP B C 1
ATOM 2575 O O . ASP B 1 37 ? 11.648 -9.898 -26.812 1 92.75 37 ASP B O 1
ATOM 2579 N N . ALA B 1 38 ? 12.312 -8.016 -25.797 1 88.56 38 ALA B N 1
ATOM 2580 C CA . ALA B 1 38 ? 13.078 -8.703 -24.766 1 88.56 38 ALA B CA 1
ATOM 2581 C C . ALA B 1 38 ? 12.18 -9.633 -23.953 1 88.56 38 ALA B C 1
ATOM 2583 O O . ALA B 1 38 ? 11.031 -9.305 -23.656 1 88.56 38 ALA B O 1
ATOM 2584 N N . THR B 1 39 ? 12.711 -10.781 -23.719 1 82.69 39 THR B N 1
ATOM 2585 C CA . THR B 1 39 ? 12.172 -11.734 -22.75 1 82.69 39 THR B CA 1
ATOM 2586 C C . THR B 1 39 ? 13.172 -11.961 -21.609 1 82.69 39 THR B C 1
ATOM 2588 O O . THR B 1 39 ? 14.312 -11.508 -21.688 1 82.69 39 THR B O 1
ATOM 2591 N N . LEU B 1 40 ? 12.688 -12.523 -20.531 1 74.88 40 LEU B N 1
ATOM 2592 C CA . LEU B 1 40 ? 13.609 -12.773 -19.438 1 74.88 40 LEU B CA 1
ATOM 2593 C C . LEU B 1 40 ? 14.812 -13.586 -19.906 1 74.88 40 LEU B C 1
ATOM 2595 O O . LEU B 1 40 ? 15.93 -13.383 -19.422 1 74.88 40 LEU B O 1
ATOM 2599 N N . ALA B 1 41 ? 14.539 -14.398 -20.797 1 70.12 41 ALA B N 1
ATOM 2600 C CA . ALA B 1 41 ? 15.578 -15.281 -21.328 1 70.12 41 ALA B CA 1
ATOM 2601 C C . ALA B 1 41 ? 16.516 -14.523 -22.266 1 70.12 41 ALA B C 1
ATOM 2603 O O . ALA B 1 41 ? 17.641 -14.961 -22.5 1 70.12 41 ALA B O 1
ATOM 2604 N N . THR B 1 42 ? 16.109 -13.477 -22.812 1 71.44 42 THR B N 1
ATOM 2605 C CA . THR B 1 42 ? 16.891 -12.781 -23.828 1 71.44 42 THR B CA 1
ATOM 2606 C C . THR B 1 42 ? 17.109 -11.32 -23.438 1 71.44 42 THR B C 1
ATOM 2608 O O . THR B 1 42 ? 16.938 -10.414 -24.25 1 71.44 42 THR B O 1
ATOM 2611 N N . LEU B 1 43 ? 17.406 -11.125 -22.281 1 73.38 43 LEU B N 1
ATOM 2612 C CA . LEU B 1 43 ? 17.625 -9.758 -21.812 1 73.38 43 LEU B CA 1
ATOM 2613 C C . LEU B 1 43 ? 18.859 -9.148 -22.453 1 73.38 43 LEU B C 1
ATOM 2615 O O . LEU B 1 43 ? 19 -7.926 -22.531 1 73.38 43 LEU B O 1
ATOM 2619 N N . GLU B 1 44 ? 19.688 -10.016 -22.953 1 72.25 44 GLU B N 1
ATOM 2620 C CA . GLU B 1 44 ? 20.891 -9.516 -23.594 1 72.25 44 GLU B CA 1
ATOM 2621 C C . GLU B 1 44 ? 20.812 -9.664 -25.125 1 72.25 44 GLU B C 1
ATOM 2623 O O . GLU B 1 44 ? 21.656 -9.125 -25.844 1 72.25 44 GLU B O 1
ATOM 2628 N N . GLY B 1 45 ? 19.828 -10.297 -25.625 1 79.12 45 GLY B N 1
ATOM 2629 C CA . GLY B 1 45 ? 19.688 -10.531 -27.047 1 79.12 45 GLY B CA 1
ATOM 2630 C C . GLY B 1 45 ? 18.359 -10.062 -27.609 1 79.12 45 GLY B C 1
ATOM 2631 O O . GLY B 1 45 ? 17.688 -10.797 -28.328 1 79.12 45 GLY B O 1
ATOM 2632 N N . PHE B 1 46 ? 18.047 -8.883 -27.203 1 85.62 46 PHE B N 1
ATOM 2633 C CA . PHE B 1 46 ? 16.75 -8.398 -27.641 1 85.62 46 PHE B CA 1
ATOM 2634 C C . PHE B 1 46 ? 16.891 -7.637 -28.953 1 85.62 46 PHE B C 1
ATOM 2636 O O . PHE B 1 46 ? 17.984 -7.25 -29.344 1 85.62 46 PHE B O 1
ATOM 2643 N N . GLN B 1 47 ? 15.789 -7.629 -29.734 1 90.62 47 GLN B N 1
ATOM 2644 C CA . GLN B 1 47 ? 15.695 -6.805 -30.938 1 90.62 47 GLN B CA 1
ATOM 2645 C C . GLN B 1 47 ? 14.773 -5.609 -30.719 1 90.62 47 GLN B C 1
ATOM 2647 O O . GLN B 1 47 ? 13.82 -5.691 -29.938 1 90.62 47 GLN B O 1
ATOM 2652 N N . GLY B 1 48 ? 15.172 -4.512 -31.328 1 93.69 48 GLY B N 1
ATOM 2653 C CA . GLY B 1 48 ? 14.289 -3.354 -31.312 1 93.69 48 GLY B CA 1
ATOM 2654 C C . GLY B 1 48 ? 13.039 -3.545 -32.156 1 93.69 48 GLY B C 1
ATOM 2655 O O . GLY B 1 48 ? 13.109 -4.031 -33.281 1 93.69 48 GLY B O 1
ATOM 2656 N N . VAL B 1 49 ? 11.922 -3.234 -31.594 1 94.69 49 VAL B N 1
ATOM 2657 C CA . VAL B 1 49 ? 10.664 -3.436 -32.312 1 94.69 49 VAL B CA 1
ATOM 2658 C C . VAL B 1 49 ? 9.914 -2.109 -32.438 1 94.69 49 VAL B C 1
ATOM 2660 O O . VAL B 1 49 ? 8.742 -2.084 -32.781 1 94.69 49 VAL B O 1
ATOM 2663 N N . GLY B 1 50 ? 10.633 -1.05 -32.031 1 94.44 50 GLY B N 1
ATOM 2664 C CA . GLY B 1 50 ? 10 0.255 -32.125 1 94.44 50 GLY B CA 1
ATOM 2665 C C . GLY B 1 50 ? 8.742 0.351 -31.266 1 94.44 50 GLY B C 1
ATOM 2666 O O . GLY B 1 50 ? 8.773 0.022 -30.078 1 94.44 50 GLY B O 1
ATOM 2667 N N . LEU B 1 51 ? 7.582 0.674 -32 1 96.19 51 LEU B N 1
ATOM 2668 C CA . LEU B 1 51 ? 6.352 0.929 -31.266 1 96.19 51 LEU B CA 1
ATOM 2669 C C . LEU B 1 51 ? 5.406 -0.266 -31.344 1 96.19 51 LEU B C 1
ATOM 2671 O O . LEU B 1 51 ? 4.234 -0.161 -31 1 96.19 51 LEU B O 1
ATOM 2675 N N . ASP B 1 52 ? 5.887 -1.395 -31.672 1 96.25 52 ASP B N 1
ATOM 2676 C CA . ASP B 1 52 ? 5.047 -2.572 -31.891 1 96.25 52 ASP B CA 1
ATOM 2677 C C . ASP B 1 52 ? 4.352 -2.988 -30.594 1 96.25 52 ASP B C 1
ATOM 2679 O O . ASP B 1 52 ? 3.17 -3.336 -30.594 1 96.25 52 ASP B O 1
ATOM 2683 N N . ASN B 1 53 ? 5.105 -2.967 -29.5 1 97.06 53 ASN B N 1
ATOM 2684 C CA . ASN B 1 53 ? 4.508 -3.326 -28.219 1 97.06 53 ASN B CA 1
ATOM 2685 C C . ASN B 1 53 ? 3.328 -2.42 -27.875 1 97.06 53 ASN B C 1
ATOM 2687 O O . ASN B 1 53 ? 2.311 -2.885 -27.359 1 97.06 53 ASN B O 1
ATOM 2691 N N . TYR B 1 54 ? 3.49 -1.192 -28.219 1 96.81 54 TYR B N 1
ATOM 2692 C CA . TYR B 1 54 ? 2.439 -0.229 -27.906 1 96.81 54 TYR B CA 1
ATOM 2693 C C . TYR B 1 54 ? 1.252 -0.397 -28.844 1 96.81 54 TYR B C 1
ATOM 2695 O O . TYR B 1 54 ? 0.1 -0.223 -28.438 1 96.81 54 TYR B O 1
ATOM 2703 N N . LEU B 1 55 ? 1.509 -0.697 -30 1 96.38 55 LEU B N 1
ATOM 2704 C CA . LEU B 1 55 ? 0.428 -0.939 -30.953 1 96.38 55 LEU B CA 1
ATOM 2705 C C . LEU B 1 55 ? -0.388 -2.162 -30.547 1 96.38 55 LEU B C 1
ATOM 2707 O O . LEU B 1 55 ? -1.619 -2.141 -30.609 1 96.38 55 LEU B O 1
ATOM 2711 N N . TRP B 1 56 ? 0.288 -3.182 -30.188 1 95.31 56 TRP B N 1
ATOM 2712 C CA . TRP B 1 56 ? -0.394 -4.383 -29.719 1 95.31 56 TRP B CA 1
ATOM 2713 C C . TRP B 1 56 ? -1.175 -4.105 -28.438 1 95.31 56 TRP B C 1
ATOM 2715 O O . TRP B 1 56 ? -2.293 -4.598 -28.266 1 95.31 56 TRP B O 1
ATOM 2725 N N . LEU B 1 57 ? -0.571 -3.408 -27.609 1 96.38 57 LEU B N 1
ATOM 2726 C CA . LEU B 1 57 ? -1.221 -3.057 -26.344 1 96.38 57 LEU B CA 1
ATOM 2727 C C . LEU B 1 57 ? -2.51 -2.281 -26.609 1 96.38 57 LEU B C 1
ATOM 2729 O O . LEU B 1 57 ? -3.529 -2.537 -25.953 1 96.38 57 LEU B O 1
ATOM 2733 N N . MET B 1 58 ? -2.49 -1.314 -27.531 1 96.06 58 MET B N 1
ATOM 2734 C CA . MET B 1 58 ? -3.648 -0.478 -27.828 1 96.06 58 MET B CA 1
ATOM 2735 C C . MET B 1 58 ? -4.77 -1.305 -28.453 1 96.06 58 MET B C 1
ATOM 2737 O O . MET B 1 58 ? -5.945 -0.948 -28.344 1 96.06 58 MET B O 1
ATOM 2741 N N . ARG B 1 59 ? -4.426 -2.385 -28.984 1 96.12 59 ARG B N 1
ATOM 2742 C CA . ARG B 1 59 ? -5.414 -3.229 -29.641 1 96.12 59 ARG B CA 1
ATOM 2743 C C . ARG B 1 59 ? -5.902 -4.336 -28.719 1 96.12 59 ARG B C 1
ATOM 2745 O O . ARG B 1 59 ? -6.848 -5.055 -29.047 1 96.12 59 ARG B O 1
ATOM 2752 N N . ASP B 1 60 ? -5.289 -4.5 -27.594 1 96.31 60 ASP B N 1
ATOM 2753 C CA . ASP B 1 60 ? -5.656 -5.555 -26.656 1 96.31 60 ASP B CA 1
ATOM 2754 C C . ASP B 1 60 ? -6.867 -5.148 -25.812 1 96.31 60 ASP B C 1
ATOM 2756 O O . ASP B 1 60 ? -6.762 -4.273 -24.953 1 96.31 60 ASP B O 1
ATOM 2760 N N . PRO B 1 61 ? -7.965 -5.809 -26.047 1 96.38 61 PRO B N 1
ATOM 2761 C CA . PRO B 1 61 ? -9.156 -5.453 -25.266 1 96.38 61 PRO B CA 1
ATOM 2762 C C . PRO B 1 61 ? -8.977 -5.719 -23.766 1 96.38 61 PRO B C 1
ATOM 2764 O O . PRO B 1 61 ? -9.609 -5.047 -22.953 1 96.38 61 PRO B O 1
ATOM 2767 N N . VAL B 1 62 ? -8.133 -6.613 -23.422 1 96.25 62 VAL B N 1
ATOM 2768 C CA . VAL B 1 62 ? -7.906 -6.938 -22.016 1 96.25 62 VAL B CA 1
ATOM 2769 C C . VAL B 1 62 ? -7.211 -5.77 -21.328 1 96.25 62 VAL B C 1
ATOM 2771 O O . VAL B 1 62 ? -7.496 -5.465 -20.156 1 96.25 62 VAL B O 1
ATOM 2774 N N . TRP B 1 63 ? -6.305 -5.117 -22.047 1 97 63 TRP B N 1
ATOM 2775 C CA . TRP B 1 63 ? -5.645 -3.93 -21.5 1 97 63 TRP B CA 1
ATOM 2776 C C . TRP B 1 63 ? -6.664 -2.834 -21.203 1 97 63 TRP B C 1
ATOM 2778 O O . TRP B 1 63 ? -6.656 -2.258 -20.109 1 97 63 TRP B O 1
ATOM 2788 N N . TRP B 1 64 ? -7.5 -2.631 -22.094 1 96.5 64 TRP B N 1
ATOM 2789 C CA . TRP B 1 64 ? -8.461 -1.549 -21.922 1 96.5 64 TRP B CA 1
ATOM 2790 C C . TRP B 1 64 ? -9.477 -1.892 -20.828 1 96.5 64 TRP B C 1
ATOM 2792 O O . TRP B 1 64 ? -9.961 -1.005 -20.125 1 96.5 64 TRP B O 1
ATOM 2802 N N . ARG B 1 65 ? -9.828 -3.15 -20.688 1 96.5 65 ARG B N 1
ATOM 2803 C CA . ARG B 1 65 ? -10.656 -3.57 -19.562 1 96.5 65 ARG B CA 1
ATOM 2804 C C . ARG B 1 65 ? -9.945 -3.311 -18.234 1 96.5 65 ARG B C 1
ATOM 2806 O O . ARG B 1 65 ? -10.57 -2.879 -17.266 1 96.5 65 ARG B O 1
ATOM 2813 N N . ALA B 1 66 ? -8.633 -3.607 -18.141 1 97.19 66 ALA B N 1
ATOM 2814 C CA . ALA B 1 66 ? -7.844 -3.338 -16.938 1 97.19 66 ALA B CA 1
ATOM 2815 C C . ALA B 1 66 ? -7.824 -1.846 -16.625 1 97.19 66 ALA B C 1
ATOM 2817 O O . ALA B 1 66 ? -7.922 -1.451 -15.461 1 97.19 66 ALA B O 1
ATOM 2818 N N . VAL B 1 67 ? -7.691 -1.05 -17.688 1 96.12 67 VAL B N 1
ATOM 2819 C CA . VAL B 1 67 ? -7.723 0.399 -17.516 1 96.12 67 VAL B CA 1
ATOM 2820 C C . VAL B 1 67 ? -9.078 0.824 -16.969 1 96.12 67 VAL B C 1
ATOM 2822 O O . VAL B 1 67 ? -9.148 1.587 -16 1 96.12 67 VAL B O 1
ATOM 2825 N N . TRP B 1 68 ? -10.078 0.295 -17.547 1 96.31 68 TRP B N 1
ATOM 2826 C CA . TRP B 1 68 ? -11.438 0.605 -17.125 1 96.31 68 TRP B CA 1
ATOM 2827 C C . TRP B 1 68 ? -11.672 0.17 -15.672 1 96.31 68 TRP B C 1
ATOM 2829 O O . TRP B 1 68 ? -12.203 0.933 -14.867 1 96.31 68 TRP B O 1
ATOM 2839 N N . ASN B 1 69 ? -11.289 -1.022 -15.352 1 97.44 69 ASN B N 1
ATOM 2840 C CA . ASN B 1 69 ? -11.422 -1.538 -13.992 1 97.44 69 ASN B CA 1
ATOM 2841 C C . ASN B 1 69 ? -10.711 -0.644 -12.984 1 97.44 69 ASN B C 1
ATOM 2843 O O . ASN B 1 69 ? -11.25 -0.347 -11.914 1 97.44 69 ASN B O 1
ATOM 2847 N N . THR B 1 70 ? -9.508 -0.233 -13.359 1 97.19 70 THR B N 1
ATOM 2848 C CA . THR B 1 70 ? -8.711 0.585 -12.461 1 97.19 70 THR B CA 1
ATOM 2849 C C . THR B 1 70 ? -9.359 1.949 -12.242 1 97.19 70 THR B C 1
ATOM 2851 O O . THR B 1 70 ? -9.438 2.432 -11.117 1 97.19 70 THR B O 1
ATOM 2854 N N . LEU B 1 71 ? -9.859 2.541 -13.297 1 95.69 71 LEU B N 1
ATOM 2855 C CA . LEU B 1 71 ? -10.461 3.867 -13.211 1 95.69 71 LEU B CA 1
ATOM 2856 C C . LEU B 1 71 ? -11.781 3.816 -12.445 1 95.69 71 LEU B C 1
ATOM 2858 O O . LEU B 1 71 ? -12.039 4.66 -11.586 1 95.69 71 LEU B O 1
ATOM 2862 N N . VAL B 1 72 ? -12.625 2.885 -12.781 1 97.56 72 VAL B N 1
ATOM 2863 C CA . VAL B 1 72 ? -13.906 2.744 -12.086 1 97.56 72 VAL B CA 1
ATOM 2864 C C . VAL B 1 72 ? -13.664 2.459 -10.609 1 97.56 72 VAL B C 1
ATOM 2866 O O . VAL B 1 72 ? -14.289 3.07 -9.742 1 97.56 72 VAL B O 1
ATOM 2869 N N . PHE B 1 73 ? -12.766 1.542 -10.344 1 97.94 73 PHE B N 1
ATOM 2870 C CA . PHE B 1 73 ? -12.391 1.228 -8.969 1 97.94 73 PHE B CA 1
ATOM 2871 C C . PHE B 1 73 ? -11.969 2.488 -8.227 1 97.94 73 PHE B C 1
ATOM 2873 O O . PHE B 1 73 ? -12.43 2.736 -7.109 1 97.94 73 PHE B O 1
ATOM 2880 N N . THR B 1 74 ? -11.125 3.215 -8.859 1 97.31 74 THR B N 1
ATOM 2881 C CA . THR B 1 74 ? -10.547 4.395 -8.219 1 97.31 74 THR B CA 1
ATOM 2882 C C . THR B 1 74 ? -11.625 5.449 -7.965 1 97.31 74 THR B C 1
ATOM 2884 O O . THR B 1 74 ? -11.789 5.914 -6.836 1 97.31 74 THR B O 1
ATOM 2887 N N . VAL B 1 75 ? -12.406 5.781 -8.945 1 96.75 75 VAL B N 1
ATOM 2888 C CA . VAL B 1 75 ? -13.383 6.863 -8.852 1 96.75 75 VAL B CA 1
ATOM 2889 C C . VAL B 1 75 ? -14.484 6.484 -7.867 1 96.75 75 VAL B C 1
ATOM 2891 O O . VAL B 1 75 ? -14.836 7.273 -6.988 1 96.75 75 VAL B O 1
ATOM 2894 N N . VAL B 1 76 ? -14.945 5.312 -7.969 1 98.19 76 VAL B N 1
ATOM 2895 C CA . VAL B 1 76 ? -16.078 4.891 -7.145 1 98.19 76 VAL B CA 1
ATOM 2896 C C . VAL B 1 76 ? -15.617 4.684 -5.703 1 98.19 76 VAL B C 1
ATOM 2898 O O . VAL B 1 76 ? -16.266 5.152 -4.766 1 98.19 76 VAL B O 1
ATOM 2901 N N . SER B 1 77 ? -14.484 3.971 -5.48 1 98.06 77 SER B N 1
ATOM 2902 C CA . SER B 1 77 ? -14.008 3.719 -4.125 1 98.06 77 SER B CA 1
ATOM 2903 C C . SER B 1 77 ? -13.664 5.02 -3.408 1 98.06 77 SER B C 1
ATOM 2905 O O . SER B 1 77 ? -14.086 5.238 -2.27 1 98.06 77 SER B O 1
ATOM 2907 N N . VAL B 1 78 ? -12.898 5.859 -4.086 1 97.19 78 VAL B N 1
ATOM 2908 C CA . VAL B 1 78 ? -12.477 7.109 -3.467 1 97.19 78 VAL B CA 1
ATOM 2909 C C . VAL B 1 78 ? -13.695 7.977 -3.174 1 97.19 78 VAL B C 1
ATOM 2911 O O . VAL B 1 78 ? -13.766 8.625 -2.127 1 97.19 78 VAL B O 1
ATOM 2914 N N . GLY B 1 79 ? -14.656 8.023 -4.129 1 97.62 79 GLY B N 1
ATOM 2915 C CA . GLY B 1 79 ? -15.883 8.766 -3.902 1 97.62 79 GLY B CA 1
ATOM 2916 C C . GLY B 1 79 ? -16.656 8.297 -2.684 1 97.62 79 GLY B C 1
ATOM 2917 O O . GLY B 1 79 ? -17.031 9.102 -1.83 1 97.62 79 GLY B O 1
ATOM 2918 N N . ILE B 1 80 ? -16.844 7.023 -2.57 1 97.25 80 ILE B N 1
ATOM 2919 C CA . ILE B 1 80 ? -17.609 6.457 -1.46 1 97.25 80 ILE B CA 1
ATOM 2920 C C . ILE B 1 80 ? -16.828 6.637 -0.158 1 97.25 80 ILE B C 1
ATOM 2922 O O . ILE B 1 80 ? -17.406 7 0.87 1 97.25 80 ILE B O 1
ATOM 2926 N N . GLU B 1 81 ? -15.508 6.352 -0.169 1 96.62 81 GLU B N 1
ATOM 2927 C CA . GLU B 1 81 ? -14.672 6.508 1.013 1 96.62 81 GLU B CA 1
ATOM 2928 C C . GLU B 1 81 ? -14.695 7.949 1.519 1 96.62 81 GLU B C 1
ATOM 2930 O O . GLU B 1 81 ? -14.664 8.188 2.727 1 96.62 81 GLU B O 1
ATOM 2935 N N . THR B 1 82 ? -14.664 8.867 0.561 1 96.5 82 THR B N 1
ATOM 2936 C CA . THR B 1 82 ? -14.703 10.273 0.94 1 96.5 82 THR B CA 1
ATOM 2937 C C . THR B 1 82 ? -16.031 10.625 1.601 1 96.5 82 THR B C 1
ATOM 2939 O O . THR B 1 82 ? -16.062 11.266 2.652 1 96.5 82 THR B O 1
ATOM 2942 N N . ALA B 1 83 ? -17.094 10.211 1 1 95.19 83 ALA B N 1
ATOM 2943 C CA . ALA B 1 83 ? -18.422 10.484 1.54 1 95.19 83 ALA B CA 1
ATOM 2944 C C . ALA B 1 83 ? -18.609 9.836 2.908 1 95.19 83 ALA B C 1
ATOM 2946 O O . ALA B 1 83 ? -19.031 10.492 3.863 1 95.19 83 ALA B O 1
ATOM 2947 N N . LEU B 1 84 ? -18.281 8.57 2.984 1 92.12 84 LEU B N 1
ATOM 2948 C CA . LEU B 1 84 ? -18.422 7.852 4.25 1 92.12 84 LEU B CA 1
ATOM 2949 C C . LEU B 1 84 ? -17.453 8.398 5.289 1 92.12 84 LEU B C 1
ATOM 2951 O O . LEU B 1 84 ? -17.797 8.531 6.465 1 92.12 84 LEU B O 1
ATOM 2955 N N . GLY B 1 85 ? -16.188 8.602 4.82 1 92.81 85 GLY B N 1
ATOM 2956 C CA . GLY B 1 85 ? -15.211 9.188 5.723 1 92.81 85 GLY B CA 1
ATOM 2957 C C . GLY B 1 85 ? -15.656 10.516 6.309 1 92.81 85 GLY B C 1
ATOM 2958 O O . GLY B 1 85 ? -15.453 10.773 7.496 1 92.81 85 GLY B O 1
ATOM 2959 N N . LEU B 1 86 ? -16.234 11.359 5.504 1 93 86 LEU B N 1
ATOM 2960 C CA . LEU B 1 86 ? -16.766 12.641 5.957 1 93 86 LEU B CA 1
ATOM 2961 C C . LEU B 1 86 ? -17.875 12.438 6.992 1 93 86 LEU B C 1
ATOM 2963 O O . LEU B 1 86 ? -17.891 13.109 8.031 1 93 86 LEU B O 1
ATOM 2967 N N . GLY B 1 87 ? -18.766 11.531 6.66 1 88.69 87 GLY B N 1
ATOM 2968 C CA . GLY B 1 87 ? -19.828 11.227 7.605 1 88.69 87 GLY B CA 1
ATOM 2969 C C . GLY B 1 87 ? -19.312 10.75 8.953 1 88.69 87 GLY B C 1
ATOM 2970 O O . GLY B 1 87 ? -19.734 11.242 10 1 88.69 87 GLY B O 1
ATOM 2971 N N . ILE B 1 88 ? -18.391 9.867 8.938 1 87.31 88 ILE B N 1
ATOM 2972 C CA . ILE B 1 88 ? -17.828 9.312 10.156 1 87.31 88 ILE B CA 1
ATOM 2973 C C . ILE B 1 88 ? -17.062 10.398 10.914 1 87.31 88 ILE B C 1
ATOM 2975 O O . ILE B 1 88 ? -17.156 10.508 12.133 1 87.31 88 ILE B O 1
ATOM 2979 N N . ALA B 1 89 ? -16.281 11.188 10.188 1 89.5 89 ALA B N 1
ATOM 2980 C CA . ALA B 1 89 ? -15.492 12.258 10.805 1 89.5 89 ALA B CA 1
ATOM 2981 C C . ALA B 1 89 ? -16.406 13.266 11.508 1 89.5 89 ALA B C 1
ATOM 2983 O O . ALA B 1 89 ? -16.078 13.742 12.594 1 89.5 89 ALA B O 1
ATOM 2984 N N . LEU B 1 90 ? -17.531 13.609 10.93 1 86.5 90 LEU B N 1
ATOM 2985 C CA . LEU B 1 90 ? -18.453 14.555 11.531 1 86.5 90 LEU B CA 1
ATOM 2986 C C . LEU B 1 90 ? -19.047 14 12.828 1 86.5 90 LEU B C 1
ATOM 2988 O O . LEU B 1 90 ? -19.219 14.734 13.797 1 86.5 90 LEU B O 1
ATOM 2992 N N . ILE B 1 91 ? -19.266 12.734 12.789 1 82.62 91 ILE B N 1
ATOM 2993 C CA . ILE B 1 91 ? -19.812 12.078 13.977 1 82.62 91 ILE B CA 1
ATOM 2994 C C . ILE B 1 91 ? -18.766 12.07 15.086 1 82.62 91 ILE B C 1
ATOM 2996 O O . ILE B 1 91 ? -19.062 12.383 16.234 1 82.62 91 ILE B O 1
ATOM 3000 N N . LEU B 1 92 ? -17.625 11.773 14.75 1 82.81 92 LEU B N 1
ATOM 3001 C CA . LEU B 1 92 ? -16.547 11.688 15.734 1 82.81 92 LEU B CA 1
ATOM 3002 C C . LEU B 1 92 ? -16.172 13.078 16.25 1 82.81 92 LEU B C 1
ATOM 3004 O O . LEU B 1 92 ? -15.688 13.211 17.375 1 82.81 92 LEU B O 1
ATOM 3008 N N . ASN B 1 93 ? -16.438 14.039 15.422 1 83.94 93 ASN B N 1
ATOM 3009 C CA . ASN B 1 93 ? -16.094 15.406 15.797 1 83.94 93 ASN B CA 1
ATOM 3010 C C . ASN B 1 93 ? -17.125 15.984 16.766 1 83.94 93 ASN B C 1
ATOM 3012 O O . ASN B 1 93 ? -16.844 16.953 17.469 1 83.94 93 ASN B O 1
ATOM 3016 N N . ALA B 1 94 ? -18.406 15.562 16.797 1 75 94 ALA B N 1
ATOM 3017 C CA . ALA B 1 94 ? -19.5 16.078 17.625 1 75 94 ALA B CA 1
ATOM 3018 C C . ALA B 1 94 ? -19.344 15.641 19.078 1 75 94 ALA B C 1
ATOM 3020 O O . ALA B 1 94 ? -20.219 15.906 19.906 1 75 94 ALA B O 1
ATOM 3021 N N . HIS B 1 95 ? -18.172 15.625 19.688 1 67.56 95 HIS B N 1
ATOM 3022 C CA . HIS B 1 95 ? -17.875 15.344 21.078 1 67.56 95 HIS B CA 1
ATOM 3023 C C . HIS B 1 95 ? -18.812 14.289 21.656 1 67.56 95 HIS B C 1
ATOM 3025 O O . HIS B 1 95 ? -19.562 14.57 22.594 1 67.56 95 HIS B O 1
ATOM 3031 N N . LEU B 1 96 ? -18.969 13.234 21.078 1 65.31 96 LEU B N 1
ATOM 3032 C CA . LEU B 1 96 ? -19.797 12.156 21.609 1 65.31 96 LEU B CA 1
ATOM 3033 C C . LEU B 1 96 ? -19.047 11.359 22.672 1 65.31 96 LEU B C 1
ATOM 3035 O O . LEU B 1 96 ? -17.812 11.258 22.625 1 65.31 96 LEU B O 1
ATOM 3039 N N . PRO B 1 97 ? -19.812 10.938 23.781 1 66.75 97 PRO B N 1
ATOM 3040 C CA . PRO B 1 97 ? -19.188 10.031 24.75 1 66.75 97 PRO B CA 1
ATOM 3041 C C . PRO B 1 97 ? -18.781 8.695 24.125 1 66.75 97 PRO B C 1
ATOM 3043 O O . PRO B 1 97 ? -19.484 8.172 23.266 1 66.75 97 PRO B O 1
ATOM 3046 N N . GLY B 1 98 ? -17.594 8.125 24.375 1 66.19 98 GLY B N 1
ATOM 3047 C CA . GLY B 1 98 ? -17.094 6.879 23.828 1 66.19 98 GLY B CA 1
ATOM 3048 C C . GLY B 1 98 ? -16.266 7.07 22.578 1 66.19 98 GLY B C 1
ATOM 3049 O O . GLY B 1 98 ? -16.125 6.145 21.766 1 66.19 98 GLY B O 1
ATOM 3050 N N . ARG B 1 99 ? -15.891 8.203 22.344 1 70.81 99 ARG B N 1
ATOM 3051 C CA . ARG B 1 99 ? -15.148 8.586 21.156 1 70.81 99 ARG B CA 1
ATOM 3052 C C . ARG B 1 99 ? -13.891 7.734 21 1 70.81 99 ARG B C 1
ATOM 3054 O O . ARG B 1 99 ? -13.516 7.383 19.875 1 70.81 99 ARG B O 1
ATOM 3061 N N . GLY B 1 100 ? -13.422 7.379 22.125 1 71.38 100 GLY B N 1
ATOM 3062 C CA . GLY B 1 100 ? -12.219 6.559 22.062 1 71.38 100 GLY B CA 1
ATOM 3063 C C . GLY B 1 100 ? -12.469 5.184 21.469 1 71.38 100 GLY B C 1
ATOM 3064 O O . GLY B 1 100 ? -11.727 4.734 20.594 1 71.38 100 GLY B O 1
ATOM 3065 N N . LEU B 1 101 ? -13.492 4.566 21.859 1 71.12 101 LEU B N 1
ATOM 3066 C CA . LEU B 1 101 ? -13.828 3.232 21.375 1 71.12 101 LEU B CA 1
ATOM 3067 C C . LEU B 1 101 ? -14.258 3.275 19.922 1 71.12 101 LEU B C 1
ATOM 3069 O O . LEU B 1 101 ? -13.945 2.363 19.141 1 71.12 101 LEU B O 1
ATOM 3073 N N . LEU B 1 102 ? -14.938 4.305 19.578 1 70.69 102 LEU B N 1
ATOM 3074 C CA . LEU B 1 102 ? -15.383 4.445 18.188 1 70.69 102 LEU B CA 1
ATOM 3075 C C . LEU B 1 102 ? -14.195 4.676 17.266 1 70.69 102 LEU B C 1
ATOM 3077 O O . LEU B 1 102 ? -14.156 4.125 16.156 1 70.69 102 LEU B O 1
ATOM 3081 N N . ARG B 1 103 ? -13.312 5.445 17.766 1 73.69 103 ARG B N 1
ATOM 3082 C CA . ARG B 1 103 ? -12.109 5.691 16.984 1 73.69 103 ARG B CA 1
ATOM 3083 C C . ARG B 1 103 ? -11.312 4.406 16.781 1 73.69 103 ARG B C 1
ATOM 3085 O O . ARG B 1 103 ? -10.852 4.125 15.672 1 73.69 103 ARG B O 1
ATOM 3092 N N . ALA B 1 104 ? -11.258 3.648 17.766 1 72.44 104 ALA B N 1
ATOM 3093 C CA . ALA B 1 104 ? -10.531 2.383 17.688 1 72.44 104 ALA B CA 1
ATOM 3094 C C . ALA B 1 104 ? -11.219 1.418 16.734 1 72.44 104 ALA B C 1
ATOM 3096 O O . ALA B 1 104 ? -10.562 0.776 15.906 1 72.44 104 ALA B O 1
ATOM 3097 N N . ALA B 1 105 ? -12.477 1.363 16.859 1 72.88 105 ALA B N 1
ATOM 3098 C CA . ALA B 1 105 ? -13.25 0.443 16.031 1 72.88 105 ALA B CA 1
ATOM 3099 C C . ALA B 1 105 ? -13.133 0.814 14.555 1 72.88 105 ALA B C 1
ATOM 3101 O O . ALA B 1 105 ? -13.016 -0.063 13.695 1 72.88 105 ALA B O 1
ATOM 3102 N N . VAL B 1 106 ? -13.117 2.074 14.352 1 75.5 106 VAL B N 1
ATOM 3103 C CA . VAL B 1 106 ? -13.078 2.561 12.977 1 75.5 106 VAL B CA 1
ATOM 3104 C C . VAL B 1 106 ? -11.711 2.283 12.367 1 75.5 106 VAL B C 1
ATOM 3106 O O . VAL B 1 106 ? -11.602 2.027 11.164 1 75.5 106 VAL B O 1
ATOM 3109 N N . LEU B 1 107 ? -10.703 2.137 13.203 1 77.31 107 LEU B N 1
ATOM 3110 C CA . LEU B 1 107 ? -9.336 2 12.695 1 77.31 107 LEU B CA 1
ATOM 3111 C C . LEU B 1 107 ? -8.984 0.535 12.469 1 77.31 107 LEU B C 1
ATOM 3113 O O . LEU B 1 107 ? -8 0.225 11.789 1 77.31 107 LEU B O 1
ATOM 3117 N N . ILE B 1 108 ? -9.844 -0.367 12.828 1 79.12 108 ILE B N 1
ATOM 3118 C CA . ILE B 1 108 ? -9.547 -1.796 12.812 1 79.12 108 ILE B CA 1
ATOM 3119 C C . ILE B 1 108 ? -9.352 -2.264 11.375 1 79.12 108 ILE B C 1
ATOM 3121 O O . ILE B 1 108 ? -8.352 -2.912 11.055 1 79.12 108 ILE B O 1
ATOM 3125 N N . PRO B 1 109 ? -10.297 -1.933 10.445 1 86.12 109 PRO B N 1
ATOM 3126 C CA . PRO B 1 109 ? -10.117 -2.418 9.078 1 86.12 109 PRO B CA 1
ATOM 3127 C C . PRO B 1 109 ? -8.805 -1.943 8.453 1 86.12 109 PRO B C 1
ATOM 3129 O O . PRO B 1 109 ? -8.141 -2.705 7.742 1 86.12 109 PRO B O 1
ATOM 3132 N N . TRP B 1 110 ? -8.531 -0.75 8.773 1 85.75 110 TRP B N 1
ATOM 3133 C CA . TRP B 1 110 ? -7.336 -0.156 8.188 1 85.75 110 TRP B CA 1
ATOM 3134 C C . TRP B 1 110 ? -6.078 -0.847 8.703 1 85.75 110 TRP B C 1
ATOM 3136 O O . TRP B 1 110 ? -5.082 -0.951 7.98 1 85.75 110 TRP B O 1
ATOM 3146 N N . ALA B 1 111 ? -6.105 -1.292 9.93 1 80.81 111 ALA B N 1
ATOM 3147 C CA . ALA B 1 111 ? -4.934 -1.874 10.578 1 80.81 111 ALA B CA 1
ATOM 3148 C C . ALA B 1 111 ? -4.652 -3.277 10.047 1 80.81 111 ALA B C 1
ATOM 3150 O O . ALA B 1 111 ? -3.533 -3.779 10.164 1 80.81 111 ALA B O 1
ATOM 3151 N N . ILE B 1 112 ? -5.598 -3.908 9.492 1 87.38 112 ILE B N 1
ATOM 3152 C CA . ILE B 1 112 ? -5.449 -5.266 8.984 1 87.38 112 ILE B CA 1
ATOM 3153 C C . ILE B 1 112 ? -4.699 -5.238 7.652 1 87.38 112 ILE B C 1
ATOM 3155 O O . ILE B 1 112 ? -5.035 -4.457 6.762 1 87.38 112 ILE B O 1
ATOM 3159 N N . PRO B 1 113 ? -3.672 -6.07 7.535 1 90.19 113 PRO B N 1
ATOM 3160 C CA . PRO B 1 113 ? -3.008 -6.148 6.234 1 90.19 113 PRO B CA 1
ATOM 3161 C C . PRO B 1 113 ? -3.971 -6.488 5.098 1 90.19 113 PRO B C 1
ATOM 3163 O O . PRO B 1 113 ? -4.906 -7.27 5.293 1 90.19 113 PRO B O 1
ATOM 3166 N N . THR B 1 114 ? -3.711 -5.906 4.023 1 91.19 114 THR B N 1
ATOM 3167 C CA . THR B 1 114 ? -4.609 -6.035 2.881 1 91.19 114 THR B CA 1
ATOM 3168 C C . THR B 1 114 ? -4.773 -7.5 2.486 1 91.19 114 THR B C 1
ATOM 3170 O O . THR B 1 114 ? -5.871 -7.934 2.137 1 91.19 114 THR B O 1
ATOM 3173 N N . VAL B 1 115 ? -3.738 -8.234 2.541 1 88.38 115 VAL B N 1
ATOM 3174 C CA . VAL B 1 115 ? -3.775 -9.641 2.158 1 88.38 115 VAL B CA 1
ATOM 3175 C C . VAL B 1 115 ? -4.742 -10.398 3.064 1 88.38 115 VAL B C 1
ATOM 3177 O O . VAL B 1 115 ? -5.527 -11.219 2.594 1 88.38 115 VAL B O 1
ATOM 3180 N N . VAL B 1 116 ? -4.641 -10.117 4.309 1 87.38 116 VAL B N 1
ATOM 3181 C CA . VAL B 1 116 ? -5.512 -10.766 5.281 1 87.38 116 VAL B CA 1
ATOM 3182 C C . VAL B 1 116 ? -6.961 -10.344 5.047 1 87.38 116 VAL B C 1
ATOM 3184 O O . VAL B 1 116 ? -7.867 -11.18 5.039 1 87.38 116 VAL B O 1
ATOM 3187 N N . SER B 1 117 ? -7.125 -9.07 4.824 1 91.88 117 SER B N 1
ATOM 3188 C CA . SER B 1 117 ? -8.469 -8.562 4.543 1 91.88 117 SER B CA 1
ATOM 3189 C C . SER B 1 117 ? -9.047 -9.211 3.293 1 91.88 117 SER B C 1
ATOM 3191 O O . SER B 1 117 ? -10.219 -9.617 3.285 1 91.88 117 SER B O 1
ATOM 3193 N N . ALA B 1 118 ? -8.242 -9.289 2.287 1 92.56 118 ALA B N 1
ATOM 3194 C CA . ALA B 1 118 ? -8.695 -9.867 1.024 1 92.56 118 ALA B CA 1
ATOM 3195 C C . ALA B 1 118 ? -9.133 -11.32 1.209 1 92.56 118 ALA B C 1
ATOM 3197 O O . ALA B 1 118 ? -10.156 -11.734 0.667 1 92.56 118 ALA B O 1
ATOM 3198 N N . GLN B 1 119 ? -8.43 -12.016 1.939 1 87.69 119 GLN B N 1
ATOM 3199 C CA . GLN B 1 119 ? -8.758 -13.422 2.143 1 87.69 119 GLN B CA 1
ATOM 3200 C C . GLN B 1 119 ? -9.992 -13.578 3.023 1 87.69 119 GLN B C 1
ATOM 3202 O O . GLN B 1 119 ? -10.836 -14.438 2.77 1 87.69 119 GLN B O 1
ATOM 3207 N N . MET B 1 120 ? -10.047 -12.789 4.039 1 87.69 120 MET B N 1
ATOM 3208 C CA . MET B 1 120 ? -11.211 -12.812 4.918 1 87.69 120 MET B CA 1
ATOM 3209 C C . MET B 1 120 ? -12.5 -12.586 4.125 1 87.69 120 MET B C 1
ATOM 3211 O O . MET B 1 120 ? -13.453 -13.352 4.254 1 87.69 120 MET B O 1
ATOM 3215 N N . TRP B 1 121 ? -12.492 -11.578 3.379 1 91.31 121 TRP B N 1
ATOM 3216 C CA . TRP B 1 121 ? -13.68 -11.266 2.586 1 91.31 121 TRP B CA 1
ATOM 3217 C C . TRP B 1 121 ? -13.875 -12.281 1.472 1 91.31 121 TRP B C 1
ATOM 3219 O O . TRP B 1 121 ? -15.008 -12.594 1.098 1 91.31 121 TRP B O 1
ATOM 3229 N N . GLY B 1 122 ? -12.773 -12.781 0.946 1 89.69 122 GLY B N 1
ATOM 3230 C CA . GLY B 1 122 ? -12.867 -13.836 -0.051 1 89.69 122 GLY B CA 1
ATOM 3231 C C . GLY B 1 122 ? -13.633 -15.047 0.434 1 89.69 122 GLY B C 1
ATOM 3232 O O . GLY B 1 122 ? -14.477 -15.586 -0.285 1 89.69 122 GLY B O 1
ATOM 3233 N N . TRP B 1 123 ? -13.391 -15.391 1.618 1 84.62 123 TRP B N 1
ATOM 3234 C CA . TRP B 1 123 ? -14.094 -16.531 2.207 1 84.62 123 TRP B CA 1
ATOM 3235 C C . TRP B 1 123 ? -15.562 -16.203 2.459 1 84.62 123 TRP B C 1
ATOM 3237 O O . TRP B 1 123 ? -16.438 -17.047 2.293 1 84.62 123 TRP B O 1
ATOM 3247 N N . MET B 1 124 ? -15.781 -15.047 2.891 1 88.19 124 MET B N 1
ATOM 3248 C CA . MET B 1 124 ? -17.156 -14.656 3.176 1 88.19 124 MET B CA 1
ATOM 3249 C C . MET B 1 124 ? -17.984 -14.602 1.896 1 88.19 124 MET B C 1
ATOM 3251 O O . MET B 1 124 ? -19.188 -14.867 1.916 1 88.19 124 MET B O 1
ATOM 3255 N N . PHE B 1 125 ? -17.344 -14.383 0.795 1 90.56 125 PHE B N 1
ATOM 3256 C CA . PHE B 1 125 ? -18.047 -14.227 -0.475 1 90.56 125 PHE B CA 1
ATOM 3257 C C . PHE B 1 125 ? -18 -15.523 -1.28 1 90.56 125 PHE B C 1
ATOM 3259 O O . PHE B 1 125 ? -18.391 -15.547 -2.449 1 90.56 125 PHE B O 1
ATOM 3266 N N . HIS B 1 126 ? -17.453 -16.484 -0.698 1 86.75 126 HIS B N 1
ATOM 3267 C CA . HIS B 1 126 ? -17.391 -17.766 -1.395 1 86.75 126 HIS B CA 1
ATOM 3268 C C . HIS B 1 126 ? -18.766 -18.188 -1.889 1 86.75 126 HIS B C 1
ATOM 3270 O O . HIS B 1 126 ? -19.766 -17.984 -1.196 1 86.75 126 HIS B O 1
ATOM 3276 N N . ASP B 1 127 ? -18.812 -18.812 -3.006 1 85.81 127 ASP B N 1
ATOM 3277 C CA . ASP B 1 127 ? -20.062 -19.078 -3.697 1 85.81 127 ASP B CA 1
ATOM 3278 C C . ASP B 1 127 ? -20.859 -20.156 -2.975 1 85.81 127 ASP B C 1
ATOM 3280 O O . ASP B 1 127 ? -22.094 -20.078 -2.885 1 85.81 127 ASP B O 1
ATOM 3284 N N . LEU B 1 128 ? -20.188 -21.094 -2.469 1 78.88 128 LEU B N 1
ATOM 3285 C CA . LEU B 1 128 ? -20.891 -22.234 -1.913 1 78.88 128 LEU B CA 1
ATOM 3286 C C . LEU B 1 128 ? -21 -22.125 -0.397 1 78.88 128 LEU B C 1
ATOM 3288 O O . LEU B 1 128 ? -22.078 -22.359 0.168 1 78.88 128 LEU B O 1
ATOM 3292 N N . TYR B 1 129 ? -19.969 -21.609 0.241 1 77.5 129 TYR B N 1
ATOM 3293 C CA . TYR B 1 129 ? -19.938 -21.672 1.697 1 77.5 129 TYR B CA 1
ATOM 3294 C C . TYR B 1 129 ? -19.828 -20.281 2.311 1 77.5 129 TYR B C 1
ATOM 3296 O O . TYR B 1 129 ? -19.641 -20.156 3.521 1 77.5 129 TYR B O 1
ATOM 3304 N N . GLY B 1 130 ? -20.047 -19.328 1.545 1 84.94 130 GLY B N 1
ATOM 3305 C CA . GLY B 1 130 ? -19.844 -17.984 2.037 1 84.94 130 GLY B CA 1
ATOM 3306 C C . GLY B 1 130 ? -21 -17.484 2.9 1 84.94 130 GLY B C 1
ATOM 3307 O O . GLY B 1 130 ? -22.156 -17.75 2.607 1 84.94 130 GLY B O 1
ATOM 3308 N N . VAL B 1 131 ? -20.703 -16.766 3.916 1 83.94 131 VAL B N 1
ATOM 3309 C CA . VAL B 1 131 ? -21.688 -16.281 4.887 1 83.94 131 VAL B CA 1
ATOM 3310 C C . VAL B 1 131 ? -22.547 -15.195 4.25 1 83.94 131 VAL B C 1
ATOM 3312 O O . VAL B 1 131 ? -23.719 -15.023 4.625 1 83.94 131 VAL B O 1
ATOM 3315 N N . VAL B 1 132 ? -22.047 -14.523 3.271 1 88.25 132 VAL B N 1
ATOM 3316 C CA . VAL B 1 132 ? -22.797 -13.453 2.633 1 88.25 132 VAL B CA 1
ATOM 3317 C C . VAL B 1 132 ? -24 -14.039 1.898 1 88.25 132 VAL B C 1
ATOM 3319 O O . VAL B 1 132 ? -25.125 -13.539 2.021 1 88.25 132 VAL B O 1
ATOM 3322 N N . ASN B 1 133 ? -23.719 -15.047 1.164 1 90.88 133 ASN B N 1
ATOM 3323 C CA . ASN B 1 133 ? -24.828 -15.742 0.521 1 90.88 133 ASN B CA 1
ATOM 3324 C C . ASN B 1 133 ? -25.844 -16.266 1.547 1 90.88 133 ASN B C 1
ATOM 3326 O O . ASN B 1 133 ? -27.047 -16.141 1.361 1 90.88 133 ASN B O 1
ATOM 3330 N N . ALA B 1 134 ? -25.375 -16.859 2.627 1 86.94 134 ALA B N 1
ATOM 3331 C CA . ALA B 1 134 ? -26.234 -17.422 3.66 1 86.94 134 ALA B CA 1
ATOM 3332 C C . ALA B 1 134 ? -27.141 -16.359 4.27 1 86.94 134 ALA B C 1
ATOM 3334 O O . ALA B 1 134 ? -28.344 -16.562 4.445 1 86.94 134 ALA B O 1
ATOM 3335 N N . ILE B 1 135 ? -26.547 -15.25 4.562 1 87.19 135 ILE B N 1
ATOM 3336 C CA . ILE B 1 135 ? -27.297 -14.164 5.184 1 87.19 135 ILE B CA 1
ATOM 3337 C C . ILE B 1 135 ? -28.328 -13.625 4.199 1 87.19 135 ILE B C 1
ATOM 3339 O O . ILE B 1 135 ? -29.5 -13.422 4.562 1 87.19 135 ILE B O 1
ATOM 3343 N N . LEU B 1 136 ? -27.953 -13.422 2.971 1 91.25 136 LEU B N 1
ATOM 3344 C CA . LEU B 1 136 ? -28.859 -12.852 1.978 1 91.25 136 LEU B CA 1
ATOM 3345 C C . LEU B 1 136 ? -29.984 -13.82 1.653 1 91.25 136 LEU B C 1
ATOM 3347 O O . LEU B 1 136 ? -31.125 -13.406 1.439 1 91.25 136 LEU B O 1
ATOM 3351 N N . MET B 1 137 ? -29.656 -15.039 1.56 1 92.31 137 MET B N 1
ATOM 3352 C CA . MET B 1 137 ? -30.688 -16.062 1.345 1 92.31 137 MET B CA 1
ATOM 3353 C C . MET B 1 137 ? -31.625 -16.156 2.547 1 92.31 137 MET B C 1
ATOM 3355 O O . MET B 1 137 ? -32.844 -16.281 2.389 1 92.31 137 MET B O 1
ATOM 3359 N N . GLY B 1 138 ? -31.016 -16.141 3.713 1 91.75 138 GLY B N 1
ATOM 3360 C CA . GLY B 1 138 ? -31.828 -16.156 4.926 1 91.75 138 GLY B CA 1
ATOM 3361 C C . GLY B 1 138 ? -32.812 -15.008 5.016 1 91.75 138 GLY B C 1
ATOM 3362 O O . GLY B 1 138 ? -33.906 -15.164 5.535 1 91.75 138 GLY B O 1
ATOM 3363 N N . LEU B 1 139 ? -32.406 -13.859 4.484 1 93 139 LEU B N 1
ATOM 3364 C CA . LEU B 1 139 ? -33.281 -12.68 4.504 1 93 139 LEU B CA 1
ATOM 3365 C C . LEU B 1 139 ? -34.219 -12.664 3.305 1 93 139 LEU B C 1
ATOM 3367 O O . LEU B 1 139 ? -35.062 -11.781 3.188 1 93 139 LEU B O 1
ATOM 3371 N N . GLY B 1 140 ? -34.062 -13.586 2.451 1 92.19 140 GLY B N 1
ATOM 3372 C CA . GLY B 1 140 ? -34.906 -13.711 1.284 1 92.19 140 GLY B CA 1
ATOM 3373 C C . GLY B 1 140 ? -34.562 -12.719 0.189 1 92.19 140 GLY B C 1
ATOM 3374 O O . GLY B 1 140 ? -35.406 -12.445 -0.685 1 92.19 140 GLY B O 1
ATOM 3375 N N . LEU B 1 141 ? -33.406 -12.219 0.204 1 92.75 141 LEU B N 1
ATOM 3376 C CA . LEU B 1 141 ? -33 -11.203 -0.767 1 92.75 141 LEU B CA 1
ATOM 3377 C C . LEU B 1 141 ? -32.531 -11.836 -2.061 1 92.75 141 LEU B C 1
ATOM 3379 O O . LEU B 1 141 ? -32.562 -11.211 -3.121 1 92.75 141 LEU B O 1
ATOM 3383 N N . ILE B 1 142 ? -31.984 -13.062 -1.907 1 92 142 ILE B N 1
ATOM 3384 C CA . ILE B 1 142 ? -31.578 -13.82 -3.08 1 92 142 ILE B CA 1
ATOM 3385 C C . ILE B 1 142 ? -32.125 -15.242 -2.992 1 92 142 ILE B C 1
ATOM 3387 O O . ILE B 1 142 ? -32.312 -15.781 -1.897 1 92 142 ILE B O 1
ATOM 3391 N N . ALA B 1 143 ? -32.344 -15.789 -4.133 1 92.38 143 ALA B N 1
ATOM 3392 C CA . ALA B 1 143 ? -32.969 -17.125 -4.199 1 92.38 143 ALA B CA 1
ATOM 3393 C C . ALA B 1 143 ? -31.891 -18.203 -4.281 1 92.38 143 ALA B C 1
ATOM 3395 O O . ALA B 1 143 ? -32.125 -19.344 -3.863 1 92.38 143 ALA B O 1
ATOM 3396 N N . GLU B 1 144 ? -30.75 -17.875 -4.891 1 91.62 144 GLU B N 1
ATOM 3397 C CA . GLU B 1 144 ? -29.625 -18.812 -5.047 1 91.62 144 GLU B CA 1
ATOM 3398 C C . GLU B 1 144 ? -28.297 -18.125 -4.742 1 91.62 144 GLU B C 1
ATOM 3400 O O . GLU B 1 144 ? -28.188 -16.906 -4.828 1 91.62 144 GLU B O 1
ATOM 3405 N N . PRO B 1 145 ? -27.422 -19 -4.293 1 90.94 145 PRO B N 1
ATOM 3406 C CA . PRO B 1 145 ? -26.094 -18.422 -4.035 1 90.94 145 PRO B CA 1
ATOM 3407 C C . PRO B 1 145 ? -25.516 -17.734 -5.27 1 90.94 145 PRO B C 1
ATOM 3409 O O . PRO B 1 145 ? -25.688 -18.203 -6.391 1 90.94 145 PRO B O 1
ATOM 3412 N N . ARG B 1 146 ? -24.906 -16.656 -4.977 1 91.88 146 ARG B N 1
ATOM 3413 C CA . ARG B 1 146 ? -24.25 -15.922 -6.051 1 91.88 146 ARG B CA 1
ATOM 3414 C C . ARG B 1 146 ? -22.734 -16.078 -5.992 1 91.88 146 ARG B C 1
ATOM 3416 O O . ARG B 1 146 ? -22.172 -16.25 -4.91 1 91.88 146 ARG B O 1
ATOM 3423 N N . ALA B 1 147 ? -22.172 -16.094 -7.164 1 92.19 147 ALA B N 1
ATOM 3424 C CA . ALA B 1 147 ? -20.703 -16.141 -7.246 1 92.19 147 ALA B CA 1
ATOM 3425 C C . ALA B 1 147 ? -20.109 -14.734 -7.211 1 92.19 147 ALA B C 1
ATOM 3427 O O . ALA B 1 147 ? -19.594 -14.25 -8.219 1 92.19 147 ALA B O 1
ATOM 3428 N N . TRP B 1 148 ? -20.047 -14.172 -6.105 1 92.19 148 TRP B N 1
ATOM 3429 C CA . TRP B 1 148 ? -19.734 -12.766 -5.883 1 92.19 148 TRP B CA 1
ATOM 3430 C C . TRP B 1 148 ? -18.391 -12.398 -6.5 1 92.19 148 TRP B C 1
ATOM 3432 O O . TRP B 1 148 ? -18.25 -11.336 -7.109 1 92.19 148 TRP B O 1
ATOM 3442 N N . THR B 1 149 ? -17.375 -13.273 -6.359 1 90.62 149 THR B N 1
ATOM 3443 C CA . THR B 1 149 ? -16.031 -12.93 -6.789 1 90.62 149 THR B CA 1
ATOM 3444 C C . THR B 1 149 ? -15.75 -13.477 -8.188 1 90.62 149 THR B C 1
ATOM 3446 O O . THR B 1 149 ? -14.789 -13.07 -8.836 1 90.62 149 THR B O 1
ATOM 3449 N N . ALA B 1 150 ? -16.609 -14.352 -8.648 1 88.88 150 ALA B N 1
ATOM 3450 C CA . ALA B 1 150 ? -16.359 -15 -9.938 1 88.88 150 ALA B CA 1
ATOM 3451 C C . ALA B 1 150 ? -17.266 -14.43 -11.016 1 88.88 150 ALA B C 1
ATOM 3453 O O . ALA B 1 150 ? -16.922 -14.453 -12.203 1 88.88 150 ALA B O 1
ATOM 3454 N N . ASP B 1 151 ? -18.406 -13.945 -10.594 1 92.56 151 ASP B N 1
ATOM 3455 C CA . ASP B 1 151 ? -19.328 -13.32 -11.539 1 92.56 151 ASP B CA 1
ATOM 3456 C C . ASP B 1 151 ? -18.766 -12 -12.062 1 92.56 151 ASP B C 1
ATOM 3458 O O . ASP B 1 151 ? -18.5 -11.078 -11.281 1 92.56 151 ASP B O 1
ATOM 3462 N N . PRO B 1 152 ? -18.594 -11.883 -13.375 1 91.31 152 PRO B N 1
ATOM 3463 C CA . PRO B 1 152 ? -17.984 -10.688 -13.969 1 91.31 152 PRO B CA 1
ATOM 3464 C C . PRO B 1 152 ? -18.75 -9.406 -13.625 1 91.31 152 PRO B C 1
ATOM 3466 O O . PRO B 1 152 ? -18.141 -8.328 -13.57 1 91.31 152 PRO B O 1
ATOM 3469 N N . ASP B 1 153 ? -19.984 -9.5 -13.383 1 91.69 153 ASP B N 1
ATOM 3470 C CA . ASP B 1 153 ? -20.781 -8.312 -13.102 1 91.69 153 ASP B CA 1
ATOM 3471 C C . ASP B 1 153 ? -20.719 -7.949 -11.617 1 91.69 153 ASP B C 1
ATOM 3473 O O . ASP B 1 153 ? -21.016 -6.812 -11.242 1 91.69 153 ASP B O 1
ATOM 3477 N N . LEU B 1 154 ? -20.328 -8.875 -10.789 1 93.31 154 LEU B N 1
ATOM 3478 C CA . LEU B 1 154 ? -20.375 -8.648 -9.352 1 93.31 154 LEU B CA 1
ATOM 3479 C C . LEU B 1 154 ? -18.984 -8.492 -8.773 1 93.31 154 LEU B C 1
ATOM 3481 O O . LEU B 1 154 ? -18.812 -7.922 -7.691 1 93.31 154 LEU B O 1
ATOM 3485 N N . ALA B 1 155 ? -18.016 -8.969 -9.492 1 95.38 155 ALA B N 1
ATOM 3486 C CA . ALA B 1 155 ? -16.672 -9.078 -8.938 1 95.38 155 ALA B CA 1
ATOM 3487 C C . ALA B 1 155 ? -16.094 -7.703 -8.625 1 95.38 155 ALA B C 1
ATOM 3489 O O . ALA B 1 155 ? -15.57 -7.477 -7.531 1 95.38 155 ALA B O 1
ATOM 3490 N N . LEU B 1 156 ? -16.219 -6.77 -9.594 1 96.69 156 LEU B N 1
ATOM 3491 C CA . LEU B 1 156 ? -15.625 -5.453 -9.383 1 96.69 156 LEU B CA 1
ATOM 3492 C C . LEU B 1 156 ? -16.328 -4.719 -8.25 1 96.69 156 LEU B C 1
ATOM 3494 O O . LEU B 1 156 ? -15.688 -4.16 -7.363 1 96.69 156 LEU B O 1
ATOM 3498 N N . PRO B 1 157 ? -17.656 -4.715 -8.164 1 96.88 157 PRO B N 1
ATOM 3499 C CA . PRO B 1 157 ? -18.344 -4.102 -7.02 1 96.88 157 PRO B CA 1
ATOM 3500 C C . PRO B 1 157 ? -17.922 -4.707 -5.684 1 96.88 157 PRO B C 1
ATOM 3502 O O . PRO B 1 157 ? -17.828 -3.994 -4.684 1 96.88 157 PRO B O 1
ATOM 3505 N N . VAL B 1 158 ? -17.672 -5.957 -5.703 1 95.62 158 VAL B N 1
ATOM 3506 C CA . VAL B 1 158 ? -17.25 -6.633 -4.484 1 95.62 158 VAL B CA 1
ATOM 3507 C C . VAL B 1 158 ? -15.867 -6.129 -4.074 1 95.62 158 VAL B C 1
ATOM 3509 O O . VAL B 1 158 ? -15.633 -5.828 -2.9 1 95.62 158 VAL B O 1
ATOM 3512 N N . VAL B 1 159 ? -14.945 -6.059 -5.043 1 96.88 159 VAL B N 1
ATOM 3513 C CA . VAL B 1 159 ? -13.609 -5.543 -4.777 1 96.88 159 VAL B CA 1
ATOM 3514 C C . VAL B 1 159 ? -13.703 -4.121 -4.23 1 96.88 159 VAL B C 1
ATOM 3516 O O . VAL B 1 159 ? -13 -3.77 -3.277 1 96.88 159 VAL B O 1
ATOM 3519 N N . ILE B 1 160 ? -14.602 -3.318 -4.797 1 97.81 160 ILE B N 1
ATOM 3520 C CA . ILE B 1 160 ? -14.797 -1.937 -4.371 1 97.81 160 ILE B CA 1
ATOM 3521 C C . ILE B 1 160 ? -15.32 -1.904 -2.938 1 97.81 160 ILE B C 1
ATOM 3523 O O . ILE B 1 160 ? -14.828 -1.137 -2.109 1 97.81 160 ILE B O 1
ATOM 3527 N N . ALA B 1 161 ? -16.266 -2.748 -2.65 1 95 161 ALA B N 1
ATOM 3528 C CA . ALA B 1 161 ? -16.844 -2.781 -1.313 1 95 161 ALA B CA 1
ATOM 3529 C C . ALA B 1 161 ? -15.797 -3.115 -0.259 1 95 161 ALA B C 1
ATOM 3531 O O . ALA B 1 161 ? -15.766 -2.502 0.811 1 95 161 ALA B O 1
ATOM 3532 N N . VAL B 1 162 ? -14.953 -4.078 -0.585 1 94.5 162 VAL B N 1
ATOM 3533 C CA . VAL B 1 162 ? -13.922 -4.492 0.356 1 94.5 162 VAL B CA 1
ATOM 3534 C C . VAL B 1 162 ? -12.906 -3.361 0.54 1 94.5 162 VAL B C 1
ATOM 3536 O O . VAL B 1 162 ? -12.461 -3.096 1.658 1 94.5 162 VAL B O 1
ATOM 3539 N N . ASP B 1 163 ? -12.539 -2.705 -0.507 1 97 163 ASP B N 1
ATOM 3540 C CA . ASP B 1 163 ? -11.602 -1.586 -0.428 1 97 163 ASP B CA 1
ATOM 3541 C C . ASP B 1 163 ? -12.18 -0.443 0.402 1 97 163 ASP B C 1
ATOM 3543 O O . ASP B 1 163 ? -11.477 0.178 1.195 1 97 163 ASP B O 1
ATOM 3547 N N . VAL B 1 164 ? -13.438 -0.137 0.138 1 95.62 164 VAL B N 1
ATOM 3548 C CA . VAL B 1 164 ? -14.102 0.935 0.87 1 95.62 164 VAL B CA 1
ATOM 3549 C C . VAL B 1 164 ? -14.117 0.612 2.361 1 95.62 164 VAL B C 1
ATOM 3551 O O . VAL B 1 164 ? -13.836 1.477 3.193 1 95.62 164 VAL B O 1
ATOM 3554 N N . TRP B 1 165 ? -14.438 -0.611 2.617 1 92.88 165 TRP B N 1
ATOM 3555 C CA . TRP B 1 165 ? -14.43 -1.063 4.004 1 92.88 165 TRP B CA 1
ATOM 3556 C C . TRP B 1 165 ? -13.055 -0.846 4.637 1 92.88 165 TRP B C 1
ATOM 3558 O O . TRP B 1 165 ? -12.953 -0.338 5.754 1 92.88 165 TRP B O 1
ATOM 3568 N N . LYS B 1 166 ? -12.086 -1.111 3.969 1 93.06 166 LYS B N 1
ATOM 3569 C CA . LYS B 1 166 ? -10.727 -1.101 4.496 1 93.06 166 LYS B CA 1
ATOM 3570 C C . LYS B 1 166 ? -10.18 0.322 4.582 1 93.06 166 LYS B C 1
ATOM 3572 O O . LYS B 1 166 ? -9.469 0.664 5.523 1 93.06 166 LYS B O 1
ATOM 3577 N N . SER B 1 167 ? -10.5 1.165 3.643 1 93.94 167 SER B N 1
ATOM 3578 C CA . SER B 1 167 ? -9.781 2.428 3.477 1 93.94 167 SER B CA 1
ATOM 3579 C C . SER B 1 167 ? -10.586 3.594 4.043 1 93.94 167 SER B C 1
ATOM 3581 O O . SER B 1 167 ? -10.039 4.676 4.266 1 93.94 167 SER B O 1
ATOM 3583 N N . THR B 1 168 ? -11.812 3.422 4.328 1 93.19 168 THR B N 1
ATOM 3584 C CA . THR B 1 168 ? -12.664 4.492 4.828 1 93.19 168 THR B CA 1
ATOM 3585 C C . THR B 1 168 ? -12.156 5.016 6.168 1 93.19 168 THR B C 1
ATOM 3587 O O . THR B 1 168 ? -12.156 6.227 6.41 1 93.19 168 THR B O 1
ATOM 3590 N N . PRO B 1 169 ? -11.688 4.121 7.023 1 89.19 169 PRO B N 1
ATOM 3591 C CA . PRO B 1 169 ? -11.219 4.598 8.328 1 89.19 169 PRO B CA 1
ATOM 3592 C C . PRO B 1 169 ? -10.094 5.621 8.203 1 89.19 169 PRO B C 1
ATOM 3594 O O . PRO B 1 169 ? -10.086 6.625 8.922 1 89.19 169 PRO B O 1
ATOM 3597 N N . PHE B 1 170 ? -9.227 5.402 7.344 1 87.62 170 PHE B N 1
ATOM 3598 C CA . PHE B 1 170 ? -8.117 6.332 7.16 1 87.62 170 PHE B CA 1
ATOM 3599 C C . PHE B 1 170 ? -8.617 7.672 6.629 1 87.62 170 PHE B C 1
ATOM 3601 O O . PHE B 1 170 ? -8.156 8.727 7.07 1 87.62 170 PHE B O 1
ATOM 3608 N N . MET B 1 171 ? -9.477 7.629 5.73 1 92.62 171 MET B N 1
ATOM 3609 C CA . MET B 1 171 ? -10.078 8.852 5.211 1 92.62 171 MET B CA 1
ATOM 3610 C C . MET B 1 171 ? -10.805 9.609 6.316 1 92.62 171 MET B C 1
ATOM 3612 O O . MET B 1 171 ? -10.719 10.836 6.398 1 92.62 171 MET B O 1
ATOM 3616 N N . ALA B 1 172 ? -11.453 8.906 7.137 1 90.88 172 ALA B N 1
ATOM 3617 C CA . ALA B 1 172 ? -12.18 9.516 8.25 1 90.88 172 ALA B CA 1
ATOM 3618 C C . ALA B 1 172 ? -11.219 10.227 9.203 1 90.88 172 ALA B C 1
ATOM 3620 O O . ALA B 1 172 ? -11.5 11.328 9.672 1 90.88 172 ALA B O 1
ATOM 3621 N N . LEU B 1 173 ? -10.141 9.617 9.414 1 86.06 173 LEU B N 1
ATOM 3622 C CA . LEU B 1 173 ? -9.172 10.188 10.344 1 86.06 173 LEU B CA 1
ATOM 3623 C C . LEU B 1 173 ? -8.555 11.461 9.766 1 86.06 173 LEU B C 1
ATOM 3625 O O . LEU B 1 173 ? -8.352 12.438 10.492 1 86.06 173 LEU B O 1
ATOM 3629 N N . LEU B 1 174 ? -8.234 11.422 8.539 1 86.44 174 LEU B N 1
ATOM 3630 C CA . LEU B 1 174 ? -7.656 12.602 7.906 1 86.44 174 LEU B CA 1
ATOM 3631 C C . LEU B 1 174 ? -8.641 13.766 7.914 1 86.44 174 LEU B C 1
ATOM 3633 O O . LEU B 1 174 ? -8.266 14.906 8.203 1 86.44 174 LEU B O 1
ATOM 3637 N N . ILE B 1 175 ? -9.859 13.477 7.672 1 92.5 175 ILE B N 1
ATOM 3638 C CA . ILE B 1 175 ? -10.891 14.516 7.633 1 92.5 175 ILE B CA 1
ATOM 3639 C C . ILE B 1 175 ? -11.164 15.016 9.047 1 92.5 175 ILE B C 1
ATOM 3641 O O . ILE B 1 175 ? -11.367 16.219 9.258 1 92.5 175 ILE B O 1
ATOM 3645 N N . LEU B 1 176 ? -11.18 14.109 9.961 1 88.75 176 LEU B N 1
ATOM 3646 C CA . LEU B 1 176 ? -11.367 14.484 11.352 1 88.75 176 LEU B CA 1
ATOM 3647 C C . LEU B 1 176 ? -10.289 15.453 11.812 1 88.75 176 LEU B C 1
ATOM 3649 O O . LEU B 1 176 ? -10.578 16.438 12.492 1 88.75 176 LEU B O 1
ATOM 3653 N N . ALA B 1 177 ? -9.086 15.148 11.438 1 83.06 177 ALA B N 1
ATOM 3654 C CA . ALA B 1 177 ? -7.969 16.031 11.781 1 83.06 177 ALA B CA 1
ATOM 3655 C C . ALA B 1 177 ? -8.172 17.422 11.211 1 83.06 177 ALA B C 1
ATOM 3657 O O . ALA B 1 177 ? -7.895 18.422 11.883 1 83.06 177 ALA B O 1
ATOM 3658 N N . ALA B 1 178 ? -8.656 17.516 10.039 1 87.88 178 ALA B N 1
ATOM 3659 C CA . ALA B 1 178 ? -8.938 18.797 9.414 1 87.88 178 ALA B CA 1
ATOM 3660 C C . ALA B 1 178 ? -10.047 19.547 10.148 1 87.88 178 ALA B C 1
ATOM 3662 O O . ALA B 1 178 ? -9.969 20.75 10.359 1 87.88 178 ALA B O 1
ATOM 3663 N N . LEU B 1 179 ? -11.07 18.844 10.586 1 90 179 LEU B N 1
ATOM 3664 C CA . LEU B 1 179 ? -12.195 19.438 11.305 1 90 179 LEU B CA 1
ATOM 3665 C C . LEU B 1 179 ? -11.758 19.969 12.664 1 90 179 LEU B C 1
ATOM 3667 O O . LEU B 1 179 ? -12.234 21.016 13.109 1 90 179 LEU B O 1
ATOM 3671 N N . GLN B 1 180 ? -10.891 19.266 13.188 1 87.56 180 GLN B N 1
ATOM 3672 C CA . GLN B 1 180 ? -10.461 19.625 14.531 1 87.56 180 GLN B CA 1
ATOM 3673 C C . GLN B 1 180 ? -9.578 20.859 14.523 1 87.56 180 GLN B C 1
ATOM 3675 O O . GLN B 1 180 ? -9.359 21.484 15.562 1 87.56 180 GLN B O 1
ATOM 3680 N N . MET B 1 181 ? -9.133 21.203 13.445 1 83.81 181 MET B N 1
ATOM 3681 C CA . MET B 1 181 ? -8.312 22.406 13.328 1 83.81 181 MET B CA 1
ATOM 3682 C C . MET B 1 181 ? -9.188 23.656 13.242 1 83.81 181 MET B C 1
ATOM 3684 O O . MET B 1 181 ? -8.695 24.781 13.398 1 83.81 181 MET B O 1
ATOM 3688 N N . LEU B 1 182 ? -10.453 23.453 13.102 1 87.56 182 LEU B N 1
ATOM 3689 C CA . LEU B 1 182 ? -11.359 24.594 12.977 1 87.56 182 LEU B CA 1
ATOM 3690 C C . LEU B 1 182 ? -11.75 25.141 14.352 1 87.56 182 LEU B C 1
ATOM 3692 O O . LEU B 1 182 ? -12.023 24.359 15.273 1 87.56 182 LEU B O 1
ATOM 3696 N N . PRO B 1 183 ? -11.688 26.469 14.43 1 87.06 183 PRO B N 1
ATOM 3697 C CA . PRO B 1 183 ? -12.094 27.062 15.703 1 87.06 183 PRO B CA 1
ATOM 3698 C C . PRO B 1 183 ? -13.555 26.797 16.047 1 87.06 183 PRO B C 1
ATOM 3700 O O . PRO B 1 183 ? -14.422 26.859 15.164 1 87.06 183 PRO B O 1
ATOM 3703 N N . ARG B 1 184 ? -13.789 26.562 17.281 1 81.38 184 ARG B N 1
ATOM 3704 C CA . ARG B 1 184 ? -15.125 26.234 17.766 1 81.38 184 ARG B CA 1
ATOM 3705 C C . ARG B 1 184 ? -16.031 27.469 17.719 1 81.38 184 ARG B C 1
ATOM 3707 O O . ARG B 1 184 ? -17.25 27.328 17.609 1 81.38 184 ARG B O 1
ATOM 3714 N N . ASP B 1 185 ? -15.383 28.547 17.797 1 83.38 185 ASP B N 1
ATOM 3715 C CA . ASP B 1 185 ? -16.125 29.812 17.844 1 83.38 185 ASP B CA 1
ATOM 3716 C C . ASP B 1 185 ? -16.938 30.016 16.562 1 83.38 185 ASP B C 1
ATOM 3718 O O . ASP B 1 185 ? -17.953 30.703 16.578 1 83.38 185 ASP B O 1
ATOM 3722 N N . LEU B 1 186 ? -16.453 29.406 15.547 1 78.88 186 LEU B N 1
ATOM 3723 C CA . LEU B 1 186 ? -17.156 29.516 14.266 1 78.88 186 LEU B CA 1
ATOM 3724 C C . LEU B 1 186 ? -18.547 28.922 14.344 1 78.88 186 LEU B C 1
ATOM 3726 O O . LEU B 1 186 ? -19.484 29.406 13.711 1 78.88 186 LEU B O 1
ATOM 3730 N N . TYR B 1 187 ? -18.688 28.016 15.219 1 80.12 187 TYR B N 1
ATOM 3731 C CA . TYR B 1 187 ? -19.938 27.266 15.273 1 80.12 187 TYR B CA 1
ATOM 3732 C C . TYR B 1 187 ? -20.891 27.859 16.312 1 80.12 187 TYR B C 1
ATOM 3734 O O . TYR B 1 187 ? -22.109 27.734 16.188 1 80.12 187 TYR B O 1
ATOM 3742 N N . GLU B 1 188 ? -20.359 28.516 17.188 1 82.25 188 GLU B N 1
ATOM 3743 C CA . GLU B 1 188 ? -21.188 29.188 18.188 1 82.25 188 GLU B CA 1
ATOM 3744 C C . GLU B 1 188 ? -21.984 30.328 17.578 1 82.25 188 GLU B C 1
ATOM 3746 O O . GLU B 1 188 ? -23.172 30.5 17.891 1 82.25 188 GLU B O 1
ATOM 3751 N N . ALA B 1 189 ? -21.391 30.969 16.734 1 80.69 189 ALA B N 1
ATOM 3752 C CA . ALA B 1 189 ? -22.062 32.094 16.062 1 80.69 189 ALA B CA 1
ATOM 3753 C C . ALA B 1 189 ? -23.234 31.578 15.227 1 80.69 189 ALA B C 1
ATOM 3755 O O . ALA B 1 189 ? -24.312 32.188 15.234 1 80.69 189 ALA B O 1
ATOM 3756 N N . ALA B 1 190 ? -23.047 30.516 14.602 1 82 190 ALA B N 1
ATOM 3757 C CA . ALA B 1 190 ? -24.094 29.969 13.75 1 82 190 ALA B CA 1
ATOM 3758 C C . ALA B 1 190 ? -25.25 29.438 14.594 1 82 190 ALA B C 1
ATOM 3760 O O . ALA B 1 190 ? -26.422 29.547 14.195 1 82 190 ALA B O 1
ATOM 3761 N N . ARG B 1 191 ? -24.922 28.938 15.68 1 82 191 ARG B N 1
ATOM 3762 C CA . ARG B 1 191 ? -25.938 28.422 16.594 1 82 191 ARG B CA 1
ATOM 3763 C C . ARG B 1 191 ? -26.797 29.547 17.141 1 82 191 ARG B C 1
ATOM 3765 O O . ARG B 1 191 ? -28.016 29.406 17.25 1 82 191 ARG B O 1
ATOM 3772 N N . VAL B 1 192 ? -26.172 30.641 17.453 1 84.31 192 VAL B N 1
ATOM 3773 C CA . VAL B 1 192 ? -26.891 31.797 17.969 1 84.31 192 VAL B CA 1
ATOM 3774 C C . VAL B 1 192 ? -27.828 32.344 16.906 1 84.31 192 VAL B C 1
ATOM 3776 O O . VAL B 1 192 ? -28.953 32.75 17.219 1 84.31 192 VAL B O 1
ATOM 3779 N N . ASP B 1 193 ? -27.469 32.188 15.68 1 85.94 193 ASP B N 1
ATOM 3780 C CA . ASP B 1 193 ? -28.266 32.688 14.555 1 85.94 193 ASP B CA 1
ATOM 3781 C C . ASP B 1 193 ? -29.328 31.672 14.133 1 85.94 193 ASP B C 1
ATOM 3783 O O . ASP B 1 193 ? -30.172 31.969 13.289 1 85.94 193 ASP B O 1
ATOM 3787 N N . GLY B 1 194 ? -29.297 30.625 14.727 1 84.38 194 GLY B N 1
ATOM 3788 C CA . GLY B 1 194 ? -30.281 29.594 14.445 1 84.38 194 GLY B CA 1
ATOM 3789 C C . GLY B 1 194 ? -30.125 28.984 13.078 1 84.38 194 GLY B C 1
ATOM 3790 O O . GLY B 1 194 ? -31.109 28.578 12.453 1 84.38 194 GLY B O 1
ATOM 3791 N N . VAL B 1 195 ? -28.953 28.969 12.586 1 85.88 195 VAL B N 1
ATOM 3792 C CA . VAL B 1 195 ? -28.719 28.422 11.258 1 85.88 195 VAL B CA 1
ATOM 3793 C C . VAL B 1 195 ? -28.75 26.891 11.312 1 85.88 195 VAL B C 1
ATOM 3795 O O . VAL B 1 195 ? -28.219 26.281 12.25 1 85.88 195 VAL B O 1
ATOM 3798 N N . HIS B 1 196 ? -29.359 26.297 10.305 1 88.44 196 HIS B N 1
ATOM 3799 C CA . HIS B 1 196 ? -29.484 24.859 10.219 1 88.44 196 HIS B CA 1
ATOM 3800 C C . HIS B 1 196 ? -28.125 24.188 10.055 1 88.44 196 HIS B C 1
ATOM 3802 O O . HIS B 1 196 ? -27.266 24.703 9.328 1 88.44 196 HIS B O 1
ATOM 3808 N N . PRO B 1 197 ? -27.922 23.031 10.68 1 83.88 197 PRO B N 1
ATOM 3809 C CA . PRO B 1 197 ? -26.609 22.375 10.672 1 83.88 197 PRO B CA 1
ATOM 3810 C C . PRO B 1 197 ? -26.141 22 9.273 1 83.88 197 PRO B C 1
ATOM 3812 O O . PRO B 1 197 ? -24.953 22.031 8.984 1 83.88 197 PRO B O 1
ATOM 3815 N N . VAL B 1 198 ? -27.031 21.594 8.469 1 87.56 198 VAL B N 1
ATOM 3816 C CA . VAL B 1 198 ? -26.672 21.219 7.109 1 87.56 198 VAL B CA 1
ATOM 3817 C C . VAL B 1 198 ? -26.156 22.438 6.352 1 87.56 198 VAL B C 1
ATOM 3819 O O . VAL B 1 198 ? -25.219 22.344 5.559 1 87.56 198 VAL B O 1
ATOM 3822 N N . LYS B 1 199 ? -26.797 23.578 6.641 1 89.62 199 LYS B N 1
ATOM 3823 C CA . LYS B 1 199 ? -26.359 24.828 6.023 1 89.62 199 LYS B CA 1
ATOM 3824 C C . LYS B 1 199 ? -24.984 25.234 6.543 1 89.62 199 LYS B C 1
ATOM 3826 O O . LYS B 1 199 ? -24.156 25.75 5.785 1 89.62 199 LYS B O 1
ATOM 3831 N N . VAL B 1 200 ? -24.797 25.062 7.824 1 88.06 200 VAL B N 1
ATOM 3832 C CA . VAL B 1 200 ? -23.5 25.391 8.43 1 88.06 200 VAL B CA 1
ATOM 3833 C C . VAL B 1 200 ? -22.422 24.5 7.82 1 88.06 200 VAL B C 1
ATOM 3835 O O . VAL B 1 200 ? -21.328 24.984 7.504 1 88.06 200 VAL B O 1
ATOM 3838 N N . PHE B 1 201 ? -22.797 23.219 7.645 1 89.56 201 PHE B N 1
ATOM 3839 C CA . PHE B 1 201 ? -21.828 22.281 7.078 1 89.56 201 PHE B CA 1
ATOM 3840 C C . PHE B 1 201 ? -21.453 22.672 5.656 1 89.56 201 PHE B C 1
ATOM 3842 O O . PHE B 1 201 ? -20.266 22.75 5.32 1 89.56 201 PHE B O 1
ATOM 3849 N N . VAL B 1 202 ? -22.359 22.953 4.797 1 91.31 202 VAL B N 1
ATOM 3850 C CA . VAL B 1 202 ? -22.141 23.172 3.371 1 91.31 202 VAL B CA 1
ATOM 3851 C C . VAL B 1 202 ? -21.531 24.547 3.143 1 91.31 202 VAL B C 1
ATOM 3853 O O . VAL B 1 202 ? -20.672 24.719 2.264 1 91.31 202 VAL B O 1
ATOM 3856 N N . ARG B 1 203 ? -21.844 25.547 4.004 1 90.38 203 ARG B N 1
ATOM 3857 C CA . ARG B 1 203 ? -21.453 26.938 3.727 1 90.38 203 ARG B CA 1
ATOM 3858 C C . ARG B 1 203 ? -20.234 27.328 4.539 1 90.38 203 ARG B C 1
ATOM 3860 O O . ARG B 1 203 ? -19.5 28.25 4.168 1 90.38 203 ARG B O 1
ATOM 3867 N N . ILE B 1 204 ? -20 26.625 5.602 1 89.81 204 ILE B N 1
ATOM 3868 C CA . ILE B 1 204 ? -18.906 27.047 6.473 1 89.81 204 ILE B CA 1
ATOM 3869 C C . ILE B 1 204 ? -17.891 25.906 6.605 1 89.81 204 ILE B C 1
ATOM 3871 O O . ILE B 1 204 ? -16.766 26.031 6.121 1 89.81 204 ILE B O 1
ATOM 3875 N N . THR B 1 205 ? -18.312 24.781 7.102 1 90.81 205 THR B N 1
ATOM 3876 C CA . THR B 1 205 ? -17.406 23.703 7.441 1 90.81 205 THR B CA 1
ATOM 3877 C C . THR B 1 205 ? -16.734 23.141 6.188 1 90.81 205 THR B C 1
ATOM 3879 O O . THR B 1 205 ? -15.508 23.078 6.117 1 90.81 205 THR B O 1
ATOM 3882 N N . LEU B 1 206 ? -17.516 22.812 5.203 1 92.12 206 LEU B N 1
ATOM 3883 C CA . LEU B 1 206 ? -17 22.141 4.012 1 92.12 206 LEU B CA 1
ATOM 3884 C C . LEU B 1 206 ? -16.031 23.047 3.264 1 92.12 206 LEU B C 1
ATOM 3886 O O . LEU B 1 206 ? -14.93 22.625 2.9 1 92.12 206 LEU B O 1
ATOM 3890 N N . PRO B 1 207 ? -16.406 24.312 3.082 1 91.31 207 PRO B N 1
ATOM 3891 C CA . PRO B 1 207 ? -15.453 25.203 2.42 1 91.31 207 PRO B CA 1
ATOM 3892 C C . PRO B 1 207 ? -14.156 25.375 3.207 1 91.31 207 PRO B C 1
ATOM 3894 O O . PRO B 1 207 ? -13.078 25.5 2.615 1 91.31 207 PRO B O 1
ATOM 3897 N N . LEU B 1 208 ? -14.242 25.359 4.488 1 90.5 208 LEU B N 1
ATOM 3898 C CA . LEU B 1 208 ? -13.062 25.578 5.312 1 90.5 208 LEU B CA 1
ATOM 3899 C C . LEU B 1 208 ? -12.148 24.359 5.289 1 90.5 208 LEU B C 1
ATOM 3901 O O . LEU B 1 208 ? -10.922 24.484 5.367 1 90.5 208 LEU B O 1
ATOM 3905 N N . ILE B 1 209 ? -12.703 23.156 5.094 1 92.56 209 ILE B N 1
ATOM 3906 C CA . ILE B 1 209 ? -11.852 21.969 5.129 1 92.56 209 ILE B CA 1
ATOM 3907 C C . ILE B 1 209 ? -11.57 21.5 3.705 1 92.56 209 ILE B C 1
ATOM 3909 O O . ILE B 1 209 ? -10.875 20.5 3.506 1 92.56 209 ILE B O 1
ATOM 3913 N N . ARG B 1 210 ? -12.07 22.156 2.781 1 91.06 210 ARG B N 1
ATOM 3914 C CA . ARG B 1 210 ? -11.969 21.75 1.382 1 91.06 210 ARG B CA 1
ATOM 3915 C C . ARG B 1 210 ? -10.516 21.531 0.978 1 91.06 210 ARG B C 1
ATOM 3917 O O . ARG B 1 210 ? -10.18 20.531 0.341 1 91.06 210 ARG B O 1
ATOM 3924 N N . PRO B 1 211 ? -9.625 22.406 1.302 1 85.25 211 PRO B N 1
ATOM 3925 C CA . PRO B 1 211 ? -8.227 22.172 0.913 1 85.25 211 PRO B CA 1
ATOM 3926 C C . PRO B 1 211 ? -7.664 20.875 1.485 1 85.25 211 PRO B C 1
ATOM 3928 O O . PRO B 1 211 ? -7.004 20.125 0.772 1 85.25 211 PRO B O 1
ATOM 3931 N N . ALA B 1 212 ? -7.922 20.703 2.734 1 85.38 212 ALA B N 1
ATOM 3932 C CA . ALA B 1 212 ? -7.457 19.484 3.367 1 85.38 212 ALA B CA 1
ATOM 3933 C C . ALA B 1 212 ? -8.133 18.25 2.758 1 85.38 212 ALA B C 1
ATOM 3935 O O . ALA B 1 212 ? -7.504 17.203 2.58 1 85.38 212 ALA B O 1
ATOM 3936 N N . LEU B 1 213 ? -9.398 18.406 2.467 1 91.5 213 LEU B N 1
ATOM 3937 C CA . LEU B 1 213 ? -10.156 17.328 1.844 1 91.5 213 LEU B CA 1
ATOM 3938 C C . LEU B 1 213 ? -9.602 16.984 0.465 1 91.5 213 LEU B C 1
ATOM 3940 O O . LEU B 1 213 ? -9.516 15.82 0.091 1 91.5 213 LEU B O 1
ATOM 3944 N N . MET B 1 214 ? -9.25 17.969 -0.241 1 88.12 214 MET B N 1
ATOM 3945 C CA . MET B 1 214 ? -8.711 17.766 -1.583 1 88.12 214 MET B CA 1
ATOM 3946 C C . MET B 1 214 ? -7.379 17.016 -1.528 1 88.12 214 MET B C 1
ATOM 3948 O O . MET B 1 214 ? -7.117 16.156 -2.357 1 88.12 214 MET B O 1
ATOM 3952 N N . VAL B 1 215 ? -6.578 17.344 -0.592 1 83.19 215 VAL B N 1
ATOM 3953 C CA . VAL B 1 215 ? -5.297 16.672 -0.424 1 83.19 215 VAL B CA 1
ATOM 3954 C C . VAL B 1 215 ? -5.523 15.203 -0.078 1 83.19 215 VAL B C 1
ATOM 3956 O O . VAL B 1 215 ? -4.867 14.32 -0.632 1 83.19 215 VAL B O 1
ATOM 3959 N N . ALA B 1 216 ? -6.449 15 0.798 1 88.31 216 ALA B N 1
ATOM 3960 C CA . ALA B 1 216 ? -6.781 13.625 1.184 1 88.31 216 ALA B CA 1
ATOM 3961 C C . ALA B 1 216 ? -7.297 12.828 -0.011 1 88.31 216 ALA B C 1
ATOM 3963 O O . ALA B 1 216 ? -6.891 11.688 -0.221 1 88.31 216 ALA B O 1
ATOM 3964 N N . VAL B 1 217 ? -8.148 13.438 -0.76 1 92.44 217 VAL B N 1
ATOM 3965 C CA . VAL B 1 217 ? -8.734 12.781 -1.927 1 92.44 217 VAL B CA 1
ATOM 3966 C C . VAL B 1 217 ? -7.652 12.508 -2.967 1 92.44 217 VAL B C 1
ATOM 3968 O O . VAL B 1 217 ? -7.645 11.453 -3.6 1 92.44 217 VAL B O 1
ATOM 3971 N N . LEU B 1 218 ? -6.773 13.422 -3.119 1 87.56 218 LEU B N 1
ATOM 3972 C CA . LEU B 1 218 ? -5.688 13.258 -4.078 1 87.56 218 LEU B CA 1
ATOM 3973 C C . LEU B 1 218 ? -4.789 12.086 -3.686 1 87.56 218 LEU B C 1
ATOM 3975 O O . LEU B 1 218 ? -4.469 11.234 -4.52 1 87.56 218 LEU B O 1
ATOM 3979 N N . PHE B 1 219 ? -4.414 12.078 -2.482 1 84.94 219 PHE B N 1
ATOM 3980 C CA . PHE B 1 219 ? -3.551 11.008 -1.993 1 84.94 219 PHE B CA 1
ATOM 3981 C C . PHE B 1 219 ? -4.234 9.656 -2.137 1 84.94 219 PHE B C 1
ATOM 3983 O O . PHE B 1 219 ? -3.613 8.68 -2.568 1 84.94 219 PHE B O 1
ATOM 3990 N N . ARG B 1 220 ? -5.449 9.594 -1.789 1 92.81 220 ARG B N 1
ATOM 3991 C CA . ARG B 1 220 ? -6.184 8.336 -1.884 1 92.81 220 ARG B CA 1
ATOM 3992 C C . ARG B 1 220 ? -6.359 7.91 -3.338 1 92.81 220 ARG B C 1
ATOM 3994 O O . ARG B 1 220 ? -6.332 6.719 -3.652 1 92.81 220 ARG B O 1
ATOM 4001 N N . THR B 1 221 ? -6.613 8.914 -4.164 1 92.62 221 THR B N 1
ATOM 4002 C CA . THR B 1 221 ? -6.77 8.633 -5.59 1 92.62 221 THR B CA 1
ATOM 4003 C C . THR B 1 221 ? -5.492 8.023 -6.16 1 92.62 221 THR B C 1
ATOM 4005 O O . THR B 1 221 ? -5.547 7.02 -6.875 1 92.62 221 THR B O 1
ATOM 4008 N N . LEU B 1 222 ? -4.402 8.609 -5.883 1 88.12 222 LEU B N 1
ATOM 4009 C CA . LEU B 1 222 ? -3.131 8.102 -6.379 1 88.12 222 LEU B CA 1
ATOM 4010 C C . LEU B 1 222 ? -2.848 6.707 -5.824 1 88.12 222 LEU B C 1
ATOM 4012 O O . LEU B 1 222 ? -2.322 5.848 -6.535 1 88.12 222 LEU B O 1
ATOM 4016 N N . ASP B 1 223 ? -3.176 6.539 -4.617 1 90.81 223 ASP B N 1
ATOM 4017 C CA . ASP B 1 223 ? -3.016 5.234 -3.984 1 90.81 223 ASP B CA 1
ATOM 4018 C C . ASP B 1 223 ? -3.896 4.188 -4.66 1 90.81 223 ASP B C 1
ATOM 4020 O O . ASP B 1 223 ? -3.453 3.064 -4.91 1 90.81 223 ASP B O 1
ATOM 4024 N N . ALA B 1 224 ? -5.129 4.547 -4.941 1 95.5 224 ALA B N 1
ATOM 4025 C CA . ALA B 1 224 ? -6.102 3.633 -5.539 1 95.5 224 ALA B CA 1
ATOM 4026 C C . ALA B 1 224 ? -5.715 3.279 -6.969 1 95.5 224 ALA B C 1
ATOM 4028 O O . ALA B 1 224 ? -5.949 2.158 -7.426 1 95.5 224 ALA B O 1
ATOM 4029 N N . LEU B 1 225 ? -5.141 4.18 -7.672 1 94 225 LEU B N 1
ATOM 4030 C CA . LEU B 1 225 ? -4.746 3.943 -9.055 1 94 225 LEU B CA 1
ATOM 4031 C C . LEU B 1 225 ? -3.652 2.885 -9.141 1 94 225 LEU B C 1
ATOM 4033 O O . LEU B 1 225 ? -3.467 2.26 -10.188 1 94 225 LEU B O 1
ATOM 4037 N N . ARG B 1 226 ? -2.988 2.646 -8.062 1 93.19 226 ARG B N 1
ATOM 4038 C CA . ARG B 1 226 ? -1.877 1.7 -8.039 1 93.19 226 ARG B CA 1
ATOM 4039 C C . ARG B 1 226 ? -2.305 0.368 -7.43 1 93.19 226 ARG B C 1
ATOM 4041 O O . ARG B 1 226 ? -1.463 -0.473 -7.109 1 93.19 226 ARG B O 1
ATOM 4048 N N . VAL B 1 227 ? -3.539 0.184 -7.34 1 94.25 227 VAL B N 1
ATOM 4049 C CA . VAL B 1 227 ? -4.07 -0.983 -6.641 1 94.25 227 VAL B CA 1
ATOM 4050 C C . VAL B 1 227 ? -3.557 -2.26 -7.305 1 94.25 227 VAL B C 1
ATOM 4052 O O . VAL B 1 227 ? -3.559 -2.371 -8.531 1 94.25 227 VAL B O 1
ATOM 4055 N N . PHE B 1 228 ? -3.123 -3.184 -6.469 1 93.19 228 PHE B N 1
ATOM 4056 C CA . PHE B 1 228 ? -2.643 -4.484 -6.922 1 93.19 228 PHE B CA 1
ATOM 4057 C C . PHE B 1 228 ? -3.062 -5.582 -5.953 1 93.19 228 PHE B C 1
ATOM 4059 O O . PHE B 1 228 ? -3.814 -6.488 -6.324 1 93.19 228 PHE B O 1
ATOM 4066 N N . ASP B 1 229 ? -2.711 -5.465 -4.633 1 91.25 229 ASP B N 1
ATOM 4067 C CA . ASP B 1 229 ? -2.795 -6.551 -3.66 1 91.25 229 ASP B CA 1
ATOM 4068 C C . ASP B 1 229 ? -4.234 -7.031 -3.496 1 91.25 229 ASP B C 1
ATOM 4070 O O . ASP B 1 229 ? -4.5 -8.234 -3.529 1 91.25 229 ASP B O 1
ATOM 4074 N N . LEU B 1 230 ? -5.102 -6.059 -3.375 1 94.25 230 LEU B N 1
ATOM 4075 C CA . LEU B 1 230 ? -6.488 -6.441 -3.119 1 94.25 230 LEU B CA 1
ATOM 4076 C C . LEU B 1 230 ? -7.059 -7.227 -4.297 1 94.25 230 LEU B C 1
ATOM 4078 O O . LEU B 1 230 ? -7.613 -8.312 -4.109 1 94.25 230 LEU B O 1
ATOM 4082 N N . MET B 1 231 ? -6.859 -6.699 -5.473 1 94.75 231 MET B N 1
ATOM 4083 C CA . MET B 1 231 ? -7.406 -7.34 -6.668 1 94.75 231 MET B CA 1
ATOM 4084 C C . MET B 1 231 ? -6.715 -8.672 -6.934 1 94.75 231 MET B C 1
ATOM 4086 O O . MET B 1 231 ? -7.371 -9.656 -7.273 1 94.75 231 MET B O 1
ATOM 4090 N N . TYR B 1 232 ? -5.48 -8.719 -6.727 1 91.31 232 TYR B N 1
ATOM 4091 C CA . TYR B 1 232 ? -4.711 -9.922 -7.008 1 91.31 232 TYR B CA 1
ATOM 4092 C C . TYR B 1 232 ? -5.062 -11.039 -6.031 1 91.31 232 TYR B C 1
ATOM 4094 O O . TYR B 1 232 ? -5.156 -12.203 -6.414 1 91.31 232 TYR B O 1
ATOM 4102 N N . VAL B 1 233 ? -5.238 -10.711 -4.793 1 89.69 233 VAL B N 1
ATOM 4103 C CA . VAL B 1 233 ? -5.48 -11.719 -3.766 1 89.69 233 VAL B CA 1
ATOM 4104 C C . VAL B 1 233 ? -6.949 -12.141 -3.791 1 89.69 233 VAL B C 1
ATOM 4106 O O . VAL B 1 233 ? -7.262 -13.328 -3.648 1 89.69 233 VAL B O 1
ATOM 4109 N N . LEU B 1 234 ? -7.812 -11.242 -4.004 1 91.38 234 LEU B N 1
ATOM 4110 C CA . LEU B 1 234 ? -9.242 -11.516 -3.893 1 91.38 234 LEU B CA 1
ATOM 4111 C C . LEU B 1 234 ? -9.758 -12.211 -5.145 1 91.38 234 LEU B C 1
ATOM 4113 O O . LEU B 1 234 ? -10.578 -13.133 -5.059 1 91.38 234 LEU B O 1
ATOM 4117 N N . THR B 1 235 ? -9.242 -11.773 -6.32 1 91.44 235 THR B N 1
ATOM 4118 C CA . THR B 1 235 ? -9.852 -12.281 -7.543 1 91.44 235 THR B CA 1
ATOM 4119 C C . THR B 1 235 ? -8.789 -12.859 -8.477 1 91.44 235 THR B C 1
ATOM 4121 O O . THR B 1 235 ? -9.109 -13.391 -9.539 1 91.44 235 THR B O 1
ATOM 4124 N N . GLY B 1 236 ? -7.609 -12.812 -8.078 1 86.5 236 GLY B N 1
ATOM 4125 C CA . GLY B 1 236 ? -6.539 -13.352 -8.898 1 86.5 236 GLY B CA 1
ATOM 4126 C C . GLY B 1 236 ? -6.316 -12.578 -10.18 1 86.5 236 GLY B C 1
ATOM 4127 O O . GLY B 1 236 ? -6.285 -11.352 -10.172 1 86.5 236 GLY B O 1
ATOM 4128 N N . ASN B 1 237 ? -6.117 -13.266 -11.281 1 87.44 237 ASN B N 1
ATOM 4129 C CA . ASN B 1 237 ? -5.863 -12.648 -12.578 1 87.44 237 ASN B CA 1
ATOM 4130 C C . ASN B 1 237 ? -7.137 -12.562 -13.414 1 87.44 237 ASN B C 1
ATOM 4132 O O . ASN B 1 237 ? -7.078 -12.641 -14.648 1 87.44 237 ASN B O 1
ATOM 4136 N N . SER B 1 238 ? -8.219 -12.367 -12.727 1 92.38 238 SER B N 1
ATOM 4137 C CA . SER B 1 238 ? -9.484 -12.297 -13.453 1 92.38 238 SER B CA 1
ATOM 4138 C C . SER B 1 238 ? -9.547 -11.055 -14.336 1 92.38 238 SER B C 1
ATOM 4140 O O . SER B 1 238 ? -9.281 -9.945 -13.883 1 92.38 238 SER B O 1
ATOM 4142 N N . ARG B 1 239 ? -9.984 -11.273 -15.562 1 92.12 239 ARG B N 1
ATOM 4143 C CA . ARG B 1 239 ? -10.086 -10.18 -16.516 1 92.12 239 ARG B CA 1
ATOM 4144 C C . ARG B 1 239 ? -11.156 -9.18 -16.109 1 92.12 239 ARG B C 1
ATOM 4146 O O . ARG B 1 239 ? -11.078 -7.996 -16.438 1 92.12 239 ARG B O 1
ATOM 4153 N N . SER B 1 240 ? -12.078 -9.664 -15.352 1 93.81 240 SER B N 1
ATOM 4154 C CA . SER B 1 240 ? -13.211 -8.828 -14.984 1 93.81 240 SER B CA 1
ATOM 4155 C C . SER B 1 240 ? -12.828 -7.824 -13.898 1 93.81 240 SER B C 1
ATOM 4157 O O . SER B 1 240 ? -13.523 -6.824 -13.703 1 93.81 240 SER B O 1
ATOM 4159 N N . THR B 1 241 ? -11.672 -8.062 -13.219 1 95.75 241 THR B N 1
ATOM 4160 C CA . THR B 1 241 ? -11.352 -7.176 -12.102 1 95.75 241 THR B CA 1
ATOM 4161 C C . THR B 1 241 ? -9.891 -6.734 -12.164 1 95.75 241 THR B C 1
ATOM 4163 O O . THR B 1 241 ? -9.484 -5.832 -11.438 1 95.75 241 THR B O 1
ATOM 4166 N N . MET B 1 242 ? -9.148 -7.34 -13.031 1 96.12 242 MET B N 1
ATOM 4167 C CA . MET B 1 242 ? -7.715 -7.062 -13.008 1 96.12 242 MET B CA 1
ATOM 4168 C C . MET B 1 242 ? -7.445 -5.574 -13.203 1 96.12 242 MET B C 1
ATOM 4170 O O . MET B 1 242 ? -8.047 -4.938 -14.062 1 96.12 242 MET B O 1
ATOM 4174 N N . SER B 1 243 ? -6.59 -5.023 -12.336 1 97.19 243 SER B N 1
ATOM 4175 C CA . SER B 1 243 ? -6.105 -3.656 -12.484 1 97.19 243 SER B CA 1
ATOM 4176 C C . SER B 1 243 ? -4.973 -3.582 -13.508 1 97.19 243 SER B C 1
ATOM 4178 O O . SER B 1 243 ? -4.473 -4.609 -13.961 1 97.19 243 SER B O 1
ATOM 4180 N N . MET B 1 244 ? -4.594 -2.326 -13.883 1 96.5 244 MET B N 1
ATOM 4181 C CA . MET B 1 244 ? -3.445 -2.143 -14.766 1 96.5 244 MET B CA 1
ATOM 4182 C C . MET B 1 244 ? -2.188 -2.758 -14.164 1 96.5 244 MET B C 1
ATOM 4184 O O . MET B 1 244 ? -1.374 -3.348 -14.875 1 96.5 244 MET B O 1
ATOM 4188 N N . SER B 1 245 ? -2.047 -2.68 -12.859 1 95.38 245 SER B N 1
ATOM 4189 C CA . SER B 1 245 ? -0.895 -3.252 -12.172 1 95.38 245 SER B CA 1
ATOM 4190 C C . SER B 1 245 ? -0.901 -4.773 -12.258 1 95.38 245 SER B C 1
ATOM 4192 O O . SER B 1 245 ? 0.144 -5.395 -12.469 1 95.38 245 SER B O 1
ATOM 4194 N N . VAL B 1 246 ? -2.051 -5.348 -12.055 1 95.12 246 VAL B N 1
ATOM 4195 C CA . VAL B 1 246 ? -2.168 -6.801 -12.156 1 95.12 246 VAL B CA 1
ATOM 4196 C C . VAL B 1 246 ? -1.853 -7.242 -13.578 1 95.12 246 VAL B C 1
ATOM 4198 O O . VAL B 1 246 ? -1.154 -8.234 -13.789 1 95.12 246 VAL B O 1
ATOM 4201 N N . TYR B 1 247 ? -2.377 -6.496 -14.547 1 96.56 247 TYR B N 1
ATOM 4202 C CA . TYR B 1 247 ? -2.1 -6.777 -15.945 1 96.56 247 TYR B CA 1
ATOM 4203 C C . TYR B 1 247 ? -0.602 -6.727 -16.234 1 96.56 247 TYR B C 1
ATOM 4205 O O . TYR B 1 247 ? -0.046 -7.648 -16.828 1 96.56 247 TYR B O 1
ATOM 4213 N N . ALA B 1 248 ? 0.019 -5.703 -15.812 1 93.75 248 ALA B N 1
ATOM 4214 C CA . ALA B 1 248 ? 1.456 -5.551 -16.031 1 93.75 248 ALA B CA 1
ATOM 4215 C C . ALA B 1 248 ? 2.23 -6.691 -15.367 1 93.75 248 ALA B C 1
ATOM 4217 O O . ALA B 1 248 ? 3.16 -7.242 -15.969 1 93.75 248 ALA B O 1
ATOM 4218 N N . ARG B 1 249 ? 1.84 -7.008 -14.188 1 90.5 249 ARG B N 1
ATOM 4219 C CA . ARG B 1 249 ? 2.514 -8.094 -13.477 1 90.5 249 ARG B CA 1
ATOM 4220 C C . ARG B 1 249 ? 2.396 -9.406 -14.242 1 90.5 249 ARG B C 1
ATOM 4222 O O . ARG B 1 249 ? 3.355 -10.172 -14.32 1 90.5 249 ARG B O 1
ATOM 4229 N N . GLN B 1 250 ? 1.275 -9.664 -14.711 1 92.81 250 GLN B N 1
ATOM 4230 C CA . GLN B 1 250 ? 1.037 -10.914 -15.43 1 92.81 250 GLN B CA 1
ATOM 4231 C C . GLN B 1 250 ? 1.996 -11.07 -16.609 1 92.81 250 GLN B C 1
ATOM 4233 O O . GLN B 1 250 ? 2.625 -12.117 -16.781 1 92.81 250 GLN B O 1
ATOM 4238 N N . TYR B 1 251 ? 2.16 -10.07 -17.359 1 91.88 251 TYR B N 1
ATOM 4239 C CA . TYR B 1 251 ? 3.021 -10.141 -18.531 1 91.88 251 TYR B CA 1
ATOM 4240 C C . TYR B 1 251 ? 4.492 -10.109 -18.125 1 91.88 251 TYR B C 1
ATOM 4242 O O . TYR B 1 251 ? 5.316 -10.82 -18.703 1 91.88 251 TYR B O 1
ATOM 4250 N N . LEU B 1 252 ? 4.809 -9.359 -17.141 1 86.81 252 LEU B N 1
ATOM 4251 C CA . LEU B 1 252 ? 6.199 -9.219 -16.734 1 86.81 252 LEU B CA 1
ATOM 4252 C C . LEU B 1 252 ? 6.684 -10.477 -16.016 1 86.81 252 LEU B C 1
ATOM 4254 O O . LEU B 1 252 ? 7.848 -10.859 -16.156 1 86.81 252 LEU B O 1
ATOM 4258 N N . ILE B 1 253 ? 5.789 -11.133 -15.312 1 81.94 253 ILE B N 1
ATOM 4259 C CA . ILE B 1 253 ? 6.242 -12.203 -14.438 1 81.94 253 ILE B CA 1
ATOM 4260 C C . ILE B 1 253 ? 5.707 -13.547 -14.945 1 81.94 253 ILE B C 1
ATOM 4262 O O . ILE B 1 253 ? 6.484 -14.461 -15.234 1 81.94 253 ILE B O 1
ATOM 4266 N N . ASP B 1 254 ? 4.438 -13.633 -15.133 1 84.81 254 ASP B N 1
ATOM 4267 C CA . ASP B 1 254 ? 3.871 -14.922 -15.523 1 84.81 254 ASP B CA 1
ATOM 4268 C C . ASP B 1 254 ? 4.285 -15.305 -16.938 1 84.81 254 ASP B C 1
ATOM 4270 O O . ASP B 1 254 ? 4.691 -16.438 -17.188 1 84.81 254 ASP B O 1
ATOM 4274 N N . PHE B 1 255 ? 4.242 -14.32 -17.844 1 87.81 255 PHE B N 1
ATOM 4275 C CA . PHE B 1 255 ? 4.551 -14.594 -19.234 1 87.81 255 PHE B CA 1
ATOM 4276 C C . PHE B 1 255 ? 6.016 -14.297 -19.531 1 87.81 255 PHE B C 1
ATOM 4278 O O . PHE B 1 255 ? 6.539 -14.703 -20.578 1 87.81 255 PHE B O 1
ATOM 4285 N N . GLN B 1 256 ? 6.613 -13.578 -18.625 1 84.44 256 GLN B N 1
ATOM 4286 C CA . GLN B 1 256 ? 8.023 -13.211 -18.75 1 84.44 256 GLN B CA 1
ATOM 4287 C C . GLN B 1 256 ? 8.297 -12.492 -20.062 1 84.44 256 GLN B C 1
ATOM 4289 O O . GLN B 1 256 ? 9.344 -12.703 -20.688 1 84.44 256 GLN B O 1
ATOM 4294 N N . ASP B 1 257 ? 7.281 -11.883 -20.625 1 91.12 257 ASP B N 1
ATOM 4295 C CA . ASP B 1 257 ? 7.406 -11.008 -21.781 1 91.12 257 ASP B CA 1
ATOM 4296 C C . ASP B 1 257 ? 7.84 -9.602 -21.359 1 91.12 257 ASP B C 1
ATOM 4298 O O . ASP B 1 257 ? 7.012 -8.695 -21.234 1 91.12 257 ASP B O 1
ATOM 4302 N N . VAL B 1 258 ? 9.086 -9.461 -21.344 1 88.69 258 VAL B N 1
ATOM 4303 C CA . VAL B 1 258 ? 9.672 -8.258 -20.766 1 88.69 258 VAL B CA 1
ATOM 4304 C C . VAL B 1 258 ? 9.336 -7.047 -21.625 1 88.69 258 VAL B C 1
ATOM 4306 O O . VAL B 1 258 ? 8.992 -5.98 -21.109 1 88.69 258 VAL B O 1
ATOM 4309 N N . GLY B 1 259 ? 9.43 -7.195 -22.906 1 93.44 259 GLY B N 1
ATOM 4310 C CA . GLY B 1 259 ? 9.133 -6.094 -23.812 1 93.44 259 GLY B CA 1
ATOM 4311 C C . GLY B 1 259 ? 7.707 -5.598 -23.703 1 93.44 259 GLY B C 1
ATOM 4312 O O . GLY B 1 259 ? 7.469 -4.441 -23.359 1 93.44 259 GLY B O 1
ATOM 4313 N N . TYR B 1 260 ? 6.762 -6.551 -23.844 1 94.44 260 TYR B N 1
ATOM 4314 C CA . TYR B 1 260 ? 5.348 -6.203 -23.812 1 94.44 260 TYR B CA 1
ATOM 4315 C C . TYR B 1 260 ? 4.934 -5.773 -22.406 1 94.44 260 TYR B C 1
ATOM 4317 O O . TYR B 1 260 ? 4.184 -4.809 -22.234 1 94.44 260 TYR B O 1
ATOM 4325 N N . GLY B 1 261 ? 5.426 -6.469 -21.422 1 93.94 261 GLY B N 1
ATOM 4326 C CA . GLY B 1 261 ? 5.148 -6.094 -20.047 1 93.94 261 GLY B CA 1
ATOM 4327 C C . GLY B 1 261 ? 5.668 -4.715 -19.688 1 93.94 261 GLY B C 1
ATOM 4328 O O . GLY B 1 261 ? 5.023 -3.979 -18.938 1 93.94 261 GLY B O 1
ATOM 4329 N N . SER B 1 262 ? 6.816 -4.398 -20.234 1 94.19 262 SER B N 1
ATOM 4330 C CA . SER B 1 262 ? 7.398 -3.08 -20 1 94.19 262 SER B CA 1
ATOM 4331 C C . SER B 1 262 ? 6.57 -1.984 -20.672 1 94.19 262 SER B C 1
ATOM 4333 O O . SER B 1 262 ? 6.473 -0.871 -20.156 1 94.19 262 SER B O 1
ATOM 4335 N N . ALA B 1 263 ? 6.07 -2.287 -21.781 1 96.19 263 ALA B N 1
ATOM 4336 C CA . ALA B 1 263 ? 5.188 -1.321 -22.422 1 96.19 263 ALA B CA 1
ATOM 4337 C C . ALA B 1 263 ? 3.955 -1.043 -21.578 1 96.19 263 ALA B C 1
ATOM 4339 O O . ALA B 1 263 ? 3.574 0.114 -21.375 1 96.19 263 ALA B O 1
ATOM 4340 N N . ALA B 1 264 ? 3.344 -2.109 -21.062 1 95.88 264 ALA B N 1
ATOM 4341 C CA . ALA B 1 264 ? 2.188 -1.963 -20.188 1 95.88 264 ALA B CA 1
ATOM 4342 C C . ALA B 1 264 ? 2.551 -1.177 -18.922 1 95.88 264 ALA B C 1
ATOM 4344 O O . ALA B 1 264 ? 1.802 -0.296 -18.5 1 95.88 264 ALA B O 1
ATOM 4345 N N . ALA B 1 265 ? 3.666 -1.49 -18.359 1 93.88 265 ALA B N 1
ATOM 4346 C CA . ALA B 1 265 ? 4.145 -0.81 -17.156 1 93.88 265 ALA B CA 1
ATOM 4347 C C . ALA B 1 265 ? 4.406 0.667 -17.438 1 93.88 265 ALA B C 1
ATOM 4349 O O . ALA B 1 265 ? 4.086 1.525 -16.609 1 93.88 265 ALA B O 1
ATOM 4350 N N . THR B 1 266 ? 4.996 0.922 -18.531 1 93.69 266 THR B N 1
ATOM 4351 C CA . THR B 1 266 ? 5.297 2.297 -18.906 1 93.69 266 THR B CA 1
ATOM 4352 C C . THR B 1 266 ? 4.012 3.109 -19.062 1 93.69 266 THR B C 1
ATOM 4354 O O . THR B 1 266 ? 3.924 4.234 -18.562 1 93.69 266 THR B O 1
ATOM 4357 N N . LEU B 1 267 ? 3.08 2.564 -19.688 1 93.94 267 LEU B N 1
ATOM 4358 C CA . LEU B 1 267 ? 1.81 3.264 -19.844 1 93.94 267 LEU B CA 1
ATOM 4359 C C . LEU B 1 267 ? 1.124 3.469 -18.5 1 93.94 267 LEU B C 1
ATOM 4361 O O . LEU B 1 267 ? 0.487 4.5 -18.266 1 93.94 267 LEU B O 1
ATOM 4365 N N . LEU B 1 268 ? 1.206 2.443 -17.688 1 93.06 268 LEU B N 1
ATOM 4366 C CA . LEU B 1 268 ? 0.664 2.562 -16.344 1 93.06 268 LEU B CA 1
ATOM 4367 C C . LEU B 1 268 ? 1.292 3.74 -15.602 1 93.06 268 LEU B C 1
ATOM 4369 O O . LEU B 1 268 ? 0.582 4.562 -15.016 1 93.06 268 LEU B O 1
ATOM 4373 N N . VAL B 1 269 ? 2.555 3.885 -15.625 1 89.88 269 VAL B N 1
ATOM 4374 C CA . VAL B 1 269 ? 3.271 4.965 -14.953 1 89.88 269 VAL B CA 1
ATOM 4375 C C . VAL B 1 269 ? 2.891 6.305 -15.578 1 89.88 269 VAL B C 1
ATOM 4377 O O . VAL B 1 269 ? 2.744 7.305 -14.875 1 89.88 269 VAL B O 1
ATOM 4380 N N . LEU B 1 270 ? 2.736 6.328 -16.828 1 89.5 270 LEU B N 1
ATOM 4381 C CA . LEU B 1 270 ? 2.344 7.555 -17.516 1 89.5 270 LEU B CA 1
ATOM 4382 C C . LEU B 1 270 ? 0.946 7.992 -17.094 1 89.5 270 LEU B C 1
ATOM 4384 O O . LEU B 1 270 ? 0.701 9.18 -16.875 1 89.5 270 LEU B O 1
ATOM 4388 N N . VAL B 1 271 ? 0.058 7.043 -17.016 1 88.31 271 VAL B N 1
ATOM 4389 C CA . VAL B 1 271 ? -1.296 7.344 -16.562 1 88.31 271 VAL B CA 1
ATOM 4390 C C . VAL B 1 271 ? -1.251 7.906 -15.141 1 88.31 271 VAL B C 1
ATOM 4392 O O . VAL B 1 271 ? -1.935 8.883 -14.836 1 88.31 271 VAL B O 1
ATOM 4395 N N . LEU B 1 272 ? -0.443 7.32 -14.336 1 87.81 272 LEU B N 1
ATOM 4396 C CA . LEU B 1 272 ? -0.293 7.785 -12.961 1 87.81 272 LEU B CA 1
ATOM 4397 C C . LEU B 1 272 ? 0.31 9.188 -12.922 1 87.81 272 LEU B C 1
ATOM 4399 O O . LEU B 1 272 ? -0.111 10.031 -12.125 1 87.81 272 LEU B O 1
ATOM 4403 N N . ALA B 1 273 ? 1.282 9.391 -13.781 1 84.5 273 ALA B N 1
ATOM 4404 C CA . ALA B 1 273 ? 1.907 10.711 -13.867 1 84.5 273 ALA B CA 1
ATOM 4405 C C . ALA B 1 273 ? 0.894 11.773 -14.281 1 84.5 273 ALA B C 1
ATOM 4407 O O . ALA B 1 273 ? 0.829 12.852 -13.68 1 84.5 273 ALA B O 1
ATOM 4408 N N . VAL B 1 274 ? 0.119 11.5 -15.195 1 86.44 274 VAL B N 1
ATOM 4409 C CA . VAL B 1 274 ? -0.893 12.43 -15.68 1 86.44 274 VAL B CA 1
ATOM 4410 C C . VAL B 1 274 ? -1.933 12.68 -14.594 1 86.44 274 VAL B C 1
ATOM 4412 O O . VAL B 1 274 ? -2.332 13.82 -14.352 1 86.44 274 VAL B O 1
ATOM 4415 N N . ALA B 1 275 ? -2.33 11.594 -13.961 1 82.44 275 ALA B N 1
ATOM 4416 C CA . ALA B 1 275 ? -3.297 11.727 -12.867 1 82.44 275 ALA B CA 1
ATOM 4417 C C . ALA B 1 275 ? -2.736 12.578 -11.742 1 82.44 275 ALA B C 1
ATOM 4419 O O . ALA B 1 275 ? -3.451 13.398 -11.156 1 82.44 275 ALA B O 1
ATOM 4420 N N . THR B 1 276 ? -1.512 12.391 -11.453 1 78.31 276 THR B N 1
ATOM 4421 C CA . THR B 1 276 ? -0.856 13.156 -10.398 1 78.31 276 THR B CA 1
ATOM 4422 C C . THR B 1 276 ? -0.794 14.641 -10.766 1 78.31 276 THR B C 1
ATOM 4424 O O . THR B 1 276 ? -1.126 15.5 -9.953 1 78.31 276 THR B O 1
ATOM 4427 N N . VAL B 1 277 ? -0.412 14.984 -11.961 1 77.75 277 VAL B N 1
ATOM 4428 C CA . VAL B 1 277 ? -0.311 16.359 -12.422 1 77.75 277 VAL B CA 1
ATOM 4429 C C . VAL B 1 277 ? -1.693 17.016 -12.422 1 77.75 277 VAL B C 1
ATOM 4431 O O . VAL B 1 277 ? -1.848 18.156 -11.984 1 77.75 277 VAL B O 1
ATOM 4434 N N . LEU B 1 278 ? -2.615 16.266 -12.844 1 78.5 278 LEU B N 1
ATOM 4435 C CA . LEU B 1 278 ? -3.98 16.781 -12.867 1 78.5 278 LEU B CA 1
ATOM 4436 C C . LEU B 1 278 ? -4.492 17.047 -11.453 1 78.5 278 LEU B C 1
ATOM 4438 O O . LEU B 1 278 ? -5.117 18.078 -11.195 1 78.5 278 LEU B O 1
ATOM 4442 N N . ALA B 1 279 ? -4.242 16.156 -10.625 1 72.31 279 ALA B N 1
ATOM 4443 C CA . ALA B 1 279 ? -4.695 16.281 -9.242 1 72.31 279 ALA B CA 1
ATOM 4444 C C . ALA B 1 279 ? -4.027 17.469 -8.555 1 72.31 279 ALA B C 1
ATOM 4446 O O . ALA B 1 279 ? -4.684 18.234 -7.836 1 72.31 279 ALA B O 1
ATOM 4447 N N . VAL B 1 280 ? -2.775 17.719 -8.766 1 68.81 280 VAL B N 1
ATOM 4448 C CA . VAL B 1 280 ? -2.023 18.797 -8.148 1 68.81 280 VAL B CA 1
ATOM 4449 C C . VAL B 1 280 ? -2.461 20.141 -8.75 1 68.81 280 VAL B C 1
ATOM 4451 O O . VAL B 1 280 ? -2.625 21.125 -8.023 1 68.81 280 VAL B O 1
ATOM 4454 N N . THR B 1 281 ? -2.633 20.125 -10.008 1 73.31 281 THR B N 1
ATOM 4455 C CA . THR B 1 281 ? -3.008 21.359 -10.672 1 73.31 281 THR B CA 1
ATOM 4456 C C . THR B 1 281 ? -4.445 21.75 -10.328 1 73.31 281 THR B C 1
ATOM 4458 O O . THR B 1 281 ? -4.738 22.922 -10.102 1 73.31 281 THR B O 1
ATOM 4461 N N . LEU B 1 282 ? -5.23 20.719 -10.266 1 66.94 282 LEU B N 1
ATOM 4462 C CA . LEU B 1 282 ? -6.621 21 -9.93 1 66.94 282 LEU B CA 1
ATOM 4463 C C . LEU B 1 282 ? -6.75 21.375 -8.453 1 66.94 282 LEU B C 1
ATOM 4465 O O . LEU B 1 282 ? -7.605 22.188 -8.086 1 66.94 282 LEU B O 1
ATOM 4469 N N . GLY B 1 283 ? -5.996 20.688 -7.652 1 59.94 283 GLY B N 1
ATOM 4470 C CA . GLY B 1 283 ? -5.996 21.031 -6.242 1 59.94 283 GLY B CA 1
ATOM 4471 C C . GLY B 1 283 ? -5.438 22.406 -5.965 1 59.94 283 GLY B C 1
ATOM 4472 O O . GLY B 1 283 ? -5.973 23.156 -5.133 1 59.94 283 GLY B O 1
ATOM 4473 N N . ARG B 1 284 ? -4.316 22.766 -6.551 1 57.09 284 ARG B N 1
ATOM 4474 C CA . ARG B 1 284 ? -3.725 24.094 -6.41 1 57.09 284 ARG B CA 1
ATOM 4475 C C . ARG B 1 284 ? -4.688 25.188 -6.879 1 57.09 284 ARG B C 1
ATOM 4477 O O . ARG B 1 284 ? -4.797 26.234 -6.254 1 57.09 284 ARG B O 1
ATOM 4484 N N . VAL B 1 285 ? -5.191 24.938 -7.938 1 50.28 285 VAL B N 1
ATOM 4485 C CA . VAL B 1 285 ? -6.078 25.953 -8.492 1 50.28 285 VAL B CA 1
ATOM 4486 C C . VAL B 1 285 ? -7.207 26.25 -7.504 1 50.28 285 VAL B C 1
ATOM 4488 O O . VAL B 1 285 ? -7.574 27.406 -7.297 1 50.28 285 VAL B O 1
ATOM 4491 N N . ARG B 1 286 ? -7.613 25.297 -6.902 1 51.97 286 ARG B N 1
ATOM 4492 C CA . ARG B 1 286 ? -8.773 25.547 -6.059 1 51.97 286 ARG B CA 1
ATOM 4493 C C . ARG B 1 286 ? -8.359 26.172 -4.727 1 51.97 286 ARG B C 1
ATOM 4495 O O . ARG B 1 286 ? -9.078 27 -4.172 1 51.97 286 ARG B O 1
ATOM 4502 N N . VAL B 1 287 ? -7.207 25.766 -4.258 1 51.03 287 VAL B N 1
ATOM 4503 C CA . VAL B 1 287 ? -6.742 26.422 -3.039 1 51.03 287 VAL B CA 1
ATOM 4504 C C . VAL B 1 287 ? -6.5 27.906 -3.309 1 51.03 287 VAL B C 1
ATOM 4506 O O . VAL B 1 287 ? -6.824 28.75 -2.473 1 51.03 287 VAL B O 1
ATOM 4509 N N . ASP B 1 288 ? -5.918 28.172 -4.43 1 48.97 288 ASP B N 1
ATOM 4510 C CA . ASP B 1 288 ? -5.684 29.562 -4.773 1 48.97 288 ASP B CA 1
ATOM 4511 C C . ASP B 1 288 ? -7.004 30.297 -5.008 1 48.97 288 ASP B C 1
ATOM 4513 O O . ASP B 1 288 ? -7.113 31.5 -4.719 1 48.97 288 ASP B O 1
ATOM 4517 N N . ALA B 1 289 ? -7.965 29.594 -5.555 1 47.06 289 ALA B N 1
ATOM 4518 C CA . ALA B 1 289 ? -9.219 30.281 -5.84 1 47.06 289 ALA B CA 1
ATOM 4519 C C . ALA B 1 289 ? -9.984 30.594 -4.551 1 47.06 289 ALA B C 1
ATOM 4521 O O . ALA B 1 289 ? -10.82 31.5 -4.516 1 47.06 289 ALA B O 1
ATOM 4522 N N . GLY B 1 290 ? -9.789 29.719 -3.604 1 41.56 290 GLY B N 1
ATOM 4523 C CA . GLY B 1 290 ? -10.492 30 -2.363 1 41.56 290 GLY B CA 1
ATOM 4524 C C . GLY B 1 290 ? -9.812 31.062 -1.515 1 41.56 290 GLY B C 1
ATOM 4525 O O . GLY B 1 290 ? -10.25 31.359 -0.403 1 41.56 290 GLY B O 1
ATOM 4526 N N . ARG B 1 291 ? -8.617 31.531 -1.831 1 42.34 291 ARG B N 1
ATOM 4527 C CA . ARG B 1 291 ? -8.086 32.75 -1.222 1 42.34 291 ARG B CA 1
ATOM 4528 C C . ARG B 1 291 ? -8.531 34 -1.987 1 42.34 291 ARG B C 1
ATOM 4530 O O . ARG B 1 291 ? -8.648 33.969 -3.213 1 42.34 291 ARG B O 1
#